Protein AF-A0A956JJR3-F1 (afdb_monomer_lite)

Sequence (516 aa):
LYYALNLDHFYRFYPQAMSAVFGTTLFRLMTWVTKAWEVLFPLVIVGMIIRWRRQQRLPAATQGERRLAAAMWIVLGLGALAIALVTLPVHVAPTPAGEGPSVAALQLALALAWVLLMIGVAGFARAIRRGGARIGRWTIDAERLVAWTLGRRIWLTLGVVFQLHLLILMSIGVFQPIMLAANLLFLDGRELRIILGWLRIPGAKVAAEDPRLPDLARDPTPLPRALLFAALGLAVVGVVAQVVSGGALRWRIFGALILVGLLVYVRRRPTVAAPADPAVTSTIPFAYGPLGRLLIGALTLVQCVAVALWLVPDKGSTEAFREPARRVFQPWLKLTQTTQSWGMFAPNPPTANAFLKVVVVDPRGDAWDLRTDVYAPENFPIPLLGYDRRRKINRRILNEERYQPWVARYYCRRWALERGGEVPHEVRLIRYGYKIPAPAELAAVGPYDPMTRLRDHGFEHAVHREFCVDAPEGQPSDELRARYGLPPAPPGTYHPNAKHRLALWRGEDVELDEDE

pLDDT: mean 82.58, std 12.13, range [38.59, 97.81]

Foldseek 3Di:
DLLLLVFQLWFLFQCQQVLLVPVVHVVVVVLVVVVCLVVQVCLQVVLVVVVQCVLQVDDDDDPVRVVVVVVVVVCVLVVVLVVCLVCQVVVDDDDDVPPDDDSVRVNVVSVVVSVVVVVVVVVQVVQLVVAADDDPPDTHHPVNCSCDVSHCVPNLVSLLVVLVVSLNTTQPDCVSVVSNVVSCVSDALVRVVVVCVVVVDPPPDRDRDDLLDQPQPAFPDDAPVVLLVVLLVLLVVLLVCLLVPVPLPVSVVVSVVSLVVVLVVQVPDDGDDDDSDPVPDSRRGDNDYRNVSSVVSSVVSLVVQLVVLLPPDDDPVCVSRNPSSNVNCVVVCVVVVVNDDDCSSPVDDDQKHKFKWKWFQAPVRDIDTPQLTCPRPVNPDRSPNDHDCSSVVRVCVLVPVVCVLVVFLVVQAVVCLVVQNGGGQKMFTKIKIFGHDRSVRCNVPDGDDRVVRSVVGMDMDTPDMDGLQPRASSGDAQVRCVVSVHHGDPPPRHHHPDDCVVVVVVVHDDDDDPPD

Secondary structure (DSSP, 8-state):
-HHHHT-TTTBSS--HHHHHHHTTTHHHHHHHHHHHHHHHTTHHHHHHHHHHHHHTTPPPPPHHHHHHHHHHHHHHHHHHHHHHHHHGGGTS----TTSS--HHHHHHHHHHHHHHHHHHHHHHHHHHHTT-EEETTEEE-HHHIIIIISSHHHHHHHHHHHHHHHHHHB--TTHHHHHHHHGGGGS-HHHHHHHHHHTT-TT-------TT-TTS----PPP-HHHHHHHHHHHHHHHHHHHHH--HHHHHHHHHHHHHHHHHHHHTSPPPPPP--TTT--SPPPSS-HHHHHHHHHHHHHHHHHHHHHTS---HHHHHHHHHHHHHHHHHHHHTT------TT-SS---EEEEEEEEEE-TTS-EEE---STTSTTT--SS--S--THHHHHHHHHH-GGGHHHHHHHHHHHHHHHTTT---SEEEEEEEEEEPPPHHHHHHH----HHHHHHHHEEEEEEEEEETTTSTT-S--HHHHHHTTPPPPPTT-------THHHHHHT---PPPTT-

Radius of gyration: 30.18 Å; chains: 1; bounding box: 67×72×88 Å

Structure (mmCIF, N/CA/C/O backbone):
data_AF-A0A956JJR3-F1
#
_entry.id   AF-A0A956JJR3-F1
#
loop_
_atom_site.group_PDB
_atom_site.id
_atom_site.type_symbol
_atom_site.label_atom_id
_atom_site.label_alt_id
_atom_site.label_comp_id
_atom_site.label_asym_id
_atom_site.label_entity_id
_atom_site.label_seq_id
_atom_site.pdbx_PDB_ins_code
_atom_site.Cartn_x
_atom_site.Cartn_y
_atom_site.Cartn_z
_atom_site.occupancy
_atom_site.B_iso_or_equiv
_atom_site.auth_seq_id
_atom_site.auth_comp_id
_atom_site.auth_asym_id
_atom_site.auth_atom_id
_atom_site.pdbx_PDB_model_num
ATOM 1 N N . LEU A 1 1 ? 11.112 -6.605 3.876 1.00 82.19 1 LEU A N 1
ATOM 2 C CA . LEU A 1 1 ? 11.998 -5.418 3.821 1.00 82.19 1 LEU A CA 1
ATOM 3 C C . LEU A 1 1 ? 13.247 -5.650 2.971 1.00 82.19 1 LEU A C 1
ATOM 5 O O . LEU A 1 1 ? 13.438 -4.883 2.042 1.00 82.19 1 LEU A O 1
ATOM 9 N N . TYR A 1 2 ? 14.038 -6.701 3.232 1.00 89.56 2 TYR A N 1
ATOM 10 C CA . TYR A 1 2 ? 15.252 -7.044 2.466 1.00 89.56 2 TYR A CA 1
ATOM 11 C C . TYR A 1 2 ? 15.092 -6.893 0.943 1.00 89.56 2 TYR A C 1
ATOM 13 O O . TYR A 1 2 ? 15.781 -6.084 0.330 1.00 89.56 2 TYR A O 1
ATOM 21 N N . TYR A 1 3 ? 14.127 -7.601 0.346 1.00 89.50 3 TYR A N 1
ATOM 22 C CA . TYR A 1 3 ? 13.916 -7.551 -1.103 1.00 89.50 3 TYR A CA 1
ATOM 23 C C . TYR A 1 3 ? 13.523 -6.160 -1.592 1.00 89.50 3 TYR A C 1
ATOM 25 O O . TYR A 1 3 ? 14.014 -5.729 -2.620 1.00 89.50 3 TYR A O 1
ATOM 33 N N . ALA A 1 4 ? 12.699 -5.428 -0.835 1.00 86.19 4 ALA A N 1
ATOM 34 C CA . ALA A 1 4 ? 12.288 -4.076 -1.206 1.00 86.19 4 ALA A CA 1
ATOM 35 C C . ALA A 1 4 ? 13.471 -3.097 -1.238 1.00 86.19 4 ALA A C 1
ATOM 37 O O . ALA A 1 4 ? 13.518 -2.251 -2.124 1.00 86.19 4 ALA A O 1
ATOM 38 N N . LEU A 1 5 ? 14.423 -3.231 -0.306 1.00 87.38 5 LEU A N 1
ATOM 39 C CA . LEU A 1 5 ? 15.642 -2.423 -0.303 1.00 87.38 5 LEU A CA 1
ATOM 40 C C . LEU A 1 5 ? 16.565 -2.790 -1.468 1.00 87.38 5 LEU A C 1
ATOM 42 O O . LEU A 1 5 ? 17.158 -1.895 -2.044 1.00 87.38 5 LEU A O 1
ATOM 46 N N . ASN A 1 6 ? 16.624 -4.061 -1.870 1.00 89.69 6 ASN A N 1
ATOM 47 C CA . ASN A 1 6 ? 17.434 -4.524 -3.007 1.00 89.69 6 ASN A CA 1
ATOM 48 C C . ASN A 1 6 ? 16.708 -4.424 -4.364 1.00 89.69 6 ASN A C 1
ATOM 50 O O . ASN A 1 6 ? 17.130 -5.047 -5.334 1.00 89.69 6 ASN A O 1
ATOM 54 N N . LEU A 1 7 ? 15.609 -3.661 -4.447 1.00 87.94 7 LEU A N 1
ATOM 55 C CA . LEU A 1 7 ? 15.003 -3.308 -5.729 1.00 87.94 7 LEU A CA 1
ATOM 56 C C . LEU A 1 7 ? 15.716 -2.092 -6.321 1.00 87.94 7 LEU A C 1
ATOM 58 O O . LEU A 1 7 ? 15.576 -0.971 -5.825 1.00 87.94 7 LEU A O 1
ATOM 62 N N . ASP A 1 8 ? 16.405 -2.298 -7.437 1.00 84.00 8 ASP A N 1
ATOM 63 C CA . ASP A 1 8 ? 17.347 -1.311 -7.980 1.00 84.00 8 ASP A CA 1
ATOM 64 C C . ASP A 1 8 ? 16.667 -0.066 -8.537 1.00 84.00 8 ASP A C 1
ATOM 66 O O . ASP A 1 8 ? 17.229 1.024 -8.601 1.00 84.00 8 ASP A O 1
ATOM 70 N N . HIS A 1 9 ? 15.393 -0.202 -8.888 1.00 80.00 9 HIS A N 1
ATOM 71 C CA . HIS A 1 9 ? 14.595 0.924 -9.333 1.00 80.00 9 HIS A CA 1
ATOM 72 C C . HIS A 1 9 ? 14.207 1.881 -8.194 1.00 80.00 9 HIS A C 1
ATOM 74 O O . HIS A 1 9 ? 13.723 2.974 -8.496 1.00 80.00 9 HIS A O 1
ATOM 80 N N . PHE A 1 10 ? 14.420 1.513 -6.921 1.00 79.00 10 PHE A N 1
ATOM 81 C CA . PHE A 1 10 ? 14.027 2.325 -5.770 1.00 79.00 10 PHE A CA 1
ATOM 82 C C . PHE A 1 10 ? 15.154 2.745 -4.834 1.00 79.00 10 PHE A C 1
ATOM 84 O O . PHE A 1 10 ? 14.935 3.719 -4.127 1.00 79.00 10 PHE A O 1
ATOM 91 N N . TYR A 1 11 ? 16.302 2.075 -4.742 1.00 79.50 11 TYR A N 1
ATOM 92 C CA . TYR A 1 11 ? 17.286 2.489 -3.735 1.00 79.50 11 TYR A CA 1
ATOM 93 C C . TYR A 1 11 ? 17.932 3.843 -4.079 1.00 79.50 11 TYR A C 1
ATOM 95 O O . TYR A 1 11 ? 18.111 4.193 -5.246 1.00 79.50 11 TYR A O 1
ATOM 103 N N . ARG A 1 12 ? 18.274 4.631 -3.051 1.00 83.44 12 ARG A N 1
ATOM 104 C CA . ARG A 1 12 ? 19.032 5.888 -3.215 1.00 83.44 12 ARG A CA 1
ATOM 105 C C . ARG A 1 12 ? 20.542 5.679 -3.228 1.00 83.44 12 ARG A C 1
ATOM 107 O O . ARG A 1 12 ? 21.252 6.430 -3.882 1.00 83.44 12 ARG A O 1
ATOM 114 N N . PHE A 1 13 ? 21.003 4.661 -2.514 1.00 85.69 13 PHE A N 1
ATOM 115 C CA . PHE A 1 13 ? 22.399 4.261 -2.350 1.00 85.69 13 PHE A CA 1
ATOM 116 C C . PHE A 1 13 ? 22.470 2.745 -2.477 1.00 85.69 13 PHE A C 1
ATOM 118 O O . PHE A 1 13 ? 21.463 2.099 -2.200 1.00 85.69 13 PHE A O 1
ATOM 125 N N . TYR A 1 14 ? 23.633 2.191 -2.819 1.00 87.19 14 TYR A N 1
ATOM 126 C CA . TYR A 1 14 ? 23.858 0.745 -2.885 1.00 87.19 14 TYR A CA 1
ATOM 127 C C . TYR A 1 14 ? 23.565 0.058 -1.538 1.00 87.19 14 TYR A C 1
ATOM 129 O O . TYR A 1 14 ? 24.353 0.182 -0.596 1.00 87.19 14 TYR A O 1
ATOM 137 N N . PRO A 1 15 ? 22.440 -0.672 -1.400 1.00 89.31 15 PRO A N 1
ATOM 138 C CA . PRO A 1 15 ? 22.038 -1.255 -0.128 1.00 89.31 15 PRO A CA 1
ATOM 139 C C . PRO A 1 15 ? 22.678 -2.626 0.116 1.00 89.31 15 PRO A C 1
ATOM 141 O O . PRO A 1 15 ? 22.407 -3.236 1.152 1.00 89.31 15 PRO A O 1
ATOM 144 N N . GLN A 1 16 ? 23.496 -3.142 -0.809 1.00 91.69 16 GLN A N 1
ATOM 145 C CA . GLN A 1 16 ? 24.006 -4.515 -0.778 1.00 91.69 16 GLN A CA 1
ATOM 146 C C . GLN A 1 16 ? 24.894 -4.765 0.444 1.00 91.69 16 GLN A C 1
ATOM 148 O O . GLN A 1 16 ? 24.746 -5.801 1.085 1.00 91.69 16 GLN A O 1
ATOM 153 N N . ALA A 1 17 ? 25.727 -3.797 0.843 1.00 91.81 17 ALA A N 1
ATOM 154 C CA . ALA A 1 17 ? 26.545 -3.894 2.057 1.00 91.81 17 ALA A CA 1
ATOM 155 C C . ALA A 1 17 ? 25.684 -4.014 3.322 1.00 91.81 17 ALA A C 1
ATOM 157 O O . ALA A 1 17 ? 25.850 -4.941 4.114 1.00 91.81 17 ALA A O 1
ATOM 158 N N . MET A 1 18 ? 24.689 -3.135 3.475 1.00 92.31 18 MET A N 1
ATOM 159 C CA . MET A 1 18 ? 23.738 -3.220 4.588 1.00 92.31 18 MET A CA 1
ATOM 160 C C . MET A 1 18 ? 22.953 -4.533 4.550 1.00 92.31 18 MET A C 1
ATOM 162 O O . MET A 1 18 ? 22.684 -5.130 5.586 1.00 92.31 18 MET A O 1
ATOM 166 N N . SER A 1 19 ? 22.587 -4.993 3.357 1.00 93.12 19 SER A N 1
ATOM 167 C CA . SER A 1 19 ? 21.798 -6.206 3.159 1.00 93.12 19 SER A CA 1
ATOM 168 C C . SER A 1 19 ? 22.582 -7.477 3.470 1.00 93.12 19 SER A C 1
ATOM 170 O O . SER A 1 19 ? 21.987 -8.414 3.997 1.00 93.12 19 SER A O 1
ATOM 172 N N . ALA A 1 20 ? 23.889 -7.502 3.200 1.00 93.75 20 ALA A N 1
ATOM 173 C CA . ALA A 1 20 ? 24.770 -8.608 3.560 1.00 93.75 20 ALA A CA 1
ATOM 174 C C . ALA A 1 20 ? 24.897 -8.745 5.085 1.00 93.75 20 ALA A C 1
ATOM 176 O O . ALA A 1 20 ? 24.807 -9.846 5.617 1.00 93.75 20 ALA A O 1
ATOM 177 N N . VAL A 1 21 ? 25.012 -7.620 5.800 1.00 94.31 21 VAL A N 1
ATOM 178 C CA . VAL A 1 21 ? 25.173 -7.610 7.265 1.00 94.31 21 VAL A CA 1
ATOM 179 C C . VAL A 1 21 ? 23.845 -7.833 8.000 1.00 94.31 21 VAL A C 1
ATOM 181 O O . VAL A 1 21 ? 23.765 -8.605 8.953 1.00 94.31 21 VAL A O 1
ATOM 184 N N . PHE A 1 22 ? 22.778 -7.154 7.574 1.00 94.94 22 PHE A N 1
ATOM 185 C CA . PHE A 1 22 ? 21.520 -7.060 8.325 1.00 94.94 22 PHE A CA 1
ATOM 186 C C . PHE A 1 22 ? 20.373 -7.895 7.745 1.00 94.94 22 PHE A C 1
ATOM 188 O O . PHE A 1 22 ? 19.290 -7.949 8.340 1.00 94.94 22 PHE A O 1
ATOM 195 N N . GLY A 1 23 ? 20.571 -8.541 6.592 1.00 90.12 23 GLY A N 1
ATOM 196 C CA . GLY A 1 23 ? 19.509 -9.203 5.834 1.00 90.12 23 GLY A CA 1
ATOM 197 C C . GLY A 1 23 ? 18.799 -10.327 6.586 1.00 90.12 23 GLY A C 1
ATOM 198 O O . GLY A 1 23 ? 17.568 -10.406 6.556 1.00 90.12 23 GLY A O 1
ATOM 199 N N . THR A 1 24 ? 19.552 -11.172 7.292 1.00 91.25 24 THR A N 1
ATOM 200 C CA . THR A 1 24 ? 19.032 -12.343 8.022 1.00 91.25 24 THR A CA 1
ATOM 201 C C . THR A 1 24 ? 18.513 -12.009 9.424 1.00 91.25 24 THR A C 1
ATOM 203 O O . THR A 1 24 ? 17.723 -12.774 9.983 1.00 91.25 24 THR A O 1
ATOM 206 N N . THR A 1 25 ? 18.902 -10.854 9.973 1.00 93.06 25 THR A N 1
ATOM 207 C CA . THR A 1 25 ? 18.632 -10.442 11.357 1.00 93.06 25 THR A CA 1
ATOM 208 C C . THR A 1 25 ? 17.723 -9.212 11.410 1.00 93.06 25 THR A C 1
ATOM 210 O O . THR A 1 25 ? 16.496 -9.339 11.441 1.00 93.06 25 THR A O 1
ATOM 213 N N . LEU A 1 26 ? 18.296 -8.008 11.390 1.00 91.88 26 LEU A N 1
ATOM 214 C CA . LEU A 1 26 ? 17.584 -6.749 11.588 1.00 91.88 26 LEU A CA 1
ATOM 215 C C . LEU A 1 26 ? 16.503 -6.530 10.522 1.00 91.88 26 LEU A C 1
ATOM 217 O O . LEU A 1 26 ? 15.386 -6.159 10.868 1.00 91.88 26 LEU A O 1
ATOM 221 N N . PHE A 1 27 ? 16.757 -6.830 9.246 1.00 91.00 27 PHE A N 1
ATOM 222 C CA . PHE A 1 27 ? 15.732 -6.680 8.204 1.00 91.00 27 PHE A CA 1
ATOM 223 C C . PHE A 1 27 ? 14.586 -7.680 8.352 1.00 91.00 27 PHE A C 1
ATOM 225 O O . PHE A 1 27 ? 13.448 -7.363 7.982 1.00 91.00 27 PHE A O 1
ATOM 232 N N . ARG A 1 28 ? 14.843 -8.862 8.923 1.00 88.62 28 ARG A N 1
ATOM 233 C CA . ARG A 1 28 ? 13.795 -9.825 9.277 1.00 88.62 28 ARG A CA 1
ATOM 234 C C . ARG A 1 28 ? 12.941 -9.284 10.421 1.00 88.62 28 ARG A C 1
ATOM 236 O O . ARG A 1 28 ? 11.720 -9.257 10.287 1.00 88.62 28 ARG A O 1
ATOM 243 N N . LEU A 1 29 ? 13.565 -8.775 11.486 1.00 91.00 29 LEU A N 1
ATOM 244 C CA . LEU A 1 29 ? 12.861 -8.126 12.596 1.00 91.00 29 LEU A CA 1
ATOM 245 C C . LEU A 1 29 ? 12.029 -6.933 12.110 1.00 91.00 29 LEU A C 1
ATOM 247 O O . LEU A 1 29 ? 10.833 -6.870 12.374 1.00 91.00 29 LEU A O 1
ATOM 251 N N . MET A 1 30 ? 12.629 -6.025 11.339 1.00 89.56 30 MET A N 1
ATOM 252 C CA . MET A 1 30 ? 11.929 -4.870 10.776 1.00 89.56 30 MET A CA 1
ATOM 253 C C . MET A 1 30 ? 10.769 -5.292 9.874 1.00 89.56 30 MET A C 1
ATOM 255 O O . MET A 1 30 ? 9.734 -4.641 9.886 1.00 89.56 30 MET A O 1
ATOM 259 N N . THR A 1 31 ? 10.892 -6.396 9.129 1.00 87.25 31 THR A N 1
ATOM 260 C CA . THR A 1 31 ? 9.775 -6.926 8.330 1.00 87.25 31 THR A CA 1
ATOM 261 C C . THR A 1 31 ? 8.598 -7.327 9.222 1.00 87.25 31 THR A C 1
ATOM 263 O O . THR A 1 31 ? 7.465 -6.954 8.924 1.00 87.25 31 THR A O 1
ATOM 266 N N . TRP A 1 32 ? 8.851 -8.014 10.340 1.00 88.62 32 TRP A N 1
ATOM 267 C CA . TRP A 1 32 ? 7.808 -8.343 11.316 1.00 88.62 32 TRP A CA 1
ATOM 268 C C . TRP A 1 32 ? 7.219 -7.105 11.983 1.00 88.62 32 TRP A C 1
ATOM 270 O O . TRP A 1 32 ? 6.001 -7.014 12.110 1.00 88.62 32 TRP A O 1
ATOM 280 N N . VAL A 1 33 ? 8.053 -6.133 12.356 1.00 90.31 33 VAL A N 1
ATOM 281 C CA . VAL A 1 33 ? 7.596 -4.871 12.953 1.00 90.31 33 VAL A CA 1
ATOM 282 C C . VAL A 1 33 ? 6.722 -4.093 11.973 1.00 90.31 33 VAL A C 1
ATOM 284 O O . VAL A 1 33 ? 5.627 -3.686 12.345 1.00 90.31 33 VAL A O 1
ATOM 287 N N . THR A 1 34 ? 7.142 -3.935 10.714 1.00 86.94 34 THR A N 1
ATOM 288 C CA . THR A 1 34 ? 6.333 -3.289 9.671 1.00 86.94 34 THR A CA 1
ATOM 289 C C . THR A 1 34 ? 5.035 -4.051 9.437 1.00 86.94 34 THR A C 1
ATOM 291 O O . THR A 1 34 ? 3.994 -3.418 9.286 1.00 86.94 34 THR A O 1
ATOM 294 N N . LYS A 1 35 ? 5.056 -5.392 9.454 1.00 85.44 35 LYS A N 1
ATOM 295 C CA . LYS A 1 35 ? 3.837 -6.185 9.270 1.00 85.44 35 LYS A CA 1
ATOM 296 C C . LYS A 1 35 ? 2.867 -6.034 10.437 1.00 85.44 35 LYS A C 1
ATOM 298 O O . LYS A 1 35 ? 1.674 -5.836 10.222 1.00 85.44 35 LYS A O 1
ATOM 303 N N . ALA A 1 36 ? 3.376 -6.105 11.664 1.00 88.12 36 ALA A N 1
ATOM 304 C CA . ALA A 1 36 ? 2.589 -5.879 12.866 1.00 88.12 36 ALA A CA 1
ATOM 305 C C . ALA A 1 36 ? 2.017 -4.459 12.870 1.00 88.12 36 ALA A C 1
ATOM 307 O O . ALA A 1 36 ? 0.835 -4.284 13.138 1.00 88.12 36 ALA A O 1
ATOM 308 N N . TRP A 1 37 ? 2.826 -3.463 12.501 1.00 89.81 37 TRP A N 1
ATOM 309 C CA . TRP A 1 37 ? 2.379 -2.088 12.333 1.00 89.81 37 TRP A CA 1
ATOM 310 C C . TRP A 1 37 ? 1.266 -1.986 11.292 1.00 89.81 37 TRP A C 1
ATOM 312 O O . TRP A 1 37 ? 0.201 -1.509 11.635 1.00 89.81 37 TRP A O 1
ATOM 322 N N . GLU A 1 38 ? 1.436 -2.506 10.076 1.00 85.00 38 GLU A N 1
ATOM 323 C CA . GLU A 1 38 ? 0.413 -2.468 9.019 1.00 85.00 38 GLU A CA 1
ATOM 324 C C . GLU A 1 38 ? -0.927 -3.076 9.474 1.00 85.00 38 GLU A C 1
ATOM 326 O O . GLU A 1 38 ? -1.984 -2.481 9.268 1.00 85.00 38 GLU A O 1
ATOM 331 N N . VAL A 1 39 ? -0.888 -4.246 10.119 1.00 85.44 39 VAL A N 1
ATOM 332 C CA . VAL A 1 39 ? -2.094 -4.982 10.537 1.00 85.44 39 VAL A CA 1
ATOM 333 C C . VAL A 1 39 ? -2.759 -4.351 11.762 1.00 85.44 39 VAL A C 1
ATOM 335 O O . VAL A 1 39 ? -3.985 -4.339 11.862 1.00 85.44 39 VAL A O 1
ATOM 338 N N . LEU A 1 40 ? -1.968 -3.836 12.706 1.00 89.12 40 LEU A N 1
ATOM 339 C CA . LEU A 1 40 ? -2.457 -3.338 13.993 1.00 89.12 40 LEU A CA 1
ATOM 340 C C . LEU A 1 40 ? -2.605 -1.815 14.039 1.00 89.12 40 LEU A C 1
ATOM 342 O O . LEU A 1 40 ? -3.229 -1.311 14.970 1.00 89.12 40 LEU A O 1
ATOM 346 N N . PHE A 1 41 ? -2.117 -1.074 13.040 1.00 88.81 41 PHE A N 1
ATOM 347 C CA . PHE A 1 41 ? -2.279 0.379 12.949 1.00 88.81 41 PHE A CA 1
ATOM 348 C C . PHE A 1 41 ? -3.732 0.834 13.150 1.00 88.81 41 PHE A C 1
ATOM 350 O O . PHE A 1 41 ? -3.928 1.800 13.887 1.00 88.81 41 PHE A O 1
ATOM 357 N N . PRO A 1 42 ? -4.771 0.140 12.626 1.00 87.31 42 PRO A N 1
ATOM 358 C CA . PRO A 1 42 ? -6.165 0.516 12.876 1.00 87.31 42 PRO A CA 1
ATOM 359 C C . PRO A 1 42 ? -6.561 0.581 14.361 1.00 87.31 42 PRO A C 1
ATOM 361 O O . PRO A 1 42 ? -7.523 1.270 14.703 1.00 87.31 42 PRO A O 1
ATOM 364 N N . LEU A 1 43 ? -5.817 -0.058 15.274 1.00 89.19 43 LEU A N 1
ATOM 365 C CA . LEU A 1 43 ? -6.039 0.068 16.719 1.00 89.19 43 LEU A CA 1
ATOM 366 C C . LEU A 1 43 ? -5.893 1.511 17.220 1.00 89.19 43 LEU A C 1
ATOM 368 O O . LEU A 1 43 ? -6.532 1.863 18.214 1.00 89.19 43 LEU A O 1
ATOM 372 N N . VAL A 1 44 ? -5.135 2.363 16.517 1.00 90.50 44 VAL A N 1
ATOM 373 C CA . VAL A 1 44 ? -5.047 3.797 16.830 1.00 90.50 44 VAL A CA 1
ATOM 374 C C . VAL A 1 44 ? -6.423 4.469 16.790 1.00 90.50 44 VAL A C 1
ATOM 376 O O . VAL A 1 44 ? -6.731 5.314 17.630 1.00 90.50 44 VAL A O 1
ATOM 379 N N . ILE A 1 45 ? -7.289 4.046 15.861 1.00 87.94 45 ILE A N 1
ATOM 380 C CA . ILE A 1 45 ? -8.651 4.568 15.710 1.00 87.94 45 ILE A CA 1
ATOM 381 C C . ILE A 1 45 ? -9.485 4.166 16.927 1.00 87.94 45 ILE A C 1
ATOM 383 O O . ILE A 1 45 ? -10.205 4.990 17.490 1.00 87.94 45 ILE A O 1
ATOM 387 N N . VAL A 1 46 ? -9.339 2.922 17.394 1.00 87.88 46 VAL A N 1
ATOM 388 C CA . VAL A 1 46 ? -10.016 2.436 18.604 1.00 87.88 46 VAL A CA 1
ATOM 389 C C . VAL A 1 46 ? -9.603 3.266 19.819 1.00 87.88 46 VAL A C 1
ATOM 391 O O . VAL A 1 46 ? -10.467 3.727 20.567 1.00 87.88 46 VAL A O 1
ATOM 394 N N . GLY A 1 47 ? -8.305 3.522 20.010 1.00 89.88 47 GLY A N 1
ATOM 395 C CA . GLY A 1 47 ? -7.845 4.369 21.111 1.00 89.88 47 GLY A CA 1
ATOM 396 C C . GLY A 1 47 ? -8.302 5.819 20.987 1.00 89.88 47 GLY A C 1
ATOM 397 O O . GLY A 1 47 ? -8.687 6.408 21.997 1.00 89.88 47 GLY A O 1
ATOM 398 N N . MET A 1 48 ? -8.351 6.382 19.776 1.00 88.00 48 MET A N 1
ATOM 399 C CA . MET A 1 48 ? -8.927 7.711 19.539 1.00 88.00 48 MET A CA 1
ATOM 400 C C . MET A 1 48 ? -10.405 7.770 19.925 1.00 88.00 48 MET A C 1
ATOM 402 O O . MET A 1 48 ? -10.798 8.682 20.648 1.00 88.00 48 MET A O 1
ATOM 406 N N . ILE A 1 49 ? -11.209 6.780 19.524 1.00 86.25 49 ILE A N 1
ATOM 407 C CA . ILE A 1 49 ? -12.630 6.693 19.887 1.00 86.25 49 ILE A CA 1
ATOM 408 C C . ILE A 1 49 ? -12.793 6.564 21.405 1.00 86.25 49 ILE A C 1
ATOM 410 O O . ILE A 1 49 ? -13.629 7.248 21.995 1.00 86.25 49 ILE A O 1
ATOM 414 N N . ILE A 1 50 ? -11.990 5.720 22.065 1.00 86.00 50 ILE A N 1
ATOM 415 C CA . ILE A 1 50 ? -12.043 5.547 23.524 1.00 86.00 50 ILE A CA 1
ATOM 416 C C . ILE A 1 50 ? -11.650 6.843 24.238 1.00 86.00 50 ILE A C 1
ATOM 418 O O . ILE A 1 50 ? -12.340 7.263 25.170 1.00 86.00 50 ILE A O 1
ATOM 422 N N . ARG A 1 51 ? -10.563 7.492 23.807 1.00 84.38 51 ARG A N 1
ATOM 423 C CA . ARG A 1 51 ? -10.102 8.767 24.367 1.00 84.38 51 ARG A CA 1
ATOM 424 C C . ARG A 1 51 ? -11.163 9.846 24.198 1.00 84.38 51 ARG A C 1
ATOM 426 O O . ARG A 1 51 ? -11.521 10.483 25.184 1.00 84.38 51 ARG A O 1
ATOM 433 N N . TRP A 1 52 ? -11.706 9.990 22.992 1.00 81.06 52 TRP A N 1
ATOM 434 C CA . TRP A 1 52 ? -12.781 10.928 22.692 1.00 81.06 52 TRP A CA 1
ATOM 435 C C . TRP A 1 52 ? -14.015 10.661 23.558 1.00 81.06 52 TRP A C 1
ATOM 437 O O . TRP A 1 52 ? -14.508 11.570 24.218 1.00 81.06 52 TRP A O 1
ATOM 447 N N . ARG A 1 53 ? -14.461 9.403 23.665 1.00 81.00 53 ARG A N 1
ATOM 448 C CA . ARG A 1 53 ? -15.592 9.012 24.520 1.00 81.00 53 ARG A CA 1
ATOM 449 C C . ARG A 1 53 ? -15.379 9.404 25.982 1.00 81.00 53 ARG A C 1
ATOM 451 O O . ARG A 1 53 ? -16.321 9.862 26.625 1.00 81.00 53 ARG A O 1
ATOM 458 N N . ARG A 1 54 ? -14.169 9.187 26.514 1.00 78.75 54 ARG A N 1
ATOM 459 C CA . ARG A 1 54 ? -13.809 9.548 27.896 1.00 78.75 54 ARG A CA 1
ATOM 460 C C . ARG A 1 54 ? -13.790 11.064 28.086 1.00 78.75 54 ARG A C 1
ATOM 462 O O . ARG A 1 54 ? -14.361 11.544 29.058 1.00 78.75 54 ARG A O 1
ATOM 469 N N . GLN A 1 55 ? -13.188 11.801 27.151 1.00 74.81 55 GLN A N 1
ATOM 470 C CA . GLN A 1 55 ? -13.143 13.267 27.170 1.00 74.81 55 GLN A CA 1
ATOM 471 C C . GLN A 1 55 ? -14.546 13.881 27.104 1.00 74.81 55 GLN A C 1
ATOM 473 O O . GLN A 1 55 ? -14.851 14.795 27.860 1.00 74.81 55 GLN A O 1
ATOM 478 N N . GLN A 1 56 ? -15.415 13.327 26.258 1.00 72.62 56 GLN A N 1
ATOM 479 C CA . GLN A 1 56 ? -16.800 13.773 26.086 1.00 72.62 56 GLN A CA 1
ATOM 480 C C . GLN A 1 56 ? -17.763 13.226 27.147 1.00 72.62 56 GLN A C 1
ATOM 482 O O . GLN A 1 56 ? -18.954 13.516 27.093 1.00 72.62 56 GLN A O 1
ATOM 487 N N . ARG A 1 57 ? -17.273 12.408 28.093 1.00 75.12 57 ARG A N 1
ATOM 488 C CA . ARG A 1 57 ? -18.062 11.804 29.181 1.00 75.12 57 ARG A CA 1
ATOM 489 C C . ARG A 1 57 ? -19.383 11.194 28.695 1.00 75.12 57 ARG A C 1
ATOM 491 O O . ARG A 1 57 ? -20.419 11.338 29.341 1.00 75.12 57 ARG A O 1
ATOM 498 N N . LEU A 1 58 ? -19.356 10.518 27.540 1.00 73.12 58 LEU A N 1
ATOM 499 C CA . LEU A 1 58 ? -20.586 9.996 26.943 1.00 73.12 58 LEU A CA 1
ATOM 500 C C . LEU A 1 58 ? -21.286 9.021 27.901 1.00 73.12 58 LEU A C 1
ATOM 502 O O . LEU A 1 58 ? -20.594 8.219 28.543 1.00 73.12 58 LEU A O 1
ATOM 506 N N . PRO A 1 59 ? -22.635 9.007 27.927 1.00 74.31 59 PRO A N 1
ATOM 507 C CA . PRO A 1 59 ? -23.398 8.109 28.780 1.00 74.31 59 PRO A CA 1
ATOM 508 C C . PRO A 1 59 ? -22.922 6.662 28.658 1.00 74.31 59 PRO A C 1
ATOM 510 O O . PRO A 1 59 ? -22.599 6.179 27.560 1.00 74.31 59 PRO A O 1
ATOM 513 N N . ALA A 1 60 ? -22.881 5.963 29.791 1.00 79.50 60 ALA A N 1
ATOM 514 C CA . ALA A 1 60 ? -22.585 4.541 29.804 1.00 79.50 60 ALA A CA 1
ATOM 515 C C . ALA A 1 60 ? -23.592 3.790 28.922 1.00 79.50 60 ALA A C 1
ATOM 517 O O . ALA A 1 60 ? -24.766 4.148 28.850 1.00 79.50 60 ALA A O 1
ATOM 518 N N . ALA A 1 61 ? -23.118 2.742 28.251 1.00 81.62 61 ALA A N 1
ATOM 519 C CA . ALA A 1 61 ? -24.000 1.885 27.474 1.00 81.62 61 ALA A CA 1
ATOM 520 C C . ALA A 1 61 ? -25.000 1.193 28.412 1.00 81.62 61 ALA A C 1
ATOM 522 O O . ALA A 1 61 ? -24.632 0.802 29.531 1.00 81.62 61 ALA A O 1
ATOM 523 N N . THR A 1 62 ? -26.237 1.004 27.964 1.00 87.19 62 THR A N 1
ATOM 524 C CA . THR A 1 62 ? -27.240 0.233 28.707 1.00 87.19 62 THR A CA 1
ATOM 525 C C . THR A 1 62 ? -26.781 -1.221 28.861 1.00 87.19 62 THR A C 1
ATOM 527 O O . THR A 1 62 ? -25.843 -1.683 28.202 1.00 87.19 62 THR A O 1
ATOM 530 N N . GLN A 1 63 ? -27.402 -1.977 29.768 1.00 88.12 63 GLN A N 1
ATOM 531 C CA . GLN A 1 63 ? -27.057 -3.391 29.934 1.00 88.12 63 GLN A CA 1
ATOM 532 C C . GLN A 1 63 ? -27.342 -4.198 28.656 1.00 88.12 63 GLN A C 1
ATOM 534 O O . GLN A 1 63 ? -26.535 -5.052 28.291 1.00 88.12 63 GLN A O 1
ATOM 539 N N . GLY A 1 64 ? -28.438 -3.883 27.956 1.00 88.62 64 GLY A N 1
ATOM 540 C CA . GLY A 1 64 ? -28.786 -4.483 26.666 1.00 88.62 64 GLY A CA 1
ATOM 541 C C . GLY A 1 64 ? -27.737 -4.194 25.593 1.00 88.62 64 GLY A C 1
ATOM 542 O O . GLY A 1 64 ? -27.218 -5.127 24.989 1.00 88.62 64 GLY A O 1
ATOM 543 N N . GLU A 1 65 ? -27.330 -2.930 25.434 1.00 85.25 65 GLU A N 1
ATOM 544 C CA . GLU A 1 65 ? -26.270 -2.535 24.492 1.00 85.25 65 GLU A CA 1
ATOM 545 C C . GLU A 1 65 ? -24.945 -3.256 24.782 1.00 85.25 65 GLU A C 1
ATOM 547 O O . GLU A 1 65 ? -24.263 -3.709 23.866 1.00 85.25 65 GLU A O 1
ATOM 552 N N . ARG A 1 66 ? -24.576 -3.408 26.062 1.00 86.94 66 ARG A N 1
ATOM 553 C CA . ARG A 1 66 ? -23.359 -4.139 26.453 1.00 86.94 66 ARG A CA 1
ATOM 554 C C . ARG A 1 66 ? -23.440 -5.625 26.122 1.00 86.94 66 ARG A C 1
ATOM 556 O O . ARG A 1 66 ? -22.442 -6.187 25.678 1.00 86.94 66 ARG A O 1
ATOM 563 N N . ARG A 1 67 ? -24.593 -6.260 26.355 1.00 89.88 67 ARG A N 1
ATOM 564 C CA . ARG A 1 67 ? -24.820 -7.673 26.017 1.00 89.88 67 ARG A CA 1
ATOM 565 C C . ARG A 1 67 ? -24.796 -7.884 24.509 1.00 89.88 67 ARG A C 1
ATOM 567 O O . ARG A 1 67 ? -24.120 -8.798 24.057 1.00 89.88 67 ARG A O 1
ATOM 574 N N . LEU A 1 68 ? -25.446 -7.004 23.748 1.00 89.12 68 LEU A N 1
ATOM 575 C CA . LEU A 1 68 ? -25.419 -7.037 22.290 1.00 89.12 68 LEU A CA 1
ATOM 576 C C . LEU A 1 68 ? -23.992 -6.869 21.762 1.00 89.12 68 LEU A C 1
ATOM 578 O O . LEU A 1 68 ? -23.536 -7.690 20.978 1.00 89.12 68 LEU A O 1
ATOM 582 N N . ALA A 1 69 ? -23.251 -5.869 22.246 1.00 87.38 69 ALA A N 1
ATOM 583 C CA . ALA A 1 69 ? -21.857 -5.678 21.857 1.00 87.38 69 ALA A CA 1
ATOM 584 C C . ALA A 1 69 ? -20.998 -6.907 22.196 1.00 87.38 69 ALA A C 1
ATOM 586 O O . ALA A 1 69 ? -20.191 -7.332 21.375 1.00 87.38 69 ALA A O 1
ATOM 587 N N . ALA A 1 70 ? -21.182 -7.508 23.376 1.00 89.38 70 ALA A N 1
ATOM 588 C CA . ALA A 1 70 ? -20.488 -8.740 23.746 1.00 89.38 70 ALA A CA 1
ATOM 589 C C . ALA A 1 70 ? -20.847 -9.906 22.811 1.00 89.38 70 ALA A C 1
ATOM 591 O O . ALA A 1 70 ? -19.945 -10.602 22.355 1.00 89.38 70 ALA A O 1
ATOM 592 N N . ALA A 1 71 ? -22.128 -10.082 22.475 1.00 92.62 71 ALA A N 1
ATOM 593 C CA . ALA A 1 71 ? -22.575 -11.092 21.521 1.00 92.62 71 ALA A CA 1
ATOM 594 C C . ALA A 1 71 ? -21.958 -10.866 20.133 1.00 92.62 71 ALA A C 1
ATOM 596 O O . ALA A 1 71 ? -21.430 -11.804 19.549 1.00 92.62 71 ALA A O 1
ATOM 597 N N . MET A 1 72 ? -21.924 -9.623 19.642 1.00 90.50 72 MET A N 1
ATOM 598 C CA . MET A 1 72 ? -21.277 -9.281 18.371 1.00 90.50 72 MET A CA 1
ATOM 599 C C . MET A 1 72 ? -19.775 -9.593 18.385 1.00 90.50 72 MET A C 1
ATOM 601 O O . MET A 1 72 ? -19.264 -10.136 17.412 1.00 90.50 72 MET A O 1
ATOM 605 N N . TRP A 1 73 ? -19.069 -9.307 19.484 1.00 90.69 73 TRP A N 1
ATOM 606 C CA . TRP A 1 73 ? -17.654 -9.669 19.636 1.00 90.69 73 TRP A CA 1
ATOM 607 C C . TRP A 1 73 ? -17.430 -11.182 19.677 1.00 90.69 73 TRP A C 1
ATOM 609 O O . TRP A 1 73 ? -16.449 -11.661 19.114 1.00 90.69 73 TRP A O 1
ATOM 619 N N . ILE A 1 74 ? -18.328 -11.934 20.317 1.00 94.00 74 ILE A N 1
ATOM 620 C CA . ILE A 1 74 ? -18.278 -13.400 20.339 1.00 94.00 74 ILE A CA 1
ATOM 621 C C . ILE A 1 74 ? -18.515 -13.953 18.934 1.00 94.00 74 ILE A C 1
ATOM 623 O O . ILE A 1 74 ? -17.713 -14.751 18.465 1.00 94.00 74 ILE A O 1
ATOM 627 N N . VAL A 1 75 ? -19.562 -13.496 18.241 1.00 94.62 75 VAL A N 1
ATOM 628 C CA . VAL A 1 75 ? -19.868 -13.908 16.863 1.00 94.62 75 VAL A CA 1
ATOM 629 C C . VAL A 1 75 ? -18.707 -13.578 15.931 1.00 94.62 75 VAL A C 1
ATOM 631 O O . VAL A 1 75 ? -18.296 -14.431 15.153 1.00 94.62 75 VAL A O 1
ATOM 634 N N . LEU A 1 76 ? -18.124 -12.382 16.043 1.00 90.38 76 LEU A N 1
ATOM 635 C CA . LEU A 1 76 ? -16.949 -11.995 15.265 1.00 90.38 76 LEU A CA 1
ATOM 636 C C . LEU A 1 76 ? -15.748 -12.903 15.563 1.00 90.38 76 LEU A C 1
ATOM 638 O O . LEU A 1 76 ? -15.106 -13.394 14.639 1.00 90.38 76 LEU A O 1
ATOM 642 N N . GLY A 1 77 ? -15.448 -13.139 16.843 1.00 93.31 77 GLY A N 1
ATOM 643 C CA . GLY A 1 77 ? -14.314 -13.959 17.264 1.00 93.31 77 GLY A CA 1
ATOM 644 C C . GLY A 1 77 ? -14.450 -15.426 16.854 1.00 93.31 77 GLY A C 1
ATOM 645 O O . GLY A 1 77 ? -13.484 -16.013 16.372 1.00 93.31 77 GLY A O 1
ATOM 646 N N . LEU A 1 78 ? -15.642 -16.009 17.005 1.00 95.12 78 LEU A N 1
ATOM 647 C CA . LEU A 1 78 ? -15.930 -17.387 16.603 1.00 95.12 78 LEU A CA 1
ATOM 648 C C . LEU A 1 78 ? -16.039 -17.532 15.084 1.00 95.12 78 LEU A C 1
ATOM 650 O O . LEU A 1 78 ? -15.552 -18.515 14.537 1.00 95.12 78 LEU A O 1
ATOM 654 N N . GLY A 1 79 ? -16.615 -16.549 14.390 1.00 93.56 79 GLY A N 1
ATOM 655 C CA . GLY A 1 79 ? -16.661 -16.523 12.930 1.00 93.56 79 GLY A CA 1
ATOM 656 C C . GLY A 1 79 ? -15.262 -16.445 12.317 1.00 93.56 79 GLY A C 1
ATOM 657 O O . GLY A 1 79 ? -14.951 -17.199 11.400 1.00 93.56 79 GLY A O 1
ATOM 658 N N . ALA A 1 80 ? -14.383 -15.601 12.868 1.00 91.50 80 ALA A N 1
ATOM 659 C CA . ALA A 1 80 ? -12.981 -15.538 12.458 1.00 91.50 80 ALA A CA 1
ATOM 660 C C . ALA A 1 80 ? -12.251 -16.869 12.697 1.00 91.50 80 ALA A C 1
ATOM 662 O O . ALA A 1 80 ? -11.517 -17.322 11.820 1.00 91.50 80 ALA A O 1
ATOM 663 N N . LEU A 1 81 ? -12.494 -17.523 13.841 1.00 94.62 81 LEU A N 1
ATOM 664 C CA . LEU A 1 81 ? -11.959 -18.857 14.112 1.00 94.62 81 LEU A CA 1
ATOM 665 C C . LEU A 1 81 ? -12.465 -19.886 13.096 1.00 94.62 81 LEU A C 1
ATOM 667 O O . LEU A 1 81 ? -11.662 -20.625 12.538 1.00 94.62 81 LEU A O 1
ATOM 671 N N . ALA A 1 82 ? -13.769 -19.921 12.822 1.00 93.69 82 ALA A N 1
ATOM 672 C CA . ALA A 1 82 ? -14.354 -20.851 11.860 1.00 93.69 82 ALA A CA 1
ATOM 673 C C . ALA A 1 82 ? -13.722 -20.687 10.468 1.00 93.69 82 ALA A C 1
ATOM 675 O O . ALA A 1 82 ? -13.296 -21.671 9.867 1.00 93.69 82 ALA A O 1
ATOM 676 N N . ILE A 1 83 ? -13.573 -19.445 9.995 1.00 89.44 83 ILE A N 1
ATOM 677 C CA . ILE A 1 83 ? -12.890 -19.146 8.728 1.00 89.44 83 ILE A CA 1
ATOM 678 C C . ILE A 1 83 ? -11.443 -19.648 8.765 1.00 89.44 83 ILE A C 1
ATOM 680 O O . ILE A 1 83 ? -11.000 -20.300 7.821 1.00 89.44 83 ILE A O 1
ATOM 684 N N . ALA A 1 84 ? -10.703 -19.375 9.843 1.00 90.25 84 ALA A N 1
ATOM 685 C CA . ALA A 1 84 ? -9.316 -19.810 9.974 1.00 90.25 84 ALA A CA 1
ATOM 686 C C . ALA A 1 84 ? -9.189 -21.342 9.955 1.00 90.25 84 ALA A C 1
ATOM 688 O O . ALA A 1 84 ? -8.321 -21.867 9.269 1.00 90.25 84 ALA A O 1
ATOM 689 N N . LEU A 1 85 ? -10.080 -22.068 10.634 1.00 92.06 85 LEU A N 1
ATOM 690 C CA . LEU A 1 85 ? -10.079 -23.534 10.649 1.00 92.06 85 LEU A CA 1
ATOM 691 C C . LEU A 1 85 ? -10.406 -24.131 9.278 1.00 92.06 85 LEU A C 1
ATOM 693 O O . LEU A 1 85 ? -9.741 -25.078 8.861 1.00 92.06 85 LEU A O 1
ATOM 697 N N . VAL A 1 86 ? -11.387 -23.564 8.571 1.00 90.06 86 VAL A N 1
ATOM 698 C CA . VAL A 1 86 ? -11.780 -24.002 7.221 1.00 90.06 86 VAL A CA 1
ATOM 699 C C . VAL A 1 86 ? -10.682 -23.717 6.195 1.00 90.06 86 VAL A C 1
ATOM 701 O O . VAL A 1 86 ? -10.474 -24.506 5.280 1.00 90.06 86 VAL A O 1
ATOM 704 N N . THR A 1 87 ? -9.957 -22.606 6.345 1.00 86.56 87 THR A N 1
ATOM 705 C CA . THR A 1 87 ? -8.905 -22.194 5.400 1.00 86.56 87 THR A CA 1
ATOM 706 C C . THR A 1 87 ? -7.514 -22.723 5.749 1.00 86.56 87 THR A C 1
ATOM 708 O O . THR A 1 87 ? -6.633 -22.710 4.896 1.00 86.56 87 THR A O 1
ATOM 711 N N . LEU A 1 88 ? -7.282 -23.241 6.958 1.00 87.25 88 LEU A N 1
ATOM 712 C CA . LEU A 1 88 ? -5.970 -23.768 7.348 1.00 87.25 88 LEU A CA 1
ATOM 713 C C . LEU A 1 88 ? -5.424 -24.864 6.406 1.00 87.25 88 LEU A C 1
ATOM 715 O O . LEU A 1 88 ? -4.244 -24.780 6.061 1.00 87.25 88 LEU A O 1
ATOM 719 N N . PRO A 1 89 ? -6.226 -25.840 5.927 1.00 86.50 89 PRO A N 1
ATOM 720 C CA . PRO A 1 89 ? -5.726 -26.915 5.067 1.00 86.50 89 PRO A CA 1
ATOM 721 C C . PRO A 1 89 ? -5.122 -26.432 3.745 1.00 86.50 89 PRO A C 1
ATOM 723 O O . PRO A 1 89 ? -4.213 -27.068 3.230 1.00 86.50 89 PRO A O 1
ATOM 726 N N . VAL A 1 90 ? -5.579 -25.295 3.203 1.00 83.19 90 VAL A N 1
ATOM 727 C CA . VAL A 1 90 ? -5.017 -24.737 1.958 1.00 83.19 90 VAL A CA 1
ATOM 728 C C . VAL A 1 90 ? -3.732 -23.934 2.186 1.00 83.19 90 VAL A C 1
ATOM 730 O O . VAL A 1 90 ? -3.068 -23.539 1.230 1.00 83.19 90 VAL A O 1
ATOM 733 N N . HIS A 1 91 ? -3.382 -23.662 3.445 1.00 79.06 91 HIS A N 1
ATOM 734 C CA . HIS A 1 91 ? -2.202 -22.887 3.832 1.00 79.06 91 HIS A CA 1
ATOM 735 C C . HIS A 1 91 ? -1.076 -23.738 4.425 1.00 79.06 91 HIS A C 1
ATOM 737 O O . HIS A 1 91 ? 0.042 -23.243 4.568 1.00 79.06 91 HIS A O 1
ATOM 743 N N . VAL A 1 92 ? -1.352 -24.997 4.758 1.00 79.81 92 VAL A N 1
ATOM 744 C CA . VAL A 1 92 ? -0.362 -25.948 5.261 1.00 79.81 92 VAL A CA 1
ATOM 745 C C . VAL A 1 92 ? -0.019 -26.905 4.127 1.00 79.81 92 VAL A C 1
ATOM 747 O O . VAL A 1 92 ? -0.885 -27.629 3.645 1.00 79.81 92 VAL A O 1
ATOM 750 N N . ALA A 1 93 ? 1.239 -26.896 3.683 1.00 71.00 93 ALA A N 1
ATOM 751 C CA . ALA A 1 93 ? 1.708 -27.893 2.729 1.00 71.00 93 ALA A CA 1
ATOM 752 C C . ALA A 1 93 ? 1.592 -29.290 3.368 1.00 71.00 93 ALA A C 1
ATOM 754 O O . ALA A 1 93 ? 1.939 -29.427 4.545 1.00 71.00 93 ALA A O 1
ATOM 755 N N . PRO A 1 94 ? 1.115 -30.314 2.638 1.00 65.56 94 PRO A N 1
ATOM 756 C CA . PRO A 1 94 ? 1.117 -31.675 3.149 1.00 65.56 94 PRO A CA 1
ATOM 757 C C . PRO A 1 94 ? 2.563 -32.068 3.446 1.00 65.56 94 PRO A C 1
ATOM 759 O O . PRO A 1 94 ? 3.401 -32.113 2.546 1.00 65.56 94 PRO A O 1
ATOM 762 N N . THR A 1 95 ? 2.875 -32.290 4.719 1.00 64.38 95 THR A N 1
ATOM 763 C CA . THR A 1 95 ? 4.170 -32.835 5.102 1.00 64.38 95 THR A CA 1
ATOM 764 C C . THR A 1 95 ? 4.194 -34.338 4.818 1.00 64.38 95 THR A C 1
ATOM 766 O O . THR A 1 95 ? 3.151 -34.996 4.931 1.00 64.38 95 THR A O 1
ATOM 769 N N . PRO A 1 96 ? 5.353 -34.906 4.436 1.00 66.75 96 PRO A N 1
ATOM 770 C CA . PRO A 1 96 ? 5.522 -36.352 4.356 1.00 66.75 96 PRO A CA 1
ATOM 771 C C . PRO A 1 96 ? 5.067 -37.020 5.659 1.00 66.75 96 PRO A C 1
ATOM 773 O O . PRO A 1 96 ? 5.247 -36.464 6.747 1.00 66.75 96 PRO A O 1
ATOM 776 N N . ALA A 1 97 ? 4.453 -38.201 5.558 1.00 61.59 97 ALA A N 1
ATOM 777 C CA . ALA A 1 97 ? 3.940 -38.920 6.720 1.00 61.59 97 ALA A CA 1
ATOM 778 C C . ALA A 1 97 ? 5.054 -39.119 7.767 1.00 61.59 97 ALA A C 1
ATOM 780 O O . ALA A 1 97 ? 6.032 -39.813 7.508 1.00 61.59 97 ALA A O 1
ATOM 781 N N . GLY A 1 98 ? 4.900 -38.495 8.941 1.00 64.88 98 GLY A N 1
ATOM 782 C CA . GLY A 1 98 ? 5.860 -38.558 10.051 1.00 64.88 98 GLY A CA 1
ATOM 783 C C . GLY A 1 98 ? 6.684 -37.285 10.284 1.00 64.88 98 GLY A C 1
ATOM 784 O O . GLY A 1 98 ? 7.218 -37.115 11.377 1.00 64.88 98 GLY A O 1
ATOM 785 N N . GLU A 1 99 ? 6.731 -36.348 9.335 1.00 69.44 99 GLU A N 1
ATOM 786 C CA . GLU A 1 99 ? 7.516 -35.110 9.454 1.00 69.44 99 GLU A CA 1
ATOM 787 C C . GLU A 1 99 ? 6.623 -33.899 9.773 1.00 69.44 99 GLU A C 1
ATOM 789 O O . GLU A 1 99 ? 6.405 -33.011 8.955 1.00 69.44 99 GLU A O 1
ATOM 794 N N . GLY A 1 100 ? 6.076 -33.850 10.990 1.00 73.56 100 GLY A N 1
ATOM 795 C CA . GLY A 1 100 ? 5.388 -32.666 11.521 1.00 73.56 100 GLY A CA 1
ATOM 796 C C . GLY A 1 100 ? 3.935 -32.890 11.960 1.00 73.56 100 GLY A C 1
ATOM 797 O O . GLY A 1 100 ? 3.386 -33.983 11.817 1.00 73.56 100 GLY A O 1
ATOM 798 N N . PRO A 1 101 ? 3.303 -31.862 12.556 1.00 80.56 101 PRO A N 1
ATOM 799 C CA . PRO A 1 101 ? 1.943 -31.965 13.072 1.00 80.56 101 PRO A CA 1
ATOM 800 C C . PRO A 1 101 ? 0.930 -32.115 11.931 1.00 80.56 101 PRO A C 1
ATOM 802 O O . PRO A 1 101 ? 0.973 -31.374 10.950 1.00 80.56 101 PRO A O 1
ATOM 805 N N . SER A 1 102 ? -0.023 -33.040 12.084 1.00 87.38 102 SER A N 1
ATOM 806 C CA . SER A 1 102 ? -1.123 -33.193 11.128 1.00 87.38 102 SER A CA 1
ATOM 807 C C . SER A 1 102 ? -1.966 -31.914 11.043 1.00 87.38 102 SER A C 1
ATOM 809 O O . SER A 1 102 ? -2.060 -31.146 12.005 1.00 87.38 102 SER A O 1
ATOM 811 N N . VAL A 1 103 ? -2.639 -31.696 9.907 1.00 88.19 103 VAL A N 1
ATOM 812 C CA . VAL A 1 103 ? -3.550 -30.547 9.732 1.00 88.19 103 VAL A CA 1
ATOM 813 C C . VAL A 1 103 ? -4.608 -30.507 10.840 1.00 88.19 103 VAL A C 1
ATOM 815 O O . VAL A 1 103 ? -4.873 -29.442 11.389 1.00 88.19 103 VAL A O 1
ATOM 818 N N . ALA A 1 104 ? -5.143 -31.665 11.237 1.00 89.69 104 ALA A N 1
ATOM 819 C CA . ALA A 1 104 ? -6.102 -31.771 12.336 1.00 89.69 104 ALA A CA 1
ATOM 820 C C . ALA A 1 104 ? -5.501 -31.330 13.685 1.00 89.69 104 ALA A C 1
ATOM 822 O O . ALA A 1 104 ? -6.146 -30.609 14.447 1.00 89.69 104 ALA A O 1
ATOM 823 N N . ALA A 1 105 ? -4.248 -31.704 13.968 1.00 90.75 105 ALA A N 1
ATOM 824 C CA . ALA A 1 105 ? -3.549 -31.264 15.173 1.00 90.75 105 ALA A CA 1
ATOM 825 C C . ALA A 1 105 ? -3.316 -29.744 15.169 1.00 90.75 105 ALA A C 1
ATOM 827 O O . ALA A 1 105 ? -3.535 -29.085 16.185 1.00 90.75 105 ALA A O 1
ATOM 828 N N . LEU A 1 106 ? -2.937 -29.171 14.022 1.00 91.69 106 LEU A N 1
ATOM 829 C CA . LEU A 1 106 ? -2.787 -27.722 13.860 1.00 91.69 106 LEU A CA 1
ATOM 830 C C . LEU A 1 106 ? -4.122 -26.982 14.011 1.00 91.69 106 LEU A C 1
ATOM 832 O O . LEU A 1 106 ? -4.166 -25.943 14.667 1.00 91.69 106 LEU A O 1
ATOM 836 N N . GLN A 1 107 ? -5.213 -27.519 13.459 1.00 93.75 107 GLN A N 1
ATOM 837 C CA . GLN A 1 107 ? -6.564 -26.976 13.630 1.00 93.75 107 GLN A CA 1
ATOM 838 C C . GLN A 1 107 ? -6.978 -26.974 15.106 1.00 93.75 107 GLN A C 1
ATOM 840 O O . GLN A 1 107 ? -7.450 -25.954 15.607 1.00 93.75 107 GLN A O 1
ATOM 845 N N . LEU A 1 108 ? -6.754 -28.077 15.828 1.00 94.88 108 LEU A N 1
ATOM 846 C CA . LEU A 1 108 ? -7.055 -28.159 17.257 1.00 94.88 108 LEU A CA 1
ATOM 847 C C . LEU A 1 108 ? -6.210 -27.171 18.070 1.00 94.88 108 LEU A C 1
ATOM 849 O O . LEU A 1 108 ? -6.753 -26.425 18.885 1.00 94.88 108 LEU A O 1
ATOM 853 N N . ALA A 1 109 ? -4.897 -27.124 17.827 1.00 94.75 109 ALA A N 1
ATOM 854 C CA . ALA A 1 109 ? -3.995 -26.191 18.496 1.00 94.75 109 ALA A CA 1
ATOM 855 C C . ALA A 1 109 ? -4.414 -24.733 18.254 1.00 94.75 109 ALA A C 1
ATOM 857 O O . ALA A 1 109 ? -4.471 -23.943 19.197 1.00 94.75 109 ALA A O 1
ATOM 858 N N . LEU A 1 110 ? -4.774 -24.391 17.013 1.00 95.25 110 LEU A N 1
ATOM 859 C CA . LEU A 1 110 ? -5.287 -23.073 16.651 1.00 95.25 110 LEU A CA 1
ATOM 860 C C . LEU A 1 110 ? -6.598 -22.758 17.378 1.00 95.25 110 LEU A C 1
ATOM 862 O O . LEU A 1 110 ? -6.724 -21.676 17.947 1.00 95.25 110 LEU A O 1
ATOM 866 N N . ALA A 1 111 ? -7.557 -23.687 17.398 1.00 96.25 111 ALA A N 1
ATOM 867 C CA . ALA A 1 111 ? -8.835 -23.498 18.079 1.00 96.25 111 ALA A CA 1
ATOM 868 C C . ALA A 1 111 ? -8.655 -23.253 19.580 1.00 96.25 111 ALA A C 1
ATOM 870 O O . ALA A 1 111 ? -9.204 -22.289 20.118 1.00 96.25 111 ALA A O 1
ATOM 871 N N . LEU A 1 112 ? -7.836 -24.072 20.245 1.00 97.00 112 LEU A N 1
ATOM 872 C CA . LEU A 1 112 ? -7.530 -23.917 21.665 1.00 97.00 112 LEU A CA 1
ATOM 873 C C . LEU A 1 112 ? -6.825 -22.586 21.939 1.00 97.00 112 LEU A C 1
ATOM 875 O O . LEU A 1 112 ? -7.271 -21.822 22.795 1.00 97.00 112 LEU A O 1
ATOM 879 N N . ALA A 1 113 ? -5.772 -22.267 21.180 1.00 96.69 113 ALA A N 1
ATOM 880 C CA . ALA A 1 113 ? -5.043 -21.010 21.323 1.00 96.69 113 ALA A CA 1
ATOM 881 C C . ALA A 1 113 ? -5.955 -19.790 21.113 1.00 96.69 113 ALA A C 1
ATOM 883 O O . ALA A 1 113 ? -5.864 -18.812 21.855 1.00 96.69 113 ALA A O 1
ATOM 884 N N . TRP A 1 114 ? -6.875 -19.855 20.149 1.00 96.62 114 TRP A N 1
ATOM 885 C CA . TRP A 1 114 ? -7.812 -18.775 19.853 1.00 96.62 114 TRP A CA 1
ATOM 886 C C . TRP A 1 114 ? -8.857 -18.578 20.952 1.00 96.62 114 TRP A C 1
ATOM 888 O O . TRP A 1 114 ? -9.126 -17.448 21.363 1.00 96.62 114 TRP A O 1
ATOM 898 N N . VAL A 1 115 ? -9.436 -19.664 21.471 1.00 95.31 115 VAL A N 1
ATOM 899 C CA . VAL A 1 115 ? -10.392 -19.595 22.588 1.00 95.31 115 VAL A CA 1
ATOM 900 C C . VAL A 1 115 ? -9.704 -19.055 23.842 1.00 95.31 115 VAL A C 1
ATOM 902 O O . VAL A 1 115 ? -10.239 -18.156 24.495 1.00 95.31 115 VAL A O 1
ATOM 905 N N . LEU A 1 116 ? -8.490 -19.524 24.142 1.00 96.81 116 LEU A N 1
ATOM 906 C CA . LEU A 1 116 ? -7.681 -18.996 25.242 1.00 96.81 116 LEU A CA 1
ATOM 907 C C . LEU A 1 116 ? -7.364 -17.509 25.051 1.00 96.81 116 LEU A C 1
ATOM 909 O O . LEU A 1 116 ? -7.474 -16.739 26.005 1.00 96.81 116 LEU A O 1
ATOM 913 N N . LEU A 1 117 ? -7.051 -17.076 23.826 1.00 95.00 117 LEU A N 1
ATOM 914 C CA . LEU A 1 117 ? -6.851 -15.664 23.501 1.00 95.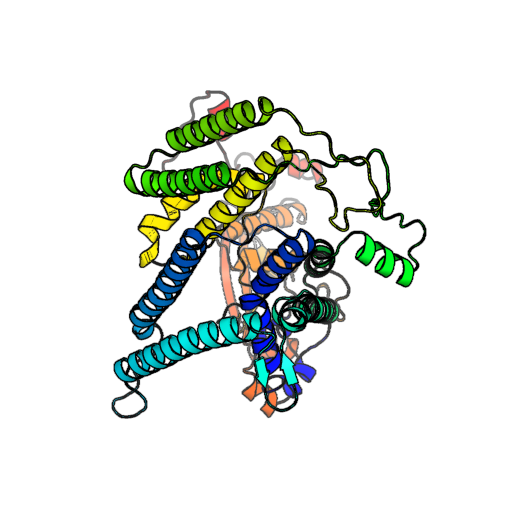00 117 LEU A CA 1
ATOM 915 C C . LEU A 1 117 ? -8.121 -14.843 23.762 1.00 95.00 117 LEU A C 1
ATOM 917 O O . LEU A 1 117 ? -8.046 -13.803 24.413 1.00 95.00 117 LEU A O 1
ATOM 921 N N . MET A 1 118 ? -9.289 -15.307 23.315 1.00 94.50 118 MET A N 1
ATOM 922 C CA . MET A 1 118 ? -10.573 -14.631 23.549 1.00 94.50 118 MET A CA 1
ATOM 923 C C . MET A 1 118 ? -10.885 -14.502 25.048 1.00 94.50 118 MET A C 1
ATOM 925 O O . MET A 1 118 ? -11.276 -13.425 25.511 1.00 94.50 118 MET A O 1
ATOM 929 N N . ILE A 1 119 ? -10.662 -15.569 25.823 1.00 94.62 119 ILE A N 1
ATOM 930 C CA . ILE A 1 119 ? -10.804 -15.561 27.287 1.00 94.62 119 ILE A CA 1
ATOM 931 C C . ILE A 1 119 ? -9.816 -14.568 27.911 1.00 94.62 119 ILE A C 1
ATOM 933 O O . ILE A 1 119 ? -10.211 -13.748 28.744 1.00 94.62 119 ILE A O 1
ATOM 937 N N . GLY A 1 120 ? -8.557 -14.591 27.472 1.00 94.25 120 GLY A N 1
ATOM 938 C CA . GLY A 1 120 ? -7.506 -13.680 27.915 1.00 94.25 120 GLY A CA 1
ATOM 939 C C . GLY A 1 120 ? -7.855 -12.216 27.652 1.00 94.25 120 GLY A C 1
ATOM 940 O O . GLY A 1 120 ? -7.779 -11.395 28.564 1.00 94.25 120 GLY A O 1
ATOM 941 N N . VAL A 1 121 ? -8.333 -11.884 26.449 1.00 91.12 121 VAL A N 1
ATOM 942 C CA . VAL A 1 121 ? -8.785 -10.533 26.076 1.00 91.12 121 VAL A CA 1
ATOM 943 C C . VAL A 1 121 ? -9.978 -10.097 26.927 1.00 91.12 121 VAL A C 1
ATOM 945 O O . VAL A 1 121 ? -9.995 -8.974 27.435 1.00 91.12 121 VAL A O 1
ATOM 948 N N . ALA A 1 122 ? -10.963 -10.972 27.147 1.00 90.50 122 ALA A N 1
ATOM 949 C CA . ALA A 1 122 ? -12.114 -10.669 27.996 1.00 90.50 122 ALA A CA 1
ATOM 950 C C . ALA A 1 122 ? -11.712 -10.453 29.468 1.00 90.50 122 ALA A C 1
ATOM 952 O O . ALA A 1 122 ? -12.218 -9.535 30.127 1.00 90.50 122 ALA A O 1
ATOM 953 N N . GLY A 1 123 ? -10.789 -11.273 29.979 1.00 91.94 123 GLY A N 1
ATOM 954 C CA . GLY A 1 123 ? -10.196 -11.151 31.309 1.00 91.94 123 GLY A CA 1
ATOM 955 C C . GLY A 1 123 ? -9.421 -9.845 31.468 1.00 91.94 123 GLY A C 1
ATOM 956 O O . GLY A 1 123 ? -9.700 -9.072 32.386 1.00 91.94 123 GLY A O 1
ATOM 957 N N . PHE A 1 124 ? -8.539 -9.539 30.517 1.00 90.69 124 PHE A N 1
ATOM 958 C CA . PHE A 1 124 ? -7.773 -8.298 30.470 1.00 90.69 124 PHE A CA 1
ATOM 959 C C . PHE A 1 124 ? -8.695 -7.074 30.411 1.00 90.69 124 PHE A C 1
ATOM 961 O O . PHE A 1 124 ? -8.593 -6.176 31.244 1.00 90.69 124 PHE A O 1
ATOM 968 N N . ALA A 1 125 ? -9.693 -7.069 29.525 1.00 87.75 125 ALA A N 1
ATOM 969 C CA . ALA A 1 125 ? -10.680 -5.993 29.441 1.00 87.75 125 ALA A CA 1
ATOM 970 C C . ALA A 1 125 ? -11.492 -5.817 30.737 1.00 87.75 125 ALA A C 1
ATOM 972 O O . ALA A 1 125 ? -11.954 -4.711 31.033 1.00 87.75 125 ALA A O 1
ATOM 973 N N . ARG A 1 126 ? -11.714 -6.887 31.511 1.00 89.50 126 ARG A N 1
ATOM 974 C CA . ARG A 1 126 ? -12.354 -6.816 32.834 1.00 89.50 126 ARG A CA 1
ATOM 975 C C . ARG A 1 126 ? -11.400 -6.242 33.887 1.00 89.50 126 ARG A C 1
ATOM 977 O O . ARG A 1 126 ? -11.843 -5.413 34.676 1.00 89.50 126 ARG A O 1
ATOM 984 N N . ALA A 1 127 ? -10.122 -6.621 33.874 1.00 90.12 127 ALA A N 1
ATOM 985 C CA . ALA A 1 127 ? -9.100 -6.075 34.770 1.00 90.12 127 ALA A CA 1
ATOM 986 C C . ALA A 1 127 ? -8.889 -4.568 34.546 1.00 90.12 127 ALA A C 1
ATOM 988 O O . ALA A 1 127 ? -8.973 -3.782 35.487 1.00 90.12 127 ALA A O 1
ATOM 989 N N . ILE A 1 128 ? -8.757 -4.138 33.286 1.00 90.38 128 ILE A N 1
ATOM 990 C CA . ILE A 1 128 ? -8.651 -2.717 32.917 1.00 90.38 128 ILE A CA 1
ATOM 991 C C . ILE A 1 128 ? -9.858 -1.910 33.422 1.00 90.38 128 ILE A C 1
ATOM 993 O O . ILE A 1 128 ? -9.689 -0.812 33.946 1.00 90.38 128 ILE A O 1
ATOM 997 N N . ARG A 1 129 ? -11.076 -2.466 33.342 1.00 84.50 129 ARG A N 1
ATOM 998 C CA . ARG A 1 129 ? -12.296 -1.831 33.880 1.00 84.50 129 ARG A CA 1
ATOM 999 C C . ARG A 1 129 ? -12.325 -1.720 35.407 1.00 84.50 129 ARG A C 1
ATOM 1001 O O . ARG A 1 129 ? -13.038 -0.865 35.916 1.00 84.50 129 ARG A O 1
ATOM 1008 N N . ARG A 1 130 ? -11.594 -2.576 36.124 1.00 87.56 130 ARG A N 1
ATOM 1009 C CA . ARG A 1 130 ? -11.537 -2.619 37.597 1.00 87.56 130 ARG A CA 1
ATOM 1010 C C . ARG A 1 130 ? -10.387 -1.800 38.195 1.00 87.56 130 ARG A C 1
ATOM 1012 O O . ARG A 1 130 ? -10.165 -1.882 39.394 1.00 87.56 130 ARG A O 1
ATOM 1019 N N . GLY A 1 131 ? -9.665 -1.024 37.386 1.00 85.00 131 GLY A N 1
ATOM 1020 C CA . GLY A 1 131 ? -8.560 -0.178 37.855 1.00 85.00 131 GLY A CA 1
ATOM 1021 C C . GLY A 1 131 ? -7.181 -0.567 37.318 1.00 85.00 131 GLY A C 1
ATOM 1022 O O . GLY A 1 131 ? -6.208 0.105 37.635 1.00 85.00 131 GLY A O 1
ATOM 1023 N N . GLY A 1 132 ? -7.085 -1.602 36.476 1.00 88.88 132 GLY A N 1
ATOM 1024 C CA . GLY A 1 132 ? -5.861 -1.950 35.753 1.00 88.88 132 GLY A CA 1
ATOM 1025 C C . GLY A 1 132 ? -5.477 -3.426 35.852 1.00 88.88 132 GLY A C 1
ATOM 1026 O O . GLY A 1 132 ? -5.957 -4.165 36.708 1.00 88.88 132 GLY A O 1
ATOM 1027 N N . ALA A 1 133 ? -4.599 -3.859 34.952 1.00 89.31 133 ALA A N 1
ATOM 1028 C CA . ALA A 1 133 ? -3.969 -5.173 34.966 1.00 89.31 133 ALA A CA 1
ATOM 1029 C C . ALA A 1 133 ? -2.530 -5.046 35.491 1.00 89.31 133 ALA A C 1
ATOM 1031 O O . ALA A 1 133 ? -1.776 -4.192 35.023 1.00 89.31 133 ALA A O 1
ATOM 1032 N N . ARG A 1 134 ? -2.141 -5.883 36.458 1.00 88.12 134 ARG A N 1
ATOM 1033 C CA . ARG A 1 134 ? -0.763 -5.940 36.971 1.00 88.12 134 ARG A CA 1
ATOM 1034 C C . ARG A 1 134 ? 0.028 -6.995 36.202 1.00 88.12 134 ARG A C 1
ATOM 1036 O O . ARG A 1 134 ? -0.395 -8.143 36.139 1.00 88.12 134 ARG A O 1
ATOM 1043 N N . ILE A 1 135 ? 1.170 -6.603 35.649 1.00 84.94 135 ILE A N 1
ATOM 1044 C CA . ILE A 1 135 ? 2.147 -7.490 35.011 1.00 84.94 135 ILE A CA 1
ATOM 1045 C C . ILE A 1 135 ? 3.495 -7.236 35.692 1.00 84.94 135 ILE A C 1
ATOM 1047 O O . ILE A 1 135 ? 4.175 -6.244 35.418 1.00 84.94 135 ILE A O 1
ATOM 1051 N N . GLY A 1 136 ? 3.858 -8.099 36.644 1.00 86.62 136 GLY A N 1
ATOM 1052 C CA . GLY A 1 136 ? 5.021 -7.884 37.508 1.00 86.62 136 GLY A CA 1
ATOM 1053 C C . GLY A 1 136 ? 4.907 -6.568 38.287 1.00 86.62 136 GLY A C 1
ATOM 1054 O O . GLY A 1 136 ? 3.926 -6.339 38.990 1.00 86.62 136 GLY A O 1
ATOM 1055 N N . ARG A 1 137 ? 5.900 -5.683 38.133 1.00 89.38 137 ARG A N 1
ATOM 1056 C CA . ARG A 1 137 ? 5.926 -4.346 38.761 1.00 89.38 137 ARG A CA 1
ATOM 1057 C C . ARG A 1 137 ? 5.118 -3.288 37.998 1.00 89.38 137 ARG A C 1
ATOM 1059 O O . ARG A 1 137 ? 4.999 -2.157 38.461 1.00 89.38 137 ARG A O 1
ATOM 1066 N N . TRP A 1 138 ? 4.576 -3.629 36.831 1.00 84.62 138 TRP A N 1
ATOM 1067 C CA . TRP A 1 138 ? 3.903 -2.680 35.952 1.00 84.62 138 TRP A CA 1
ATOM 1068 C C . TRP A 1 138 ? 2.387 -2.785 36.088 1.00 84.62 138 TRP A C 1
ATOM 1070 O O . TRP A 1 138 ? 1.801 -3.843 35.861 1.00 84.62 138 TRP A O 1
ATOM 1080 N N . THR A 1 139 ? 1.734 -1.669 36.400 1.00 88.12 139 THR A N 1
ATOM 1081 C CA . THR A 1 139 ? 0.274 -1.543 36.311 1.00 88.12 139 THR A CA 1
ATOM 1082 C C . THR A 1 139 ? -0.089 -0.930 34.962 1.00 88.12 139 THR A C 1
ATOM 1084 O O . THR A 1 139 ? 0.324 0.192 34.644 1.00 88.12 139 THR A O 1
ATOM 1087 N N . ILE A 1 140 ? -0.843 -1.675 34.158 1.00 89.69 140 ILE A N 1
ATOM 1088 C CA . ILE A 1 140 ? -1.447 -1.199 32.916 1.00 89.69 140 ILE A CA 1
ATOM 1089 C C . ILE A 1 140 ? -2.876 -0.790 33.248 1.00 89.69 140 ILE A C 1
ATOM 1091 O O . ILE A 1 140 ? -3.745 -1.638 33.435 1.00 89.69 140 ILE A O 1
ATOM 1095 N N . ASP A 1 141 ? -3.122 0.508 33.348 1.00 90.25 141 ASP A N 1
ATOM 1096 C CA . ASP A 1 141 ? -4.466 1.061 33.473 1.00 90.25 141 ASP A CA 1
ATOM 1097 C C . ASP A 1 141 ? -5.053 1.407 32.090 1.00 90.25 141 ASP A C 1
ATOM 1099 O O . ASP A 1 141 ? -4.409 1.285 31.041 1.00 90.25 141 ASP A O 1
ATOM 1103 N N . ALA A 1 142 ? -6.315 1.839 32.080 1.00 86.00 142 ALA A N 1
ATOM 1104 C CA . ALA A 1 142 ? -6.996 2.240 30.854 1.00 86.00 142 ALA A CA 1
ATOM 1105 C C . ALA A 1 142 ? -6.349 3.463 30.181 1.00 86.00 142 ALA A C 1
ATOM 1107 O O . ALA A 1 142 ? -6.512 3.651 28.979 1.00 86.00 142 ALA A O 1
ATOM 1108 N N . GLU A 1 143 ? -5.665 4.325 30.932 1.00 87.19 143 GLU A N 1
ATOM 1109 C CA . GLU A 1 143 ? -5.036 5.528 30.392 1.00 87.19 143 GLU A CA 1
ATOM 1110 C C . GLU A 1 143 ? -3.734 5.200 29.665 1.00 87.19 143 GLU A C 1
ATOM 1112 O O . GLU A 1 143 ? -3.582 5.572 28.505 1.00 87.19 143 GLU A O 1
ATOM 1117 N N . ARG A 1 144 ? -2.848 4.416 30.280 1.00 87.81 144 ARG A N 1
ATOM 1118 C CA . ARG A 1 144 ? -1.621 3.901 29.666 1.00 87.81 144 ARG A CA 1
ATOM 1119 C C . ARG A 1 144 ? -1.924 3.053 28.441 1.00 87.81 144 ARG A C 1
ATOM 1121 O O . ARG A 1 144 ? -1.292 3.258 27.405 1.00 87.81 144 ARG A O 1
ATOM 1128 N N . LEU A 1 145 ? -2.918 2.163 28.526 1.00 89.06 145 LEU A N 1
ATOM 1129 C CA . LEU A 1 145 ? -3.342 1.341 27.391 1.00 89.06 145 LEU A CA 1
ATOM 1130 C C . LEU A 1 145 ? -3.793 2.211 26.207 1.00 89.06 145 LEU A C 1
ATOM 1132 O O . LEU A 1 145 ? -3.373 1.977 25.076 1.00 89.06 145 LEU A O 1
ATOM 1136 N N . VAL A 1 146 ? -4.617 3.232 26.463 1.00 88.50 146 VAL A N 1
ATOM 1137 C CA . VAL A 1 146 ? -5.126 4.150 25.429 1.00 88.50 146 VAL A CA 1
ATOM 1138 C C . VAL A 1 146 ? -4.065 5.137 24.947 1.00 88.50 146 VAL A C 1
ATOM 1140 O O . VAL A 1 146 ? -4.140 5.584 23.811 1.00 88.50 146 VAL A O 1
ATOM 1143 N N . ALA A 1 147 ? -3.075 5.489 25.766 1.00 85.69 147 ALA A N 1
ATOM 1144 C CA . ALA A 1 147 ? -2.008 6.407 25.381 1.00 85.69 147 ALA A CA 1
ATOM 1145 C C . ALA A 1 147 ? -0.928 5.732 24.522 1.00 85.69 147 ALA A C 1
ATOM 1147 O O . ALA A 1 147 ? -0.416 6.358 23.591 1.00 85.69 147 ALA A O 1
ATOM 1148 N N . TRP A 1 148 ? -0.592 4.473 24.818 1.00 87.88 148 TRP A N 1
ATOM 1149 C CA . TRP A 1 148 ? 0.517 3.756 24.185 1.00 87.88 148 TRP A CA 1
ATOM 1150 C C . TRP A 1 148 ? 0.056 2.681 23.205 1.00 87.88 148 TRP A C 1
ATOM 1152 O O . TRP A 1 148 ? 0.337 2.802 22.018 1.00 87.88 148 TRP A O 1
ATOM 1162 N N . THR A 1 149 ? -0.657 1.655 23.676 1.00 87.88 149 THR A N 1
ATOM 1163 C CA . THR A 1 149 ? -0.966 0.452 22.881 1.00 87.88 149 THR A CA 1
ATOM 1164 C C . THR A 1 149 ? -2.095 0.670 21.885 1.00 87.88 149 THR A C 1
ATOM 1166 O O . THR A 1 149 ? -1.994 0.265 20.737 1.00 87.88 149 THR A O 1
ATOM 1169 N N . LEU A 1 150 ? -3.180 1.316 22.305 1.00 90.31 150 LEU A N 1
ATOM 1170 C CA . LEU A 1 150 ? -4.266 1.731 21.410 1.00 90.31 150 LEU A CA 1
ATOM 1171 C C . LEU A 1 150 ? -4.066 3.177 20.939 1.00 90.31 150 LEU A C 1
ATOM 1173 O O . LEU A 1 150 ? -4.848 3.692 20.153 1.00 90.31 150 LEU A O 1
ATOM 1177 N N . GLY A 1 151 ? -3.046 3.856 21.460 1.00 86.38 151 GLY A N 1
ATOM 1178 C CA . GLY A 1 151 ? -2.844 5.283 21.278 1.00 86.38 151 GLY A CA 1
ATOM 1179 C C . GLY A 1 151 ? -1.900 5.645 20.154 1.00 86.38 151 GLY A C 1
ATOM 1180 O O . GLY A 1 151 ? -1.170 4.830 19.608 1.00 86.38 151 GLY A O 1
ATOM 1181 N N . ARG A 1 152 ? -1.859 6.942 19.866 1.00 90.06 152 ARG A N 1
ATOM 1182 C CA . ARG A 1 152 ? -1.034 7.526 18.805 1.00 90.06 152 ARG A CA 1
ATOM 1183 C C . ARG A 1 152 ? 0.469 7.310 19.002 1.00 90.06 152 ARG A C 1
ATOM 1185 O O . ARG A 1 152 ? 1.201 7.307 18.023 1.00 90.06 152 ARG A O 1
ATOM 1192 N N . ARG A 1 153 ? 0.944 7.129 20.242 1.00 89.88 153 ARG A N 1
ATOM 1193 C CA . ARG A 1 153 ? 2.382 7.147 20.559 1.00 89.88 153 ARG A CA 1
ATOM 1194 C C . ARG A 1 153 ? 3.159 6.065 19.821 1.00 89.88 153 ARG A C 1
ATOM 1196 O O . ARG A 1 153 ? 4.084 6.403 19.098 1.00 89.88 153 ARG A O 1
ATOM 1203 N N . ILE A 1 154 ? 2.783 4.795 19.962 1.00 90.62 154 ILE A N 1
ATOM 1204 C CA . ILE A 1 154 ? 3.507 3.701 19.299 1.00 90.62 154 ILE A CA 1
ATOM 1205 C C . ILE A 1 154 ? 3.265 3.760 17.791 1.00 90.62 154 ILE A C 1
ATOM 1207 O O . ILE A 1 154 ? 4.216 3.774 17.015 1.00 90.62 154 ILE A O 1
ATOM 1211 N N . TRP A 1 155 ? 2.002 3.854 17.371 1.00 91.88 155 TRP A N 1
ATOM 1212 C CA . TRP A 1 155 ? 1.631 3.721 15.963 1.00 91.88 155 TRP A CA 1
ATOM 1213 C C . TRP A 1 155 ? 2.133 4.868 15.087 1.00 91.88 155 TRP A C 1
ATOM 1215 O O . TRP A 1 155 ? 2.674 4.604 14.014 1.00 91.88 155 TRP A O 1
ATOM 1225 N N . LEU A 1 156 ? 2.012 6.122 15.536 1.00 91.81 156 LEU A N 1
ATOM 1226 C CA . LEU A 1 156 ? 2.528 7.259 14.774 1.00 91.81 156 LEU A CA 1
ATOM 1227 C C . LEU A 1 156 ? 4.050 7.328 14.841 1.00 91.81 156 LEU A C 1
ATOM 1229 O O . LEU A 1 156 ? 4.658 7.643 13.829 1.00 91.81 156 LEU A O 1
ATOM 1233 N N . THR A 1 157 ? 4.682 6.988 15.973 1.00 91.50 157 THR A N 1
ATOM 1234 C CA . THR A 1 157 ? 6.155 6.962 16.045 1.00 91.50 157 THR A CA 1
ATOM 1235 C C . THR A 1 157 ? 6.716 5.912 15.099 1.00 91.50 157 THR A C 1
ATOM 1237 O O . THR A 1 157 ? 7.582 6.232 14.294 1.00 91.50 157 THR A O 1
ATOM 1240 N N . LEU A 1 158 ? 6.188 4.684 15.128 1.00 91.75 158 LEU A N 1
ATOM 1241 C CA . LEU A 1 158 ? 6.583 3.639 14.183 1.00 91.75 158 LEU A CA 1
ATOM 1242 C C . LEU A 1 158 ? 6.319 4.066 12.739 1.00 91.75 158 LEU A C 1
ATOM 1244 O O . LEU A 1 158 ? 7.182 3.861 11.895 1.00 91.75 158 LEU A O 1
ATOM 1248 N N . GLY A 1 159 ? 5.178 4.706 12.467 1.00 90.75 159 GLY A N 1
ATOM 1249 C CA . GLY A 1 159 ? 4.855 5.240 11.146 1.00 90.75 159 GLY A CA 1
ATOM 1250 C C . GLY A 1 159 ? 5.854 6.301 10.685 1.00 90.75 159 GLY A C 1
ATOM 1251 O O . GLY A 1 159 ? 6.385 6.200 9.587 1.00 90.75 159 GLY A O 1
ATOM 1252 N N . VAL A 1 160 ? 6.169 7.286 11.527 1.00 92.44 160 VAL A N 1
ATOM 1253 C CA . VAL A 1 160 ? 7.142 8.348 11.230 1.00 92.44 160 VAL A CA 1
ATOM 1254 C C . VAL A 1 160 ? 8.529 7.763 11.007 1.00 92.44 160 VAL A C 1
ATOM 1256 O O . VAL A 1 160 ? 9.132 8.027 9.972 1.00 92.44 160 VAL A O 1
ATOM 1259 N N . VAL A 1 161 ? 9.009 6.929 11.932 1.00 92.88 161 VAL A N 1
ATOM 1260 C CA . VAL A 1 161 ? 10.294 6.234 11.815 1.00 92.88 161 VAL A CA 1
ATOM 1261 C C . VAL A 1 161 ? 10.331 5.477 10.494 1.00 92.88 161 VAL A C 1
ATOM 1263 O O . VAL A 1 161 ? 11.213 5.719 9.678 1.00 92.88 161 VAL A O 1
ATOM 1266 N N . PHE A 1 162 ? 9.338 4.638 10.223 1.00 89.38 162 PHE A N 1
ATOM 1267 C CA . PHE A 1 162 ? 9.265 3.848 9.004 1.00 89.38 162 PHE A CA 1
ATOM 1268 C C . PHE A 1 162 ? 9.281 4.700 7.726 1.00 89.38 162 PHE A C 1
ATOM 1270 O O . PHE A 1 162 ? 10.073 4.434 6.822 1.00 89.38 162 PHE A O 1
ATOM 1277 N N . GLN A 1 163 ? 8.460 5.750 7.652 1.00 90.75 163 GLN A N 1
ATOM 1278 C CA . GLN A 1 163 ? 8.401 6.613 6.471 1.00 90.75 163 GLN A CA 1
ATOM 1279 C C . GLN A 1 163 ? 9.686 7.429 6.282 1.00 90.75 163 GLN A C 1
ATOM 1281 O O . GLN A 1 163 ? 10.119 7.600 5.147 1.00 90.75 163 GLN A O 1
ATOM 1286 N N . LEU A 1 164 ? 10.334 7.884 7.362 1.00 91.06 164 LEU A N 1
ATOM 1287 C CA . LEU A 1 164 ? 11.641 8.546 7.291 1.00 91.06 164 LEU A CA 1
ATOM 1288 C C . LEU A 1 164 ? 12.732 7.583 6.810 1.00 91.06 164 LEU A C 1
ATOM 1290 O O . LEU A 1 164 ? 13.526 7.947 5.947 1.00 91.06 164 LEU A O 1
ATOM 1294 N N . HIS A 1 165 ? 12.732 6.338 7.291 1.00 89.00 165 HIS A N 1
ATOM 1295 C CA . HIS A 1 165 ? 13.657 5.311 6.806 1.00 89.00 165 HIS A CA 1
ATOM 1296 C C . HIS A 1 165 ? 13.459 5.057 5.308 1.00 89.00 165 HIS A C 1
ATOM 1298 O O . HIS A 1 165 ? 14.430 5.042 4.556 1.00 89.00 165 HIS A O 1
ATOM 1304 N N . LEU A 1 166 ? 12.210 4.921 4.846 1.00 87.12 166 LEU A N 1
ATOM 1305 C CA . LEU A 1 166 ? 11.919 4.792 3.418 1.00 87.12 166 LEU A CA 1
ATOM 1306 C C . LEU A 1 166 ? 12.306 6.044 2.633 1.00 87.12 166 LEU A C 1
ATOM 1308 O O . LEU A 1 166 ? 12.754 5.915 1.504 1.00 87.12 166 LEU A O 1
ATOM 1312 N N . LEU A 1 167 ? 12.124 7.241 3.189 1.00 87.56 167 LEU A N 1
ATOM 1313 C CA . LEU A 1 167 ? 12.496 8.491 2.529 1.00 87.56 167 LEU A CA 1
ATOM 1314 C C . LEU A 1 167 ? 14.012 8.585 2.319 1.00 87.56 167 LEU A C 1
ATOM 1316 O O . LEU A 1 167 ? 14.439 9.045 1.260 1.00 87.56 167 LEU A O 1
ATOM 1320 N N . ILE A 1 168 ? 14.798 8.133 3.300 1.00 87.50 168 ILE A N 1
ATOM 1321 C CA . ILE A 1 168 ? 16.267 8.145 3.280 1.00 87.50 168 ILE A CA 1
ATOM 1322 C C . ILE A 1 168 ? 16.829 7.027 2.399 1.00 87.50 168 ILE A C 1
ATOM 1324 O O . ILE A 1 168 ? 17.788 7.251 1.671 1.00 87.50 168 ILE A O 1
ATOM 1328 N N . LEU A 1 169 ? 16.258 5.823 2.451 1.00 87.19 169 LEU A N 1
ATOM 1329 C CA . LEU A 1 169 ? 16.831 4.655 1.772 1.00 87.19 169 LEU A CA 1
ATOM 1330 C C . LEU A 1 169 ? 16.258 4.435 0.368 1.00 87.19 169 LEU A C 1
ATOM 1332 O O . LEU A 1 169 ? 16.941 3.871 -0.487 1.00 87.19 169 LEU A O 1
ATOM 1336 N N . MET A 1 170 ? 15.023 4.880 0.109 1.00 86.56 170 MET A N 1
ATOM 1337 C CA . MET A 1 170 ? 14.300 4.592 -1.129 1.00 86.56 170 MET A CA 1
ATOM 1338 C C . MET A 1 170 ? 13.721 5.853 -1.802 1.00 86.56 170 MET A C 1
ATOM 1340 O O . MET A 1 170 ? 13.006 6.661 -1.210 1.00 86.56 170 MET A O 1
ATOM 1344 N N . SER A 1 171 ? 13.947 5.992 -3.104 1.00 83.12 171 SER A N 1
ATOM 1345 C CA . SER A 1 171 ? 13.322 6.983 -3.979 1.00 83.12 171 SER A CA 1
ATOM 1346 C C . SER A 1 171 ? 11.979 6.468 -4.520 1.00 83.12 171 SER A C 1
ATOM 1348 O O . SER A 1 171 ? 11.842 6.055 -5.670 1.00 83.12 171 SER A O 1
ATOM 1350 N N . ILE A 1 172 ? 10.953 6.475 -3.662 1.00 79.50 172 ILE A N 1
ATOM 1351 C CA . ILE A 1 172 ? 9.553 6.145 -4.026 1.00 79.50 172 ILE A CA 1
ATOM 1352 C C . ILE A 1 172 ? 8.752 7.424 -4.391 1.00 79.50 172 ILE A C 1
ATOM 1354 O O . ILE A 1 172 ? 7.580 7.360 -4.771 1.00 79.50 172 ILE A O 1
ATOM 1358 N N . GLY A 1 173 ? 9.400 8.594 -4.354 1.00 81.06 173 GLY A N 1
ATOM 1359 C CA . GLY A 1 173 ? 8.839 9.887 -4.753 1.00 81.06 173 GLY A CA 1
ATOM 1360 C C . GLY A 1 173 ? 8.131 10.630 -3.621 1.00 81.06 173 GLY A C 1
ATOM 1361 O O . GLY A 1 173 ? 8.558 10.598 -2.472 1.00 81.06 173 GLY A O 1
ATOM 1362 N N . VAL A 1 174 ? 7.038 11.326 -3.951 1.00 84.50 174 VAL A N 1
ATOM 1363 C CA . VAL A 1 174 ? 6.260 12.143 -2.993 1.00 84.50 174 VAL A CA 1
ATOM 1364 C C . VAL A 1 174 ? 5.361 11.320 -2.065 1.00 84.50 174 VAL A C 1
ATOM 1366 O O . VAL A 1 174 ? 4.724 11.872 -1.172 1.00 84.50 174 VAL A O 1
ATOM 1369 N N . PHE A 1 175 ? 5.318 9.998 -2.243 1.00 83.19 175 PHE A N 1
ATOM 1370 C CA . PHE A 1 175 ? 4.478 9.120 -1.438 1.00 83.19 175 PHE A CA 1
ATOM 1371 C C . PHE A 1 175 ? 4.842 9.174 0.052 1.00 83.19 175 PHE A C 1
ATOM 1373 O O . PHE A 1 175 ? 3.955 9.383 0.874 1.00 83.19 175 PHE A O 1
ATOM 1380 N N . GLN A 1 176 ? 6.122 9.042 0.416 1.00 87.69 176 GLN A N 1
ATOM 1381 C CA . GLN A 1 176 ? 6.530 9.057 1.827 1.00 87.69 176 GLN A CA 1
ATOM 1382 C C . GLN A 1 176 ? 6.253 10.412 2.504 1.00 87.69 176 GLN A C 1
ATOM 1384 O O . GLN A 1 176 ? 5.684 10.398 3.595 1.00 87.69 176 GLN A O 1
ATOM 1389 N N . PRO A 1 177 ? 6.549 11.576 1.882 1.00 89.19 177 PRO A N 1
ATOM 1390 C CA . PRO A 1 177 ? 6.121 12.873 2.408 1.00 89.19 177 PRO A CA 1
ATOM 1391 C C . PRO A 1 177 ? 4.606 12.982 2.624 1.00 89.19 177 PRO A C 1
ATOM 1393 O O . PRO A 1 177 ? 4.175 13.451 3.675 1.00 89.19 177 PRO A O 1
ATOM 1396 N N . ILE A 1 178 ? 3.791 12.500 1.679 1.00 88.94 178 ILE A N 1
ATOM 1397 C CA . ILE A 1 178 ? 2.325 12.495 1.819 1.00 88.94 178 ILE A CA 1
ATOM 1398 C C . ILE A 1 178 ? 1.894 11.600 2.988 1.00 88.94 178 ILE A C 1
ATOM 1400 O O . ILE A 1 178 ? 1.053 11.999 3.792 1.00 88.94 178 ILE A O 1
ATOM 1404 N N . MET A 1 179 ? 2.489 10.414 3.134 1.00 89.06 179 MET A N 1
ATOM 1405 C CA . MET A 1 179 ? 2.197 9.512 4.253 1.00 89.06 179 MET A CA 1
ATOM 1406 C C . MET A 1 179 ? 2.637 10.094 5.602 1.00 89.06 179 MET A C 1
ATOM 1408 O O . MET A 1 179 ? 1.950 9.900 6.604 1.00 89.06 179 MET A O 1
ATOM 1412 N N . LEU A 1 180 ? 3.747 10.837 5.645 1.00 90.38 180 LEU A N 1
ATOM 1413 C CA . LEU A 1 180 ? 4.163 11.586 6.832 1.00 90.38 180 LEU A CA 1
ATOM 1414 C C . LEU A 1 180 ? 3.156 12.687 7.171 1.00 90.38 180 LEU A C 1
ATOM 1416 O O . LEU A 1 180 ? 2.753 12.792 8.328 1.00 90.38 180 LEU A O 1
ATOM 1420 N N . ALA A 1 181 ? 2.702 13.448 6.173 1.00 89.69 181 ALA A N 1
ATOM 1421 C CA . ALA A 1 181 ? 1.680 14.476 6.346 1.00 89.69 181 ALA A CA 1
ATOM 1422 C C . ALA A 1 181 ? 0.339 13.888 6.814 1.00 89.69 181 ALA A C 1
ATOM 1424 O O . ALA A 1 181 ? -0.344 14.494 7.635 1.00 89.69 181 ALA A O 1
ATOM 1425 N N . ALA A 1 182 ? -0.016 12.675 6.380 1.00 89.38 182 ALA A N 1
ATOM 1426 C CA . ALA A 1 182 ? -1.223 11.991 6.841 1.00 89.38 182 ALA A CA 1
ATOM 1427 C C . ALA A 1 182 ? -1.218 11.719 8.359 1.00 89.38 182 ALA A C 1
ATOM 1429 O O . ALA A 1 182 ? -2.287 11.657 8.966 1.00 89.38 182 ALA A O 1
ATOM 1430 N N . ASN A 1 183 ? -0.047 11.635 9.008 1.00 88.50 183 ASN A N 1
ATOM 1431 C CA . ASN A 1 183 ? 0.023 11.525 10.471 1.00 88.50 183 ASN A CA 1
ATOM 1432 C C . ASN A 1 183 ? -0.522 12.775 11.184 1.00 88.50 183 ASN A C 1
ATOM 1434 O O . ASN A 1 183 ? -0.977 12.669 12.323 1.00 88.50 183 ASN A O 1
ATOM 1438 N N . LEU A 1 184 ? -0.530 13.941 10.526 1.00 86.38 184 LEU A N 1
ATOM 1439 C CA . LEU A 1 184 ? -1.081 15.179 11.086 1.00 86.38 184 LEU A CA 1
ATOM 1440 C C . LEU A 1 184 ? -2.591 15.073 11.335 1.00 86.38 184 LEU A C 1
ATOM 1442 O O . LEU A 1 184 ? -3.092 15.704 12.259 1.00 86.38 184 LEU A O 1
ATOM 1446 N N . LEU A 1 185 ? -3.302 14.217 10.587 1.00 86.25 185 LEU A N 1
ATOM 1447 C CA . LEU A 1 185 ? -4.739 13.961 10.773 1.00 86.25 185 LEU A CA 1
ATOM 1448 C C . LEU A 1 185 ? -5.063 13.308 12.123 1.00 86.25 185 LEU A C 1
ATOM 1450 O O . LEU A 1 185 ? -6.211 13.316 12.563 1.00 86.25 185 LEU A O 1
ATOM 1454 N N . PHE A 1 186 ? -4.060 12.729 12.783 1.00 87.50 186 PHE A N 1
ATOM 1455 C CA . PHE A 1 186 ? -4.220 12.128 14.099 1.00 87.50 186 PHE A CA 1
ATOM 1456 C C . PHE A 1 186 ? -3.988 13.131 15.228 1.00 87.50 186 PHE A C 1
ATOM 1458 O O . PHE A 1 186 ? -4.247 12.784 16.378 1.00 87.50 186 PHE A O 1
ATOM 1465 N N . LEU A 1 187 ? -3.500 14.337 14.947 1.00 84.81 187 LEU A N 1
ATOM 1466 C CA . LEU A 1 187 ? -3.171 15.345 15.951 1.00 84.81 187 LEU A CA 1
ATOM 1467 C C . LEU A 1 187 ? -4.311 16.352 16.101 1.00 84.81 187 LEU A C 1
ATOM 1469 O O . LEU A 1 187 ? -5.008 16.664 15.138 1.00 84.81 187 LEU A O 1
ATOM 1473 N N . ASP A 1 188 ? -4.511 16.861 17.315 1.00 77.50 188 ASP A N 1
ATOM 1474 C CA . ASP A 1 188 ? -5.417 17.994 17.510 1.00 77.50 188 ASP A CA 1
ATOM 1475 C C . ASP A 1 188 ? -4.727 19.335 17.183 1.00 77.50 188 ASP A C 1
ATOM 1477 O O . ASP A 1 188 ? -3.500 19.432 17.099 1.00 77.50 188 ASP A O 1
ATOM 1481 N N . GLY A 1 189 ? -5.515 20.398 16.993 1.00 75.69 189 GLY A N 1
ATOM 1482 C CA . GLY A 1 189 ? -4.979 21.719 16.641 1.00 75.69 189 GLY A CA 1
ATOM 1483 C C . GLY A 1 189 ? -4.007 22.295 17.681 1.00 75.69 189 GLY A C 1
ATOM 1484 O O . GLY A 1 189 ? -3.112 23.061 17.327 1.00 75.69 189 GLY A O 1
ATOM 1485 N N . ARG A 1 190 ? -4.122 21.906 18.961 1.00 77.00 190 ARG A N 1
ATOM 1486 C CA . ARG A 1 190 ? -3.205 22.360 20.019 1.00 77.00 190 ARG A CA 1
ATOM 1487 C C . ARG A 1 190 ? -1.871 21.637 19.923 1.00 77.00 190 ARG A C 1
ATOM 1489 O O . ARG A 1 190 ? -0.834 22.283 20.036 1.00 77.00 190 ARG A O 1
ATOM 1496 N N . GLU A 1 191 ? -1.904 20.327 19.701 1.00 82.31 191 GLU A N 1
ATOM 1497 C CA . GLU A 1 191 ? -0.725 19.496 19.460 1.00 82.31 191 GLU A CA 1
ATOM 1498 C C . GLU A 1 191 ? 0.029 19.985 18.220 1.00 82.31 191 GLU A C 1
ATOM 1500 O O . GLU A 1 191 ? 1.239 20.194 18.285 1.00 82.31 191 GLU A O 1
ATOM 1505 N N . LEU A 1 192 ? -0.686 20.274 17.127 1.00 82.50 192 LEU A N 1
ATOM 1506 C CA . LEU A 1 192 ? -0.098 20.867 15.924 1.00 82.50 192 LEU A CA 1
ATOM 1507 C C . LEU A 1 192 ? 0.550 22.221 16.218 1.00 82.50 192 LEU A C 1
ATOM 1509 O O . LEU A 1 192 ? 1.687 22.445 15.817 1.00 82.50 192 LEU A O 1
ATOM 1513 N N . ARG A 1 193 ? -0.118 23.103 16.970 1.00 79.88 193 ARG A N 1
ATOM 1514 C CA . ARG A 1 193 ? 0.452 24.399 17.368 1.00 79.88 193 ARG A CA 1
ATOM 1515 C C . ARG A 1 193 ? 1.746 24.251 18.167 1.00 79.88 193 ARG A C 1
ATOM 1517 O O . ARG A 1 193 ? 2.691 24.991 17.917 1.00 79.88 193 ARG A O 1
ATOM 1524 N N . ILE A 1 194 ? 1.800 23.301 19.103 1.00 83.12 194 ILE A N 1
ATOM 1525 C CA . ILE A 1 194 ? 3.012 23.017 19.889 1.00 83.12 194 ILE A CA 1
ATOM 1526 C C . ILE A 1 194 ? 4.144 22.549 18.969 1.00 83.12 194 ILE A C 1
ATOM 1528 O O . ILE A 1 194 ? 5.256 23.064 19.058 1.00 83.12 194 ILE A O 1
ATOM 1532 N N . ILE A 1 195 ? 3.858 21.612 18.062 1.00 83.44 195 ILE A N 1
ATOM 1533 C CA . ILE A 1 195 ? 4.856 21.071 17.130 1.00 83.44 195 ILE A CA 1
ATOM 1534 C C . ILE A 1 195 ? 5.368 22.159 16.181 1.00 83.44 195 ILE A C 1
ATOM 1536 O O . ILE A 1 195 ? 6.576 22.305 16.021 1.00 83.44 195 ILE A O 1
ATOM 1540 N N . LEU A 1 196 ? 4.478 22.957 15.585 1.00 82.50 196 LEU A N 1
ATOM 1541 C CA . LEU A 1 196 ? 4.868 24.045 14.683 1.00 82.50 196 LEU A CA 1
ATOM 1542 C C . LEU A 1 196 ? 5.648 25.146 15.413 1.00 82.50 196 LEU A C 1
ATOM 1544 O O . LEU A 1 196 ? 6.595 25.693 14.850 1.00 82.50 196 LEU A O 1
ATOM 1548 N N . GLY A 1 197 ? 5.303 25.422 16.676 1.00 81.31 197 GLY A N 1
ATOM 1549 C CA . GLY A 1 197 ? 6.066 26.319 17.542 1.00 81.31 197 GLY A CA 1
ATOM 1550 C C . GLY A 1 197 ? 7.482 25.806 17.817 1.00 81.31 197 GLY A C 1
ATOM 1551 O O . GLY A 1 197 ? 8.437 26.574 17.726 1.00 81.31 197 GLY A O 1
ATOM 1552 N N . TRP A 1 198 ? 7.641 24.503 18.079 1.00 84.12 198 TRP A N 1
ATOM 1553 C CA . TRP A 1 198 ? 8.957 23.875 18.249 1.00 84.12 198 TRP A CA 1
ATOM 1554 C C . TRP A 1 198 ? 9.793 23.912 16.963 1.00 84.12 198 TRP A C 1
ATOM 1556 O O . TRP A 1 198 ? 10.980 24.221 17.012 1.00 84.12 198 TRP A O 1
ATOM 1566 N N . LEU A 1 199 ? 9.160 23.678 15.810 1.00 84.12 199 LEU A N 1
ATOM 1567 C CA . LEU A 1 199 ? 9.800 23.750 14.492 1.00 84.12 199 LEU A CA 1
ATOM 1568 C C . LEU A 1 199 ? 10.094 25.187 14.026 1.00 84.12 199 LEU A C 1
ATOM 1570 O O . LEU A 1 199 ? 10.725 25.361 12.987 1.00 84.12 199 LEU A O 1
ATOM 1574 N N . ARG A 1 200 ? 9.652 26.209 14.777 1.00 83.25 200 ARG A N 1
ATOM 1575 C CA . ARG A 1 200 ? 9.869 27.639 14.495 1.00 83.25 200 ARG A CA 1
ATOM 1576 C C . ARG A 1 200 ? 9.493 28.048 13.064 1.00 83.25 200 ARG A C 1
ATOM 1578 O O . ARG A 1 200 ? 10.158 28.895 12.476 1.00 83.25 200 ARG A O 1
ATOM 1585 N N . ILE A 1 201 ? 8.431 27.467 12.500 1.00 76.62 201 ILE A N 1
ATOM 1586 C CA . ILE A 1 201 ? 8.001 27.779 11.129 1.00 76.62 201 ILE A CA 1
ATOM 1587 C C . ILE A 1 201 ? 7.424 29.209 11.094 1.00 76.62 201 ILE A C 1
ATOM 1589 O O . ILE A 1 201 ? 6.382 29.448 11.717 1.00 76.62 201 ILE A O 1
ATOM 1593 N N . PRO A 1 202 ? 8.059 30.170 10.393 1.00 68.56 202 PRO A N 1
ATOM 1594 C CA . PRO A 1 202 ? 7.603 31.559 10.363 1.00 68.56 202 PRO A CA 1
ATOM 1595 C C . PRO A 1 202 ? 6.195 31.669 9.768 1.00 68.56 202 PRO A C 1
ATOM 1597 O O . PRO A 1 202 ? 5.894 31.051 8.751 1.00 68.56 202 PRO A O 1
ATOM 1600 N N . GLY A 1 203 ? 5.316 32.448 10.404 1.00 66.56 203 GLY A N 1
ATOM 1601 C CA . GLY A 1 203 ? 3.959 32.701 9.900 1.00 66.56 203 GLY A CA 1
ATOM 1602 C C . GLY A 1 203 ? 2.963 31.542 10.051 1.00 66.56 203 GLY A C 1
ATOM 1603 O O . GLY A 1 203 ? 1.800 31.702 9.677 1.00 66.56 203 GLY A O 1
ATOM 1604 N N . ALA A 1 204 ? 3.363 30.406 10.634 1.00 66.19 204 ALA A N 1
ATOM 1605 C CA . ALA A 1 204 ? 2.482 29.264 10.868 1.00 66.19 204 ALA A CA 1
ATOM 1606 C C . ALA A 1 204 ? 1.427 29.569 11.952 1.00 66.19 204 ALA A C 1
ATOM 1608 O O . ALA A 1 204 ? 1.583 29.244 13.129 1.00 66.19 204 ALA A O 1
ATOM 1609 N N . LYS A 1 205 ? 0.317 30.194 11.550 1.00 63.41 205 LYS A N 1
ATOM 1610 C CA . LYS A 1 205 ? -0.879 30.368 12.380 1.00 63.41 205 LYS A CA 1
ATOM 1611 C C . LYS A 1 205 ? -1.772 29.143 12.221 1.00 63.41 205 LYS A C 1
ATOM 1613 O O . LYS A 1 205 ? -2.627 29.103 11.344 1.00 63.41 205 LYS A O 1
ATOM 1618 N N . VAL A 1 206 ? -1.594 28.134 13.066 1.00 62.00 206 VAL A N 1
ATOM 1619 C CA . VAL A 1 206 ? -2.618 27.089 13.200 1.00 62.00 206 VAL A CA 1
ATOM 1620 C C . VAL A 1 206 ? -3.666 27.588 14.185 1.00 62.00 206 VAL A C 1
ATOM 1622 O O . VAL A 1 206 ? -3.394 27.763 15.375 1.00 62.00 206 VAL A O 1
ATOM 1625 N N . ALA A 1 207 ? -4.857 27.873 13.655 1.00 57.72 207 ALA A N 1
ATOM 1626 C CA . ALA A 1 207 ? -6.025 28.221 14.444 1.00 57.72 207 ALA A CA 1
ATOM 1627 C C . ALA A 1 207 ? -6.378 27.024 15.338 1.00 57.72 207 ALA A C 1
ATOM 1629 O O . ALA A 1 207 ? -6.965 26.040 14.895 1.00 57.72 207 ALA A O 1
ATOM 1630 N N . ALA A 1 208 ? -5.961 27.081 16.599 1.00 58.53 208 ALA A N 1
ATOM 1631 C CA . ALA A 1 208 ? -6.500 26.222 17.635 1.00 58.53 208 ALA A CA 1
ATOM 1632 C C . ALA A 1 208 ? -7.654 26.997 18.268 1.00 58.53 208 ALA A C 1
ATOM 1634 O O . ALA A 1 208 ? -7.416 27.992 18.949 1.00 58.53 208 ALA A O 1
ATOM 1635 N N . GLU A 1 209 ? -8.884 26.574 17.988 1.00 59.38 209 GLU A N 1
ATOM 1636 C CA . GLU A 1 209 ? -10.092 27.223 18.499 1.00 59.38 209 GLU A CA 1
ATOM 1637 C C . GLU A 1 209 ? -10.047 27.274 20.036 1.00 59.38 209 GLU A C 1
ATOM 1639 O O . GLU A 1 209 ? -9.857 26.246 20.704 1.00 59.38 209 GLU A O 1
ATOM 1644 N N . ASP A 1 210 ? -10.129 28.483 20.603 1.00 62.56 210 ASP A N 1
ATOM 1645 C CA . ASP A 1 210 ? -10.137 28.667 22.052 1.00 62.56 210 ASP A CA 1
ATOM 1646 C C . ASP A 1 210 ? -11.513 28.237 22.578 1.00 62.56 210 ASP A C 1
ATOM 1648 O O . ASP A 1 210 ? -12.503 28.907 22.287 1.00 62.56 210 ASP A O 1
ATOM 1652 N N . PRO A 1 211 ? -11.609 27.150 23.371 1.00 61.00 211 PRO A N 1
ATOM 1653 C CA . PRO A 1 211 ? -12.884 26.639 23.878 1.00 61.00 211 PRO A CA 1
ATOM 1654 C C . PRO A 1 211 ? -13.628 27.634 24.782 1.00 61.00 211 PRO A C 1
ATOM 1656 O O . PRO A 1 211 ? -14.774 27.376 25.149 1.00 61.00 211 PRO A O 1
ATOM 1659 N N . ARG A 1 212 ? -12.978 28.731 25.190 1.00 60.66 212 ARG A N 1
ATOM 1660 C CA . ARG A 1 212 ? -13.552 29.779 26.035 1.00 60.66 212 ARG A CA 1
ATOM 1661 C C . ARG A 1 212 ? -14.310 30.843 25.247 1.00 60.66 212 ARG A C 1
ATOM 1663 O O . ARG A 1 212 ? -14.978 31.653 25.882 1.00 60.66 212 ARG A O 1
ATOM 1670 N N . LEU A 1 213 ? -14.239 30.847 23.913 1.00 62.16 213 LEU A N 1
ATOM 1671 C CA . LEU A 1 213 ? -14.953 31.839 23.109 1.00 62.16 213 LEU A CA 1
ATOM 1672 C C . LEU A 1 213 ? -16.475 31.744 23.357 1.00 62.16 213 LEU A C 1
ATOM 1674 O O . LEU A 1 213 ? -17.019 30.633 23.407 1.00 62.16 213 LEU A O 1
ATOM 1678 N N . PRO A 1 214 ? -17.162 32.884 23.557 1.00 56.94 214 PRO A N 1
ATOM 1679 C CA . PRO A 1 214 ? -18.595 32.921 23.853 1.00 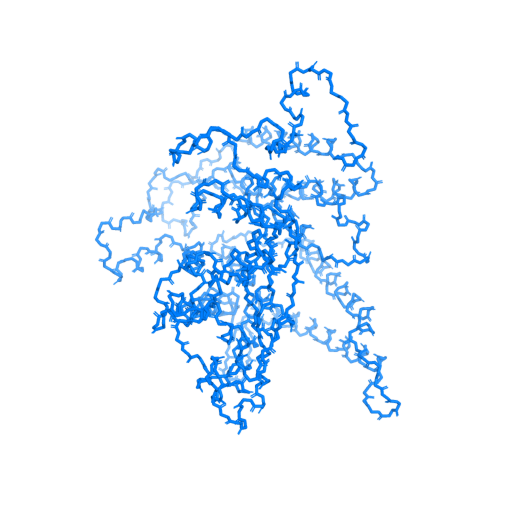56.94 214 PRO A CA 1
ATOM 1680 C C . PRO A 1 214 ? -19.455 32.551 22.636 1.00 56.94 214 PRO A C 1
ATOM 1682 O O . PRO A 1 214 ? -20.499 31.930 22.806 1.00 56.94 214 PRO A O 1
ATOM 1685 N N . ASP A 1 215 ? -18.972 32.834 21.423 1.00 60.69 215 ASP A N 1
ATOM 1686 C CA . ASP A 1 215 ? -19.690 32.584 20.160 1.00 60.69 215 ASP A CA 1
ATOM 1687 C C . ASP A 1 215 ? -19.561 31.139 19.652 1.00 60.69 215 ASP A C 1
ATOM 1689 O O . ASP A 1 215 ? -20.097 30.779 18.602 1.00 60.69 215 ASP A O 1
ATOM 1693 N N . LEU A 1 216 ? -18.840 30.285 20.386 1.00 59.50 216 LEU A N 1
ATOM 1694 C CA . LEU A 1 216 ? -18.744 28.867 20.067 1.00 59.50 216 LEU A CA 1
ATOM 1695 C C . LEU A 1 216 ? -20.135 28.238 20.120 1.00 59.50 216 LEU A C 1
ATOM 1697 O O . LEU A 1 216 ? -20.796 28.251 21.158 1.00 59.50 216 LEU A O 1
ATOM 1701 N N . ALA A 1 217 ? -20.550 27.613 19.018 1.00 56.75 217 ALA A N 1
ATOM 1702 C CA . ALA A 1 217 ? -21.780 26.837 18.963 1.00 56.75 217 ALA A CA 1
ATOM 1703 C C . ALA A 1 217 ? -21.679 25.639 19.924 1.00 56.75 217 ALA A C 1
ATOM 1705 O O . ALA A 1 217 ? -21.114 24.591 19.614 1.00 56.75 217 ALA A O 1
ATOM 1706 N N . ARG A 1 218 ? -22.223 25.796 21.130 1.00 61.94 218 ARG A N 1
ATOM 1707 C CA . ARG A 1 218 ? -22.321 24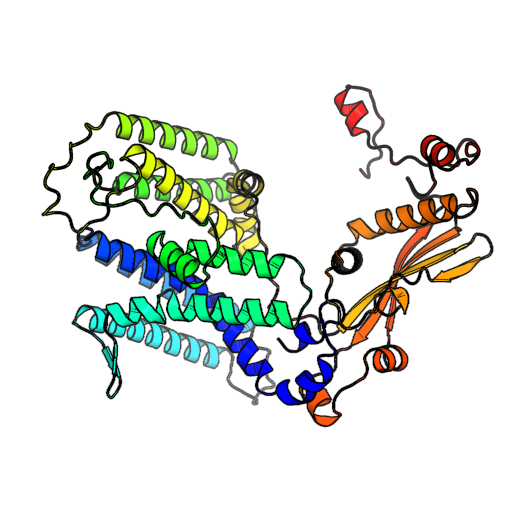.734 22.131 1.00 61.94 218 ARG A CA 1
ATOM 1708 C C . ARG A 1 218 ? -23.686 24.082 21.969 1.00 61.94 218 ARG A C 1
ATOM 1710 O O . ARG A 1 218 ? -24.691 24.598 22.436 1.00 61.94 218 ARG A O 1
ATOM 1717 N N . ASP A 1 219 ? -23.729 22.959 21.267 1.00 60.72 219 ASP A N 1
ATOM 1718 C CA . ASP A 1 219 ? -24.958 22.183 21.122 1.00 60.72 219 ASP A CA 1
ATOM 1719 C C . ASP A 1 219 ? -24.928 20.953 22.049 1.00 60.72 219 ASP A C 1
ATOM 1721 O O . ASP A 1 219 ? -24.188 19.996 21.780 1.00 60.72 219 ASP A O 1
ATOM 1725 N N . PRO A 1 220 ? -25.724 20.947 23.137 1.00 60.19 220 PRO A N 1
ATOM 1726 C CA . PRO A 1 220 ? -25.774 19.840 24.085 1.00 60.19 220 PRO A CA 1
ATOM 1727 C C . PRO A 1 220 ? -26.585 18.648 23.558 1.00 60.19 220 PRO A C 1
ATOM 1729 O O . PRO A 1 220 ? -26.600 17.594 24.196 1.00 60.19 220 PRO A O 1
ATOM 1732 N N . THR A 1 221 ? -27.265 18.782 22.410 1.00 64.38 221 THR A N 1
ATOM 1733 C CA . THR A 1 221 ? -28.108 17.715 21.863 1.00 64.38 221 THR A CA 1
ATOM 1734 C C . THR A 1 221 ? -27.257 16.454 21.680 1.00 64.38 221 THR A C 1
ATOM 1736 O O . THR A 1 221 ? -26.171 16.524 21.104 1.00 64.38 221 THR A O 1
ATOM 1739 N N . PRO A 1 222 ? -27.676 15.278 22.163 1.00 64.38 222 PRO A N 1
ATOM 1740 C CA . PRO A 1 222 ? -26.910 14.058 21.958 1.00 64.38 222 PRO A CA 1
ATOM 1741 C C . PRO A 1 222 ? -26.952 13.616 20.487 1.00 64.38 222 PRO A C 1
ATOM 1743 O O . PRO A 1 222 ? -27.894 13.914 19.753 1.00 64.38 222 PRO A O 1
ATOM 1746 N N . LEU A 1 223 ? -25.946 12.843 20.065 1.00 65.31 223 LEU A N 1
ATOM 1747 C CA . LEU A 1 223 ? -25.965 12.151 18.770 1.00 65.31 223 LEU A CA 1
ATOM 1748 C C . LEU A 1 223 ? -27.251 11.307 18.642 1.00 65.31 223 LEU A C 1
ATOM 1750 O O . LEU A 1 223 ? -27.563 10.554 19.572 1.00 65.31 223 LEU A O 1
ATOM 1754 N N . PRO A 1 224 ? -27.979 11.370 17.510 1.00 70.50 224 PRO A N 1
ATOM 1755 C CA . PRO A 1 224 ? -29.223 10.629 17.318 1.00 70.50 224 PRO A CA 1
ATOM 1756 C C . PRO A 1 224 ? -28.933 9.136 17.074 1.00 70.50 224 PRO A C 1
ATOM 1758 O O . PRO A 1 224 ? -28.957 8.647 15.947 1.00 70.50 224 PRO A O 1
ATOM 1761 N N . ARG A 1 225 ? -28.628 8.395 18.148 1.00 73.00 225 ARG A N 1
ATOM 1762 C CA . ARG A 1 225 ? -28.130 7.003 18.101 1.00 73.00 225 ARG A CA 1
ATOM 1763 C C . ARG A 1 225 ? -29.041 6.057 17.323 1.00 73.00 225 ARG A C 1
ATOM 1765 O O . ARG A 1 225 ? -28.555 5.333 16.463 1.00 73.00 225 ARG A O 1
ATOM 1772 N N . ALA A 1 226 ? -30.347 6.089 17.594 1.00 73.56 226 ALA A N 1
ATOM 1773 C CA . ALA A 1 226 ? -31.325 5.241 16.907 1.00 73.56 226 ALA A CA 1
ATOM 1774 C C . ALA A 1 226 ? -31.300 5.453 15.385 1.00 73.56 226 ALA A C 1
ATOM 1776 O O . ALA A 1 226 ? -31.416 4.505 14.618 1.00 73.56 226 ALA A O 1
ATOM 1777 N N . LEU A 1 227 ? -31.059 6.692 14.962 1.00 71.81 227 LEU A N 1
ATOM 1778 C CA . LEU A 1 227 ? -30.974 7.086 13.564 1.00 71.81 227 LEU A CA 1
ATOM 1779 C C . LEU A 1 227 ? -29.729 6.540 12.877 1.00 71.81 227 LEU A C 1
ATOM 1781 O O . LEU A 1 227 ? -29.803 6.045 11.759 1.00 71.81 227 LEU A O 1
ATOM 1785 N N . LEU A 1 228 ? -28.591 6.601 13.569 1.00 72.94 228 LEU A N 1
ATOM 1786 C CA . LEU A 1 228 ? -27.338 6.034 13.079 1.00 72.94 228 LEU A CA 1
ATOM 1787 C C . LEU A 1 228 ? -27.426 4.506 12.969 1.00 72.94 228 LEU A C 1
ATOM 1789 O O . LEU A 1 228 ? -26.960 3.944 11.982 1.00 72.94 228 LEU A O 1
ATOM 1793 N N . PHE A 1 229 ? -28.066 3.835 13.933 1.00 77.00 229 PHE A N 1
ATOM 1794 C CA . PHE A 1 229 ? -28.310 2.391 13.854 1.00 77.00 229 PHE A CA 1
ATOM 1795 C C . PHE A 1 229 ? -29.288 2.021 12.736 1.00 77.00 229 PHE A C 1
ATOM 1797 O O . PHE A 1 229 ? -29.038 1.053 12.024 1.00 77.00 229 PHE A O 1
ATOM 1804 N N . ALA A 1 230 ? -30.353 2.801 12.536 1.00 74.44 230 ALA A N 1
ATOM 1805 C CA . ALA A 1 230 ? -31.274 2.605 11.420 1.00 74.44 230 ALA A CA 1
ATOM 1806 C C . ALA A 1 230 ? -30.564 2.788 10.068 1.00 74.44 230 ALA A C 1
ATOM 1808 O O . ALA A 1 230 ? -30.716 1.952 9.182 1.00 74.44 230 ALA A O 1
ATOM 1809 N N . ALA A 1 231 ? -29.727 3.822 9.931 1.00 71.88 231 ALA A N 1
ATOM 1810 C CA . ALA A 1 231 ? -28.918 4.050 8.735 1.00 71.88 231 ALA A CA 1
ATOM 1811 C C . ALA A 1 231 ? -27.925 2.902 8.474 1.00 71.88 231 ALA A C 1
ATOM 1813 O O . ALA A 1 231 ? -27.761 2.481 7.330 1.00 71.88 231 ALA A O 1
ATOM 1814 N N . LEU A 1 232 ? -27.302 2.352 9.525 1.00 77.38 232 LEU A N 1
ATOM 1815 C CA . LEU A 1 232 ? -26.440 1.172 9.409 1.00 77.38 232 LEU A CA 1
ATOM 1816 C C . LEU A 1 232 ? -27.223 -0.063 8.961 1.00 77.38 232 LEU A C 1
ATOM 1818 O O . LEU A 1 232 ? -26.813 -0.733 8.017 1.00 77.38 232 LEU A O 1
ATOM 1822 N N . GLY A 1 233 ? -28.347 -0.357 9.619 1.00 78.88 233 GLY A N 1
ATOM 1823 C CA . GLY A 1 233 ? -29.203 -1.489 9.267 1.00 78.88 233 GLY A CA 1
ATOM 1824 C C . GLY A 1 233 ? -29.672 -1.403 7.818 1.00 78.88 233 GLY A C 1
ATOM 1825 O O . GLY A 1 233 ? -29.573 -2.377 7.078 1.00 78.88 233 GLY A O 1
ATOM 1826 N N . LEU A 1 234 ? -30.071 -0.210 7.380 1.00 74.69 234 LEU A N 1
ATOM 1827 C CA . LEU A 1 234 ? -30.443 0.060 6.000 1.00 74.69 234 LEU A CA 1
ATOM 1828 C C . LEU A 1 234 ? -29.298 -0.201 5.016 1.00 74.69 234 LEU A C 1
ATOM 1830 O O . LEU A 1 234 ? -29.514 -0.838 3.988 1.00 74.69 234 LEU A O 1
ATOM 1834 N N . ALA A 1 235 ? -28.090 0.282 5.320 1.00 73.00 235 ALA A N 1
ATOM 1835 C CA . ALA A 1 235 ? -26.923 0.055 4.474 1.00 73.00 235 ALA A CA 1
ATOM 1836 C C . ALA A 1 235 ? -26.628 -1.447 4.328 1.00 73.00 235 ALA A C 1
ATOM 1838 O O . ALA A 1 235 ? -26.375 -1.916 3.221 1.00 73.00 235 ALA A O 1
ATOM 1839 N N . VAL A 1 236 ? -26.720 -2.210 5.422 1.00 78.62 236 VAL A N 1
ATOM 1840 C CA . VAL A 1 236 ? -26.531 -3.669 5.412 1.00 78.62 236 VAL A CA 1
ATOM 1841 C C . VAL A 1 236 ? -27.620 -4.365 4.593 1.00 78.62 236 VAL A C 1
ATOM 1843 O O . VAL A 1 236 ? -27.298 -5.161 3.714 1.00 78.62 236 VAL A O 1
ATOM 1846 N N . VAL A 1 237 ? -28.895 -4.041 4.828 1.00 79.25 237 VAL A N 1
ATOM 1847 C CA . VAL A 1 237 ? -30.024 -4.618 4.080 1.00 79.25 237 VAL A CA 1
ATOM 1848 C C . VAL A 1 237 ? -29.909 -4.301 2.592 1.00 79.25 237 VAL A C 1
ATOM 1850 O O . VAL A 1 237 ? -30.090 -5.196 1.773 1.00 79.25 237 VAL A O 1
ATOM 1853 N N . GLY A 1 238 ? -29.542 -3.070 2.230 1.00 74.75 238 GLY A N 1
ATOM 1854 C CA . GLY A 1 238 ? -29.358 -2.679 0.834 1.00 74.75 238 GLY A CA 1
ATOM 1855 C C . GLY A 1 238 ? -28.234 -3.447 0.139 1.00 74.75 238 GLY A C 1
ATOM 1856 O O . GLY A 1 238 ? -28.371 -3.809 -1.026 1.00 74.75 238 GLY A O 1
ATOM 1857 N N . VAL A 1 239 ? -27.151 -3.763 0.855 1.00 76.69 239 VAL A N 1
ATOM 1858 C CA . VAL A 1 239 ? -26.068 -4.611 0.333 1.00 76.69 239 VAL A CA 1
ATOM 1859 C C . VAL A 1 239 ? -26.548 -6.044 0.131 1.00 76.69 239 VAL A C 1
ATOM 1861 O O . VAL A 1 239 ? -26.361 -6.592 -0.951 1.00 76.69 239 VAL A O 1
ATOM 1864 N N . VAL A 1 240 ? -27.197 -6.642 1.133 1.00 80.00 240 VAL A N 1
ATOM 1865 C CA . VAL A 1 240 ? -27.719 -8.016 1.037 1.00 80.00 240 VAL A CA 1
ATOM 1866 C C . VAL A 1 240 ? -28.733 -8.127 -0.097 1.00 80.00 240 VAL A C 1
ATOM 1868 O O . VAL A 1 240 ? -28.635 -9.013 -0.940 1.00 80.00 240 VAL A O 1
ATOM 1871 N N . ALA A 1 241 ? -29.670 -7.190 -0.175 1.00 75.25 241 ALA A N 1
ATOM 1872 C CA . ALA A 1 241 ? -30.665 -7.176 -1.226 1.00 75.25 241 ALA A CA 1
ATOM 1873 C C . ALA A 1 241 ? -30.046 -6.925 -2.606 1.00 75.25 241 ALA A C 1
ATOM 1875 O O . ALA A 1 241 ? -30.505 -7.529 -3.571 1.00 75.25 241 ALA A O 1
ATOM 1876 N N . GLN A 1 242 ? -28.991 -6.108 -2.729 1.00 79.06 242 GLN A N 1
ATOM 1877 C CA . GLN A 1 242 ? -28.255 -5.993 -3.990 1.00 79.06 242 GLN A CA 1
ATOM 1878 C C . GLN A 1 242 ? -27.641 -7.326 -4.410 1.00 79.06 242 GLN A C 1
ATOM 1880 O O . GLN A 1 242 ? -27.723 -7.689 -5.581 1.00 79.06 242 GLN A O 1
ATOM 1885 N N . VAL A 1 243 ? -27.011 -8.030 -3.471 1.00 80.56 243 VAL A N 1
ATOM 1886 C CA . VAL A 1 243 ? -26.366 -9.318 -3.741 1.00 80.56 243 VAL A CA 1
ATOM 1887 C C . VAL A 1 243 ? -27.397 -10.354 -4.191 1.00 80.56 243 VAL A C 1
ATOM 1889 O O . VAL A 1 243 ? -27.132 -11.091 -5.131 1.00 80.56 243 VAL A O 1
ATOM 1892 N N . VAL A 1 244 ? -28.580 -10.374 -3.573 1.00 82.06 244 VAL A N 1
ATOM 1893 C CA . VAL A 1 244 ? -29.628 -11.362 -3.880 1.00 82.06 244 VAL A CA 1
ATOM 1894 C C . VAL A 1 244 ? -30.454 -10.996 -5.123 1.00 82.06 244 VAL A C 1
ATOM 1896 O O . VAL A 1 244 ? -30.849 -11.885 -5.865 1.00 82.06 244 VAL A O 1
ATOM 1899 N N . SER A 1 245 ? -30.739 -9.709 -5.360 1.00 78.06 245 SER A N 1
ATOM 1900 C CA . SER A 1 245 ? -31.730 -9.266 -6.366 1.00 78.06 245 SER A CA 1
ATOM 1901 C C . SER A 1 245 ? -31.185 -8.383 -7.498 1.00 78.06 245 SER A C 1
ATOM 1903 O O . SER A 1 245 ? -31.924 -8.050 -8.420 1.00 78.06 245 SER A O 1
ATOM 1905 N N . GLY A 1 246 ? -29.920 -7.950 -7.443 1.00 72.25 246 GLY A N 1
ATOM 1906 C CA . GLY A 1 246 ? -29.257 -7.188 -8.514 1.00 72.25 246 GLY A CA 1
ATOM 1907 C C . GLY A 1 246 ? -29.661 -5.709 -8.685 1.00 72.25 246 GLY A C 1
ATOM 1908 O O . GLY A 1 246 ? -29.029 -4.998 -9.471 1.00 72.25 246 GLY A O 1
ATOM 1909 N N . GLY A 1 247 ? -30.653 -5.191 -7.952 1.00 66.69 247 GLY A N 1
ATOM 1910 C CA . GLY A 1 247 ? -31.244 -3.857 -8.172 1.00 66.69 247 GLY A CA 1
ATOM 1911 C C . GLY A 1 247 ? -30.520 -2.636 -7.563 1.00 66.69 247 GLY A C 1
ATOM 1912 O O . GLY A 1 247 ? -31.062 -1.993 -6.661 1.00 66.69 247 GLY A O 1
ATOM 1913 N N . ALA A 1 248 ? -29.358 -2.229 -8.095 1.00 62.12 248 ALA A N 1
ATOM 1914 C CA . ALA A 1 248 ? -28.488 -1.230 -7.435 1.00 62.12 248 ALA A CA 1
ATOM 1915 C C . ALA A 1 248 ? -29.088 0.183 -7.374 1.00 62.12 248 ALA A C 1
ATOM 1917 O O . ALA A 1 248 ? -28.845 0.938 -6.431 1.00 62.12 248 ALA A O 1
ATOM 1918 N N . LEU A 1 249 ? -29.879 0.555 -8.382 1.00 65.62 249 LEU A N 1
ATOM 1919 C CA . LEU A 1 249 ? -30.485 1.882 -8.484 1.00 65.62 249 LEU A CA 1
ATOM 1920 C C . LEU A 1 249 ? -31.593 2.090 -7.438 1.00 65.62 249 LEU A C 1
ATOM 1922 O O . LEU A 1 249 ? -31.663 3.150 -6.818 1.00 65.62 249 LEU A O 1
ATOM 1926 N N . ARG A 1 250 ? -32.406 1.056 -7.182 1.00 65.50 250 ARG A N 1
ATOM 1927 C CA . ARG A 1 250 ? -33.529 1.107 -6.229 1.00 65.50 250 ARG A CA 1
ATOM 1928 C C . ARG A 1 250 ? -33.041 1.339 -4.797 1.00 65.50 250 ARG A C 1
ATOM 1930 O O . ARG A 1 250 ? -33.599 2.166 -4.082 1.00 65.50 250 ARG A O 1
ATOM 1937 N N . TRP A 1 251 ? -31.938 0.699 -4.412 1.00 63.91 251 TRP A N 1
ATOM 1938 C CA . TRP A 1 251 ? -31.347 0.862 -3.080 1.00 63.91 251 TRP A CA 1
ATOM 1939 C C . TRP A 1 251 ? -30.643 2.202 -2.876 1.00 63.91 251 TRP A C 1
ATOM 1941 O O . TRP A 1 251 ? -30.699 2.759 -1.781 1.00 63.91 251 TRP A O 1
ATOM 1951 N N . ARG A 1 252 ? -30.036 2.768 -3.926 1.00 67.00 252 ARG A N 1
ATOM 1952 C CA . ARG A 1 252 ? -29.456 4.120 -3.871 1.00 67.00 252 ARG A CA 1
ATOM 1953 C C . ARG A 1 252 ? -30.531 5.185 -3.654 1.00 67.00 252 ARG A C 1
ATOM 1955 O O . ARG A 1 252 ? -30.350 6.061 -2.813 1.00 67.00 252 ARG A O 1
ATOM 1962 N N . ILE A 1 253 ? -31.660 5.071 -4.356 1.00 65.69 253 ILE A N 1
ATOM 1963 C CA . ILE A 1 253 ? -32.813 5.968 -4.191 1.00 65.69 253 ILE A CA 1
ATOM 1964 C C . ILE A 1 253 ? -33.405 5.818 -2.784 1.00 65.69 253 ILE A C 1
ATOM 1966 O O . ILE A 1 253 ? -33.628 6.814 -2.102 1.00 65.69 253 ILE A O 1
ATOM 1970 N N . PHE A 1 254 ? -33.580 4.586 -2.302 1.00 64.44 254 PHE A N 1
ATOM 1971 C CA . PHE A 1 254 ? -34.113 4.326 -0.964 1.00 64.44 254 PHE A CA 1
ATOM 1972 C C . PHE A 1 254 ? -33.198 4.862 0.156 1.00 64.44 254 PHE A C 1
ATOM 1974 O O . PHE A 1 254 ? -33.670 5.502 1.096 1.00 64.44 254 PHE A O 1
ATOM 1981 N N . GLY A 1 255 ? -31.877 4.697 0.018 1.00 65.69 255 GLY A N 1
ATOM 1982 C CA . GLY A 1 255 ? -30.883 5.287 0.921 1.00 65.69 255 GLY A CA 1
ATOM 1983 C C . GLY A 1 255 ? -30.898 6.818 0.926 1.00 65.69 255 GLY A C 1
ATOM 1984 O O . GLY A 1 255 ? -30.829 7.429 1.995 1.00 65.69 255 GLY A O 1
ATOM 1985 N N . ALA A 1 256 ? -31.045 7.443 -0.247 1.00 68.62 256 ALA A N 1
ATOM 1986 C CA . ALA A 1 256 ? -31.154 8.894 -0.376 1.00 68.62 256 ALA A CA 1
ATOM 1987 C C . ALA A 1 256 ? -32.445 9.438 0.260 1.00 68.62 256 ALA A C 1
ATOM 1989 O O . ALA A 1 256 ? -32.390 10.406 1.015 1.00 68.62 256 ALA A O 1
ATOM 1990 N N . LEU A 1 257 ? -33.590 8.789 0.024 1.00 66.56 257 LEU A N 1
ATOM 1991 C CA . LEU A 1 257 ? -34.880 9.181 0.603 1.00 66.56 257 LEU A CA 1
ATOM 1992 C C . LEU A 1 257 ? -34.880 9.082 2.129 1.00 66.56 257 LEU A C 1
ATOM 1994 O O . LEU A 1 257 ? -35.385 9.979 2.805 1.00 66.56 257 LEU A O 1
ATOM 1998 N N . ILE A 1 258 ? -34.266 8.035 2.685 1.00 65.19 258 ILE A N 1
ATOM 1999 C CA . ILE A 1 258 ? -34.131 7.906 4.135 1.00 65.19 258 ILE A CA 1
ATOM 2000 C C . ILE A 1 258 ? -33.220 9.001 4.672 1.00 65.19 258 ILE A C 1
ATOM 2002 O O . ILE A 1 258 ? -33.631 9.691 5.597 1.00 65.19 258 ILE A O 1
ATOM 2006 N N . LEU A 1 259 ? -32.052 9.250 4.070 1.00 68.75 259 LEU A N 1
ATOM 2007 C CA . LEU A 1 259 ? -31.183 10.353 4.490 1.00 68.75 259 LEU A CA 1
ATOM 2008 C C . LEU A 1 259 ? -31.934 11.694 4.487 1.00 68.75 259 LEU A C 1
ATOM 2010 O O . LEU A 1 259 ? -31.867 12.421 5.472 1.00 68.75 259 LEU A O 1
ATOM 2014 N N . VAL A 1 260 ? -32.716 11.990 3.446 1.00 70.06 260 VAL A N 1
ATOM 2015 C CA . VAL A 1 260 ? -33.568 13.190 3.386 1.00 70.06 260 VAL A CA 1
ATOM 2016 C C . VAL A 1 260 ? -34.595 13.208 4.523 1.00 70.06 260 VAL A C 1
ATOM 2018 O O . VAL A 1 260 ? -34.705 14.214 5.223 1.00 70.06 260 VAL A O 1
ATOM 2021 N N . GLY A 1 261 ? -35.289 12.097 4.783 1.00 67.12 261 GLY A N 1
ATOM 2022 C CA . GLY A 1 261 ? -36.220 11.977 5.910 1.00 67.12 261 GLY A CA 1
ATOM 2023 C C . GLY A 1 261 ? -35.548 12.202 7.270 1.00 67.12 261 GLY A C 1
ATOM 2024 O O . GLY A 1 261 ? -36.092 12.897 8.130 1.00 67.12 261 GLY A O 1
ATOM 2025 N N . LEU A 1 262 ? -34.323 11.698 7.445 1.00 66.62 262 LEU A N 1
ATOM 2026 C CA . LEU A 1 262 ? -33.507 11.910 8.641 1.00 66.62 262 LEU A CA 1
ATOM 2027 C C . LEU A 1 262 ? -33.096 13.379 8.803 1.00 66.62 262 LEU A C 1
ATOM 2029 O O . LEU A 1 262 ? -33.145 13.913 9.913 1.00 66.62 262 LEU A O 1
ATOM 2033 N N . LEU A 1 263 ? -32.738 14.052 7.708 1.00 68.19 263 LEU A N 1
ATOM 2034 C CA . LEU A 1 263 ? -32.383 15.473 7.701 1.00 68.19 263 LEU A CA 1
ATOM 2035 C C . LEU A 1 263 ? -33.586 16.358 8.041 1.00 68.19 263 LEU A C 1
ATOM 2037 O O . LEU A 1 263 ? -33.457 17.279 8.848 1.00 68.19 263 LEU A O 1
ATOM 2041 N N . VAL A 1 264 ? -34.764 16.050 7.492 1.00 71.44 264 VAL A N 1
ATOM 2042 C CA . VAL A 1 264 ? -36.020 16.751 7.806 1.00 71.44 264 VAL A CA 1
ATOM 2043 C C . VAL A 1 264 ? -36.401 16.552 9.274 1.00 71.44 264 VAL A C 1
ATOM 2045 O O . VAL A 1 264 ? -36.745 17.519 9.952 1.00 71.44 264 VAL A O 1
ATOM 2048 N N . TYR A 1 265 ? -36.287 15.326 9.793 1.00 68.56 265 TYR A N 1
ATOM 2049 C CA . TYR A 1 265 ? -36.574 15.024 11.197 1.00 68.56 265 TYR A CA 1
ATOM 2050 C C . TYR A 1 265 ? -35.652 15.780 12.162 1.00 68.56 265 TYR A C 1
ATOM 2052 O O . TYR A 1 265 ? -36.115 16.344 13.153 1.00 68.56 265 TYR A O 1
ATOM 2060 N N . VAL A 1 266 ? -34.350 15.831 11.868 1.00 68.19 266 VAL A N 1
ATOM 2061 C CA . VAL A 1 266 ? -33.370 16.522 12.717 1.00 68.19 266 VAL A CA 1
ATOM 2062 C C . VAL A 1 266 ? -33.511 18.042 12.628 1.00 68.19 266 VAL A C 1
ATOM 2064 O O . VAL A 1 266 ? -33.409 18.705 13.656 1.00 68.19 266 VAL A O 1
ATOM 2067 N N . ARG A 1 267 ? -33.823 18.600 11.448 1.00 69.50 267 ARG A N 1
ATOM 2068 C CA . ARG A 1 267 ? -34.084 20.042 11.278 1.00 69.50 267 ARG A CA 1
ATOM 2069 C C . ARG A 1 267 ? -35.300 20.523 12.076 1.00 69.50 267 ARG A C 1
ATOM 2071 O O . ARG A 1 267 ? -35.340 21.681 12.471 1.00 69.50 267 ARG A O 1
ATOM 2078 N N . ARG A 1 268 ? -36.282 19.650 12.312 1.00 69.50 268 ARG A N 1
ATOM 2079 C CA . ARG A 1 268 ? -37.492 19.965 13.089 1.00 69.50 268 ARG A CA 1
ATOM 2080 C C . ARG A 1 268 ? -37.300 19.886 14.606 1.00 69.50 268 ARG A C 1
ATOM 2082 O O . ARG A 1 268 ? -38.225 20.234 15.334 1.00 69.50 268 ARG A O 1
ATOM 2089 N N . ARG A 1 269 ? -36.147 19.425 15.109 1.00 65.38 269 ARG A N 1
ATOM 2090 C CA . ARG A 1 269 ? -35.898 19.390 16.557 1.00 65.38 269 ARG A CA 1
ATOM 2091 C C . ARG A 1 269 ? -35.448 20.767 17.061 1.00 65.38 269 ARG A C 1
ATOM 2093 O O . ARG A 1 269 ? -34.537 21.339 16.466 1.00 65.38 269 ARG A O 1
ATOM 2100 N N . PRO A 1 270 ? -36.033 21.280 18.159 1.00 57.16 270 PRO A N 1
ATOM 2101 C CA . PRO A 1 270 ? -35.598 22.537 18.751 1.00 57.16 270 PRO A CA 1
ATOM 2102 C C . PRO A 1 270 ? -34.144 22.419 19.217 1.00 57.16 270 PRO A C 1
ATOM 2104 O O . PRO A 1 270 ? -33.770 21.461 19.897 1.00 57.16 270 PRO A O 1
ATOM 2107 N N . THR A 1 271 ? -33.317 23.389 18.831 1.00 56.62 271 THR A N 1
ATOM 2108 C CA . THR A 1 271 ? -31.953 23.537 19.339 1.00 56.62 271 THR A CA 1
ATOM 2109 C C . THR A 1 271 ? -32.018 23.987 20.790 1.00 56.62 271 THR A C 1
ATOM 2111 O O . THR A 1 271 ? -32.536 25.062 21.086 1.00 56.62 271 THR A O 1
ATOM 2114 N N . VAL A 1 272 ? -31.506 23.164 21.701 1.00 55.34 272 VAL A N 1
ATOM 2115 C CA . VAL A 1 272 ? -31.378 23.534 23.112 1.00 55.34 272 VAL A CA 1
ATOM 2116 C C . VAL A 1 272 ? -30.204 24.504 23.228 1.00 55.34 272 VAL A C 1
ATOM 2118 O O . VAL A 1 272 ? -29.079 24.139 22.889 1.00 55.34 272 VAL A O 1
ATOM 2121 N N . ALA A 1 273 ? -30.457 25.734 23.679 1.00 51.00 273 ALA A N 1
ATOM 2122 C CA . ALA A 1 273 ? -29.390 26.679 23.993 1.00 51.00 273 ALA A CA 1
ATOM 2123 C C . ALA A 1 273 ? -28.495 26.082 25.090 1.00 51.00 273 ALA A C 1
ATOM 2125 O O . ALA A 1 273 ? -28.994 25.581 26.101 1.00 51.00 273 ALA A O 1
ATOM 2126 N N . ALA A 1 274 ? -27.177 26.091 24.891 1.00 53.56 274 ALA A N 1
ATOM 2127 C CA . ALA A 1 274 ? -26.265 25.667 25.944 1.00 53.56 274 ALA A CA 1
ATOM 2128 C C . ALA A 1 274 ? -26.350 26.609 27.155 1.00 53.56 274 ALA A C 1
ATOM 2130 O O . ALA A 1 274 ? -26.505 27.818 26.976 1.00 53.56 274 ALA A O 1
ATOM 2131 N N . PRO A 1 275 ? -26.173 26.087 28.381 1.00 51.06 275 PRO A N 1
ATOM 2132 C CA . PRO A 1 275 ? -25.933 26.925 29.546 1.00 51.06 275 PRO A CA 1
ATOM 2133 C C . PRO A 1 275 ? -24.712 27.823 29.305 1.00 51.06 275 PRO A C 1
ATOM 2135 O O . PRO A 1 275 ? -23.666 27.349 28.855 1.00 51.06 275 PRO A O 1
ATOM 2138 N N . ALA A 1 276 ? -24.849 29.111 29.620 1.00 46.81 276 ALA A N 1
ATOM 2139 C CA . ALA A 1 276 ? -23.833 30.137 29.387 1.00 46.81 276 ALA A CA 1
ATOM 2140 C C . ALA A 1 276 ? -22.580 29.995 30.272 1.00 46.81 276 ALA A C 1
ATOM 2142 O O . ALA A 1 276 ? -21.615 30.723 30.061 1.00 46.81 276 ALA A O 1
ATOM 2143 N N . ASP A 1 277 ? -22.571 29.078 31.244 1.00 48.22 277 ASP A N 1
ATOM 2144 C CA . ASP A 1 277 ? -21.542 29.040 32.279 1.00 48.22 277 ASP A CA 1
ATOM 2145 C C . ASP A 1 277 ? -20.209 28.440 31.769 1.00 48.22 277 ASP A C 1
ATOM 2147 O O . ASP A 1 277 ? -20.105 27.223 31.558 1.00 48.22 277 ASP A O 1
ATOM 2151 N N . PRO A 1 278 ? -19.154 29.256 31.562 1.00 50.50 278 PRO A N 1
ATOM 2152 C CA . PRO A 1 278 ? -17.852 28.790 31.090 1.00 50.50 278 PRO A CA 1
ATOM 2153 C C . PRO A 1 278 ? -17.087 28.004 32.165 1.00 50.50 278 PRO A C 1
ATOM 2155 O O . PRO A 1 278 ? -16.110 27.328 31.836 1.00 50.50 278 PRO A O 1
ATOM 2158 N N . ALA A 1 279 ? -17.508 28.081 33.434 1.00 47.25 279 ALA A N 1
ATOM 2159 C CA . ALA A 1 279 ? -16.832 27.430 34.552 1.00 47.25 279 ALA A CA 1
ATOM 2160 C C . ALA A 1 279 ? -17.148 25.924 34.657 1.00 47.25 279 ALA A C 1
ATOM 2162 O O . ALA A 1 279 ? -16.386 25.178 35.274 1.00 47.25 279 ALA A O 1
ATOM 2163 N N . VAL A 1 280 ? -18.241 25.453 34.038 1.00 46.75 280 VAL A N 1
ATOM 2164 C CA . VAL A 1 280 ? -18.819 24.125 34.333 1.00 46.75 280 VAL A CA 1
ATOM 2165 C C . VAL A 1 280 ? -18.513 23.050 33.279 1.00 46.75 280 VAL A C 1
ATOM 2167 O O . VAL A 1 280 ? -18.470 21.861 33.606 1.00 46.75 280 VAL A O 1
ATOM 2170 N N . THR A 1 281 ? -18.216 23.385 32.022 1.00 48.19 281 THR A N 1
ATOM 2171 C CA . THR A 1 281 ? -18.068 22.352 30.976 1.00 48.19 281 THR A CA 1
ATOM 2172 C C . THR A 1 281 ? -16.625 22.151 30.522 1.00 48.19 281 THR A C 1
ATOM 2174 O O . THR A 1 281 ? -16.169 22.720 29.539 1.00 48.19 281 THR A O 1
ATOM 2177 N N . SER A 1 282 ? -15.926 21.222 31.183 1.00 49.78 282 SER A N 1
ATOM 2178 C CA . SER A 1 282 ? -14.653 20.623 30.714 1.00 49.78 282 SER A CA 1
ATOM 2179 C C . SER A 1 282 ? -14.750 19.849 29.378 1.00 49.78 282 SER A C 1
ATOM 2181 O O . SER A 1 282 ? -13.767 19.259 28.926 1.00 49.78 282 SER A O 1
ATOM 2183 N N . THR A 1 283 ? -15.929 19.809 28.753 1.00 55.88 283 THR A N 1
ATOM 2184 C CA . THR A 1 283 ? -16.214 19.115 27.492 1.00 55.88 283 THR A CA 1
ATOM 2185 C C . THR A 1 283 ? -16.037 20.061 26.310 1.00 55.88 283 THR A C 1
ATOM 2187 O O . THR A 1 283 ? -16.688 21.101 26.245 1.00 55.88 283 THR A O 1
ATOM 2190 N N . ILE A 1 284 ? -15.176 19.688 25.362 1.00 58.47 284 ILE A N 1
ATOM 2191 C CA . ILE A 1 284 ? -14.975 20.441 24.117 1.00 58.47 284 ILE A CA 1
ATOM 2192 C C . ILE A 1 284 ? -16.300 20.434 23.338 1.00 58.47 284 ILE A C 1
ATOM 2194 O O . ILE A 1 284 ? -16.799 19.334 23.066 1.00 58.47 284 ILE A O 1
ATOM 2198 N N . PRO A 1 285 ? -16.870 21.603 22.988 1.00 61.47 285 PRO A N 1
ATOM 2199 C CA . PRO A 1 285 ? -18.120 21.665 22.244 1.00 61.47 285 PRO A CA 1
ATOM 2200 C C . PRO A 1 285 ? -17.984 21.019 20.864 1.00 61.47 285 PRO A C 1
ATOM 2202 O O . PRO A 1 285 ? -16.901 20.948 20.282 1.00 61.47 285 PRO A O 1
ATOM 2205 N N . PHE A 1 286 ? -19.095 20.498 20.347 1.00 66.62 286 PHE A N 1
ATOM 2206 C CA . PHE A 1 286 ? -19.125 19.954 18.997 1.00 66.62 286 PHE A CA 1
ATOM 2207 C C . PHE A 1 286 ? -18.992 21.087 17.979 1.00 66.62 286 PHE A C 1
ATOM 2209 O O . PHE A 1 286 ? -19.763 22.034 18.027 1.00 66.62 286 PHE A O 1
ATOM 2216 N N . ALA A 1 287 ? -18.095 20.934 17.002 1.00 66.12 287 ALA A N 1
ATOM 2217 C CA . ALA A 1 287 ? -17.930 21.902 15.911 1.00 66.12 287 ALA A CA 1
ATOM 2218 C C . ALA A 1 287 ? -19.186 22.057 15.025 1.00 66.12 287 ALA A C 1
ATOM 2220 O O . ALA A 1 287 ? -19.310 23.018 14.274 1.00 66.12 287 ALA A O 1
ATOM 2221 N N . TYR A 1 288 ? -20.121 21.102 15.095 1.00 70.44 288 TYR A N 1
ATOM 2222 C CA . TYR A 1 288 ? -21.345 21.087 14.300 1.00 70.44 288 TYR A CA 1
ATOM 2223 C C . TYR A 1 288 ? -22.570 20.819 15.181 1.00 70.44 288 TYR A C 1
ATOM 2225 O O . TYR A 1 288 ? -22.524 19.973 16.079 1.00 70.44 288 TYR A O 1
ATOM 2233 N N . GLY A 1 289 ? -23.692 21.468 14.851 1.00 71.50 289 GLY A N 1
ATOM 2234 C CA . GLY A 1 289 ? -25.009 21.178 15.432 1.00 71.50 289 GLY A CA 1
ATOM 2235 C C . GLY A 1 289 ? -25.539 19.773 15.085 1.00 71.50 289 GLY A C 1
ATOM 2236 O O . GLY A 1 289 ? -24.832 18.964 14.467 1.00 71.50 289 GLY A O 1
ATOM 2237 N N . PRO A 1 290 ? -26.796 19.430 15.423 1.00 72.00 290 PRO A N 1
ATOM 2238 C CA . PRO A 1 290 ? -27.301 18.060 15.305 1.00 72.00 290 PRO A CA 1
ATOM 2239 C C . PRO A 1 290 ? -27.338 17.586 13.848 1.00 72.00 290 PRO A C 1
ATOM 2241 O O . PRO A 1 290 ? -27.022 16.433 13.556 1.00 72.00 290 PRO A O 1
ATOM 2244 N N . LEU A 1 291 ? -27.677 18.497 12.929 1.00 74.00 291 LEU A N 1
ATOM 2245 C CA . LEU A 1 291 ? -27.748 18.232 11.494 1.00 74.00 291 LEU A CA 1
ATOM 2246 C C . LEU A 1 291 ? -26.372 17.907 10.906 1.00 74.00 291 LEU A C 1
ATOM 2248 O O . LEU A 1 291 ? -26.216 16.893 10.232 1.00 74.00 291 LEU A O 1
ATOM 2252 N N . GLY A 1 292 ? -25.361 18.729 11.200 1.00 77.06 292 GLY A N 1
ATOM 2253 C CA . GLY A 1 292 ? -23.996 18.488 10.729 1.00 77.06 292 GLY A CA 1
ATOM 2254 C C . GLY A 1 292 ? -23.409 17.200 11.312 1.00 77.06 292 GLY A C 1
ATOM 2255 O O . GLY A 1 292 ? -22.773 16.433 10.593 1.00 77.06 292 GLY A O 1
ATOM 2256 N N . ARG A 1 293 ? -23.707 16.888 12.582 1.00 77.50 293 ARG A N 1
ATOM 2257 C CA . ARG A 1 293 ? -23.307 15.616 13.209 1.00 77.50 293 ARG A CA 1
ATOM 2258 C C . ARG A 1 293 ? -23.981 14.404 12.579 1.00 77.50 293 ARG A C 1
ATOM 2260 O O . ARG A 1 293 ? -23.322 13.382 12.403 1.00 77.50 293 ARG A O 1
ATOM 2267 N N . LEU A 1 294 ? -25.261 14.508 12.224 1.00 76.25 294 LEU A N 1
ATOM 2268 C CA . LEU A 1 294 ? -25.959 13.457 11.488 1.00 76.25 294 LEU A CA 1
ATOM 2269 C C . LEU A 1 294 ? -25.335 13.252 10.104 1.00 76.25 294 LEU A C 1
ATOM 2271 O O . LEU A 1 294 ? -25.032 12.118 9.750 1.00 76.25 294 LEU A O 1
ATOM 2275 N N . LEU A 1 295 ? -25.115 14.335 9.352 1.00 78.00 295 LEU A N 1
ATOM 2276 C CA . LEU A 1 295 ? -24.530 14.290 8.011 1.00 78.00 295 LEU A CA 1
ATOM 2277 C C . LEU A 1 295 ? -23.142 13.650 8.022 1.00 78.00 295 LEU A C 1
ATOM 2279 O O . LEU A 1 295 ? -22.913 12.666 7.325 1.00 78.00 295 LEU A O 1
ATOM 2283 N N . ILE A 1 296 ? -22.232 14.164 8.852 1.00 81.62 296 ILE A N 1
ATOM 2284 C CA . ILE A 1 296 ? -20.859 13.654 8.946 1.00 81.62 296 ILE A CA 1
ATOM 2285 C C . ILE A 1 296 ? -20.849 12.228 9.500 1.00 81.62 296 ILE A C 1
ATOM 2287 O O . ILE A 1 296 ? -20.106 11.384 9.003 1.00 81.62 296 ILE A O 1
ATOM 2291 N N . GLY A 1 297 ? -21.686 11.929 10.498 1.00 78.81 297 GLY A N 1
ATOM 2292 C CA . GLY A 1 297 ? -21.814 10.584 11.056 1.00 78.81 297 GLY A CA 1
ATOM 2293 C C . GLY A 1 297 ? -22.297 9.568 10.020 1.00 78.81 297 GLY A C 1
ATOM 2294 O O . GLY A 1 297 ? -21.692 8.506 9.879 1.00 78.81 297 GLY A O 1
ATOM 2295 N N . ALA A 1 298 ? -23.334 9.910 9.252 1.00 76.44 298 ALA A N 1
ATOM 2296 C CA . ALA A 1 298 ? -23.855 9.073 8.175 1.00 76.44 298 ALA A CA 1
ATOM 2297 C C . ALA A 1 298 ? -22.825 8.894 7.052 1.00 76.44 298 ALA A C 1
ATOM 2299 O O . ALA A 1 298 ? -22.593 7.772 6.611 1.00 76.44 298 ALA A O 1
ATOM 2300 N N . LEU A 1 299 ? -22.152 9.972 6.641 1.00 81.75 299 LEU A N 1
ATOM 2301 C CA . LEU A 1 299 ? -21.105 9.924 5.622 1.00 81.75 299 LEU A CA 1
ATOM 2302 C C . LEU A 1 299 ? -19.935 9.032 6.049 1.00 81.75 299 LEU A C 1
ATOM 2304 O O . LEU A 1 299 ? -19.470 8.199 5.275 1.00 81.75 299 LEU A O 1
ATOM 2308 N N . THR A 1 300 ? -19.493 9.170 7.301 1.00 83.19 300 THR A N 1
ATOM 2309 C CA . THR A 1 300 ? -18.424 8.346 7.881 1.00 83.19 300 THR A CA 1
ATOM 2310 C C . THR A 1 300 ? -18.821 6.875 7.884 1.00 83.19 300 THR A C 1
ATOM 2312 O O . THR A 1 300 ? -18.025 6.019 7.503 1.00 83.19 300 THR A O 1
ATOM 2315 N N . LEU A 1 301 ? -20.061 6.576 8.276 1.00 81.19 301 LEU A N 1
ATOM 2316 C CA . LEU A 1 301 ? -20.596 5.220 8.292 1.00 81.19 301 LEU A CA 1
ATOM 2317 C C . LEU A 1 301 ? -20.643 4.615 6.883 1.00 81.19 301 LEU A C 1
ATOM 2319 O O . LEU A 1 301 ? -20.141 3.511 6.680 1.00 81.19 301 LEU A O 1
ATOM 2323 N N . VAL A 1 302 ? -21.190 5.353 5.911 1.00 80.06 302 VAL A N 1
ATOM 2324 C CA . VAL A 1 302 ? -21.239 4.947 4.499 1.00 80.06 302 VAL A CA 1
ATOM 2325 C C . VAL A 1 302 ? -19.834 4.692 3.968 1.00 80.06 302 VAL A C 1
ATOM 2327 O O . VAL A 1 302 ? -19.603 3.650 3.363 1.00 80.06 302 VAL A O 1
ATOM 2330 N N . GLN A 1 303 ? -18.879 5.584 4.246 1.00 85.56 303 GLN A N 1
ATOM 2331 C CA . GLN A 1 303 ? -17.488 5.403 3.842 1.00 85.56 303 GLN A CA 1
ATOM 2332 C C . GLN A 1 303 ? -16.881 4.141 4.467 1.00 85.56 303 GLN A C 1
ATOM 2334 O O . GLN A 1 303 ? -16.250 3.360 3.761 1.00 85.56 303 GLN A O 1
ATOM 2339 N N . CYS A 1 304 ? -17.086 3.903 5.765 1.00 84.00 304 CYS A N 1
ATOM 2340 C CA . CYS A 1 304 ? -16.559 2.715 6.441 1.00 84.00 304 CYS A CA 1
ATOM 2341 C C . CYS A 1 304 ? -17.130 1.421 5.846 1.00 84.00 304 CYS A C 1
ATOM 2343 O O . CYS A 1 304 ? -16.373 0.487 5.591 1.00 84.00 304 CYS A O 1
ATOM 2345 N N . VAL A 1 305 ? -18.440 1.375 5.579 1.00 83.06 305 VAL A N 1
ATOM 2346 C CA . VAL A 1 305 ? -19.099 0.224 4.939 1.00 83.06 305 VAL A CA 1
ATOM 2347 C C . VAL A 1 305 ? -18.589 0.033 3.510 1.00 83.06 305 VAL A C 1
ATOM 2349 O O . VAL A 1 305 ? -18.220 -1.079 3.136 1.00 83.06 305 VAL A O 1
ATOM 2352 N N . ALA A 1 306 ? -18.501 1.112 2.731 1.00 84.25 306 ALA A N 1
ATOM 2353 C CA . ALA A 1 306 ? -17.991 1.086 1.366 1.00 84.25 306 ALA A CA 1
ATOM 2354 C C . ALA A 1 306 ? -16.561 0.532 1.306 1.00 84.25 306 ALA A C 1
ATOM 2356 O O . ALA A 1 306 ? -16.288 -0.374 0.520 1.00 84.25 306 ALA A O 1
ATOM 2357 N N . VAL A 1 307 ? -15.662 1.029 2.164 1.00 85.25 307 VAL A N 1
ATOM 2358 C CA . VAL A 1 307 ? -14.279 0.538 2.246 1.00 85.25 307 VAL A CA 1
ATOM 2359 C C . VAL A 1 307 ? -14.234 -0.914 2.720 1.00 85.25 307 VAL A C 1
ATOM 2361 O O . VAL A 1 307 ? -13.526 -1.711 2.114 1.00 85.25 307 VAL A O 1
ATOM 2364 N N . ALA A 1 308 ? -15.002 -1.295 3.744 1.00 84.00 308 ALA A N 1
ATOM 2365 C CA . ALA A 1 308 ? -15.021 -2.673 4.237 1.00 84.00 308 ALA A CA 1
ATOM 2366 C C . ALA A 1 308 ? -15.438 -3.675 3.145 1.00 84.00 308 ALA A C 1
ATOM 2368 O O . ALA A 1 308 ? -14.778 -4.695 2.964 1.00 84.00 308 ALA A O 1
ATOM 2369 N N . LEU A 1 309 ? -16.479 -3.355 2.369 1.00 84.81 309 LEU A N 1
ATOM 2370 C CA . LEU A 1 309 ? -16.930 -4.182 1.244 1.00 84.81 309 LEU A CA 1
ATOM 2371 C C . LEU A 1 309 ? -15.934 -4.176 0.082 1.00 84.81 309 LEU A C 1
ATOM 2373 O O . LEU A 1 309 ? -15.712 -5.200 -0.562 1.00 84.81 309 LEU A O 1
ATOM 2377 N N . TRP A 1 310 ? -15.292 -3.035 -0.173 1.00 85.81 310 TRP A N 1
ATOM 2378 C CA . TRP A 1 310 ? -14.237 -2.940 -1.176 1.00 85.81 310 TRP A CA 1
ATOM 2379 C C . TRP A 1 310 ? -13.033 -3.822 -0.831 1.00 85.81 310 TRP A C 1
ATOM 2381 O O . TRP A 1 310 ? -12.442 -4.428 -1.725 1.00 85.81 310 TRP A O 1
ATOM 2391 N N . LEU A 1 311 ? -12.699 -3.937 0.456 1.00 83.69 311 LEU A N 1
ATOM 2392 C CA . LEU A 1 311 ? -11.579 -4.728 0.969 1.00 83.69 311 LEU A CA 1
ATOM 2393 C C . LEU A 1 311 ? -11.881 -6.225 1.126 1.00 83.69 311 LEU A C 1
ATOM 2395 O O . LEU A 1 311 ? -10.987 -6.969 1.530 1.00 83.69 311 LEU A O 1
ATOM 2399 N N . VAL A 1 312 ? -13.087 -6.693 0.778 1.00 83.19 312 VAL A N 1
ATOM 2400 C CA . VAL A 1 312 ? -13.376 -8.134 0.728 1.00 83.19 312 VAL A CA 1
ATOM 2401 C C . VAL A 1 312 ? -12.361 -8.813 -0.213 1.00 83.19 312 VAL A C 1
ATOM 2403 O O . VAL A 1 312 ? -12.213 -8.370 -1.363 1.00 83.19 312 VAL A O 1
ATOM 2406 N N . PRO A 1 313 ? -11.633 -9.852 0.253 1.00 79.12 313 PRO A N 1
ATOM 2407 C CA . PRO A 1 313 ? -10.568 -10.492 -0.516 1.00 79.12 313 PRO A CA 1
ATOM 2408 C C . PRO A 1 313 ? -11.039 -11.040 -1.860 1.00 79.12 313 PRO A C 1
ATOM 2410 O O . PRO A 1 313 ? -12.176 -11.488 -1.985 1.00 79.12 313 PRO A O 1
ATOM 2413 N N . ASP A 1 314 ? -10.139 -11.035 -2.845 1.00 79.69 314 ASP A N 1
ATOM 2414 C CA . ASP A 1 314 ? -10.345 -11.697 -4.135 1.00 79.69 314 ASP A CA 1
ATOM 2415 C C . ASP A 1 314 ? -10.111 -13.203 -4.006 1.00 79.69 314 ASP A C 1
ATOM 2417 O O . ASP A 1 314 ? -8.966 -13.665 -4.029 1.00 79.69 314 ASP A O 1
ATOM 2421 N N . LYS A 1 315 ? -11.172 -13.960 -3.738 1.00 79.31 315 LYS A N 1
ATOM 2422 C CA . LYS A 1 315 ? -11.129 -15.415 -3.587 1.00 79.31 315 LYS A CA 1
ATOM 2423 C C . LYS A 1 315 ? -12.393 -16.001 -4.204 1.00 79.31 315 LYS A C 1
ATOM 2425 O O . LYS A 1 315 ? -13.453 -15.395 -4.088 1.00 79.31 315 LYS A O 1
ATOM 2430 N N . GLY A 1 316 ? -12.309 -17.206 -4.770 1.00 78.38 316 GLY A N 1
ATOM 2431 C CA . GLY A 1 316 ? -13.494 -17.883 -5.320 1.00 78.38 316 GLY A CA 1
ATOM 2432 C C . GLY A 1 316 ? -14.629 -18.014 -4.293 1.00 78.38 316 GLY A C 1
ATOM 2433 O O . GLY A 1 316 ? -15.794 -17.813 -4.611 1.00 78.38 316 GLY A O 1
ATOM 2434 N N . SER A 1 317 ? -14.298 -18.207 -3.010 1.00 76.94 317 SER A N 1
ATOM 2435 C CA . SER A 1 317 ? -15.282 -18.283 -1.918 1.00 76.94 317 SER A CA 1
ATOM 2436 C C . SER A 1 317 ? -16.022 -16.970 -1.621 1.00 76.94 317 SER A C 1
ATOM 2438 O O . SER A 1 317 ? -17.027 -16.986 -0.918 1.00 76.94 317 SER A O 1
ATOM 2440 N N . THR A 1 318 ? -15.520 -15.823 -2.083 1.00 82.25 318 THR A N 1
ATOM 2441 C CA . THR A 1 318 ? -16.138 -14.501 -1.882 1.00 82.25 318 THR A CA 1
ATOM 2442 C C . THR A 1 318 ? -16.675 -13.901 -3.177 1.00 82.25 318 THR A C 1
ATOM 2444 O O . THR A 1 318 ? -17.352 -12.878 -3.119 1.00 82.25 318 THR A O 1
ATOM 2447 N N . GLU A 1 319 ? -16.409 -14.519 -4.327 1.00 82.12 319 GLU A N 1
ATOM 2448 C CA . GLU A 1 319 ? -16.691 -13.983 -5.660 1.00 82.12 319 GLU A CA 1
ATOM 2449 C C . GLU A 1 319 ? -18.170 -13.622 -5.854 1.00 82.12 319 GLU A C 1
ATOM 2451 O O . GLU A 1 319 ? -18.485 -12.476 -6.190 1.00 82.12 319 GLU A O 1
ATOM 2456 N N . ALA A 1 320 ? -19.075 -14.545 -5.508 1.00 84.06 320 ALA A N 1
ATOM 2457 C CA . ALA A 1 320 ? -20.525 -14.368 -5.637 1.00 84.06 320 ALA A CA 1
ATOM 2458 C C . ALA A 1 320 ? -21.085 -13.185 -4.821 1.00 84.06 320 ALA A C 1
ATOM 2460 O O . ALA A 1 320 ? -22.091 -12.587 -5.193 1.00 84.06 320 ALA A O 1
ATOM 2461 N N . PHE A 1 321 ? -20.434 -12.817 -3.714 1.00 86.00 321 PHE A N 1
ATOM 2462 C CA . PHE A 1 321 ? -20.840 -11.685 -2.875 1.00 86.00 321 PHE A CA 1
ATOM 2463 C C . PHE A 1 321 ? -20.110 -10.391 -3.257 1.00 86.00 321 PHE A C 1
ATOM 2465 O O . PHE A 1 321 ? -20.701 -9.310 -3.299 1.00 86.00 321 PHE A O 1
ATOM 2472 N N . ARG A 1 322 ? -18.805 -10.494 -3.514 1.00 86.50 322 ARG A N 1
ATOM 2473 C CA . ARG A 1 322 ? -17.871 -9.369 -3.594 1.00 86.50 322 ARG A CA 1
ATOM 2474 C C . ARG A 1 322 ? -18.201 -8.412 -4.725 1.00 86.50 322 ARG A C 1
ATOM 2476 O O . ARG A 1 322 ? -18.307 -7.213 -4.477 1.00 86.50 322 ARG A O 1
ATOM 2483 N N . GLU A 1 323 ? -18.347 -8.913 -5.948 1.00 85.19 323 GLU A N 1
ATOM 2484 C CA . GLU A 1 323 ? -18.593 -8.053 -7.109 1.00 85.19 323 GLU A CA 1
ATOM 2485 C C . GLU A 1 323 ? -19.946 -7.326 -7.017 1.00 85.19 323 GLU A C 1
ATOM 2487 O O . GLU A 1 323 ? -19.964 -6.091 -7.106 1.00 85.19 323 GLU A O 1
ATOM 2492 N N . PRO A 1 324 ? -21.073 -8.007 -6.725 1.00 85.06 324 PRO A N 1
ATOM 2493 C CA . PRO A 1 324 ? -22.350 -7.327 -6.512 1.00 85.06 324 PRO A CA 1
ATOM 2494 C C . PRO A 1 324 ? -22.309 -6.297 -5.375 1.00 85.06 324 PRO A C 1
ATOM 2496 O O . PRO A 1 324 ? -22.806 -5.180 -5.544 1.00 85.06 324 PRO A O 1
ATOM 2499 N N . ALA A 1 325 ? -21.671 -6.623 -4.245 1.00 83.94 325 ALA A N 1
ATOM 2500 C CA . ALA A 1 325 ? -21.547 -5.706 -3.113 1.00 83.94 325 ALA A CA 1
ATOM 2501 C C . ALA A 1 325 ? -20.703 -4.465 -3.457 1.00 83.94 325 ALA A C 1
ATOM 2503 O O . ALA A 1 325 ? -21.065 -3.341 -3.098 1.00 83.94 325 ALA A O 1
ATOM 2504 N N . ARG A 1 326 ? -19.604 -4.632 -4.204 1.00 86.25 326 ARG A N 1
ATOM 2505 C CA . ARG A 1 326 ? -18.752 -3.521 -4.657 1.00 86.25 326 ARG A CA 1
ATOM 2506 C C . ARG A 1 326 ? -19.487 -2.564 -5.577 1.00 86.25 326 ARG A C 1
ATOM 2508 O O . ARG A 1 326 ? -19.335 -1.351 -5.422 1.00 86.25 326 ARG A O 1
ATOM 2515 N N . ARG A 1 327 ? -20.311 -3.075 -6.497 1.00 83.12 327 ARG A N 1
ATOM 2516 C CA . ARG A 1 327 ? -21.088 -2.242 -7.433 1.00 83.12 327 ARG A CA 1
ATOM 2517 C C . ARG A 1 327 ? -21.986 -1.232 -6.715 1.00 83.12 327 ARG A C 1
ATOM 2519 O O . ARG A 1 327 ? -22.210 -0.151 -7.258 1.00 83.12 327 ARG A O 1
ATOM 2526 N N . VAL A 1 328 ? -22.445 -1.515 -5.490 1.00 80.31 328 VAL A N 1
ATOM 2527 C CA . VAL A 1 328 ? -23.238 -0.566 -4.682 1.00 80.31 328 VAL A CA 1
ATOM 2528 C C . VAL A 1 328 ? -22.475 0.741 -4.471 1.00 80.31 328 VAL A C 1
ATOM 2530 O O . VAL A 1 328 ? -22.992 1.809 -4.809 1.00 80.31 328 VAL A O 1
ATOM 2533 N N . PHE A 1 329 ? -21.236 0.646 -3.981 1.00 83.31 329 PHE A N 1
ATOM 2534 C CA . PHE A 1 329 ? -20.430 1.784 -3.531 1.00 83.31 329 PHE A CA 1
ATOM 2535 C C . PHE A 1 329 ? -19.332 2.211 -4.512 1.00 83.31 329 PHE A C 1
ATOM 2537 O O . PHE A 1 329 ? -18.666 3.218 -4.282 1.00 83.31 329 PHE A O 1
ATOM 2544 N N . GLN A 1 330 ? -19.144 1.494 -5.621 1.00 84.69 330 GLN A N 1
ATOM 2545 C CA . GLN A 1 330 ? -18.108 1.802 -6.606 1.00 84.69 330 GLN A CA 1
ATOM 2546 C C . GLN A 1 330 ? -18.159 3.254 -7.125 1.00 84.69 330 GLN A C 1
ATOM 2548 O O . GLN A 1 330 ? -17.094 3.868 -7.179 1.00 84.69 330 GLN A O 1
ATOM 2553 N N . PRO A 1 331 ? -19.322 3.854 -7.470 1.00 83.69 331 PRO A N 1
ATOM 2554 C CA . PRO A 1 331 ? -19.356 5.252 -7.906 1.00 83.69 331 PRO A CA 1
ATOM 2555 C C . PRO A 1 331 ? -18.882 6.212 -6.814 1.00 83.69 331 PRO A C 1
ATOM 2557 O O . PRO A 1 331 ? -18.112 7.122 -7.096 1.00 83.69 331 PRO A O 1
ATOM 2560 N N . TRP A 1 332 ? -19.288 5.962 -5.565 1.00 84.31 332 TRP A N 1
ATOM 2561 C CA . TRP A 1 332 ? -18.882 6.756 -4.410 1.00 84.31 332 TRP A CA 1
ATOM 2562 C C . TRP A 1 332 ? -17.368 6.690 -4.190 1.00 84.31 332 TRP A C 1
ATOM 2564 O O . TRP A 1 332 ? -16.713 7.723 -4.139 1.00 84.31 332 TRP A O 1
ATOM 2574 N N . LEU A 1 333 ? -16.793 5.484 -4.158 1.00 87.50 333 LEU A N 1
ATOM 2575 C CA . LEU A 1 333 ? -15.353 5.296 -3.954 1.00 87.50 333 LEU A CA 1
ATOM 2576 C C . LEU A 1 333 ? -14.506 5.837 -5.115 1.00 87.50 333 LEU A C 1
ATOM 2578 O O . LEU A 1 333 ? -13.381 6.280 -4.885 1.00 87.50 333 LEU A O 1
ATOM 2582 N N . LYS A 1 334 ? -15.024 5.798 -6.352 1.00 85.75 334 LYS A N 1
ATOM 2583 C CA . LYS A 1 334 ? -14.386 6.427 -7.519 1.00 85.75 334 LYS A CA 1
ATOM 2584 C C . LYS A 1 334 ? -14.436 7.951 -7.422 1.00 85.75 334 LYS A C 1
ATOM 2586 O O . LYS A 1 334 ? -13.418 8.592 -7.662 1.00 85.75 334 LYS A O 1
ATOM 2591 N N . LEU A 1 335 ? -15.583 8.514 -7.036 1.00 85.06 335 LEU A N 1
ATOM 2592 C CA . LEU A 1 335 ? -15.773 9.956 -6.865 1.00 85.06 335 LEU A CA 1
ATOM 2593 C C . LEU A 1 335 ? -14.847 10.521 -5.784 1.00 85.06 335 LEU A C 1
ATOM 2595 O O . LEU A 1 335 ? -14.180 11.525 -6.007 1.00 85.06 335 LEU A O 1
ATOM 2599 N N . THR A 1 336 ? -14.765 9.856 -4.632 1.00 83.62 336 THR A N 1
ATOM 2600 C CA . THR A 1 336 ? -13.891 10.268 -3.525 1.00 83.62 336 THR A CA 1
ATOM 2601 C C . THR A 1 336 ? -12.433 9.852 -3.717 1.00 83.62 336 THR A C 1
ATOM 2603 O O . THR A 1 336 ? -11.592 10.178 -2.884 1.00 83.62 336 THR A O 1
ATOM 2606 N N . GLN A 1 337 ? -12.124 9.118 -4.793 1.00 83.75 337 GLN A N 1
ATOM 2607 C CA . GLN A 1 337 ? -10.801 8.562 -5.090 1.00 83.75 337 GLN A CA 1
ATOM 2608 C C . GLN A 1 337 ? -10.220 7.700 -3.954 1.00 83.75 337 GLN A C 1
ATOM 2610 O O . GLN A 1 337 ? -9.006 7.560 -3.809 1.00 83.75 337 GLN A O 1
ATOM 2615 N N . THR A 1 338 ? -11.082 7.069 -3.152 1.00 80.31 338 THR A N 1
ATOM 2616 C CA . THR A 1 338 ? -10.667 6.214 -2.026 1.00 80.31 338 THR A CA 1
ATOM 2617 C C . THR A 1 338 ? -10.520 4.738 -2.400 1.00 80.31 338 THR A C 1
ATOM 2619 O O . THR A 1 338 ? -10.431 3.878 -1.526 1.00 80.31 338 THR A O 1
ATOM 2622 N N . THR A 1 339 ? -10.483 4.406 -3.692 1.00 74.06 339 THR A N 1
ATOM 2623 C CA . THR A 1 339 ? -10.103 3.062 -4.143 1.00 74.06 339 THR A CA 1
ATOM 2624 C C . THR A 1 339 ? -8.592 2.891 -3.987 1.00 74.06 339 THR A C 1
ATOM 2626 O O . THR A 1 339 ? -7.821 3.371 -4.817 1.00 74.06 339 THR A O 1
ATOM 2629 N N . GLN A 1 340 ? -8.149 2.216 -2.928 1.00 63.38 340 GLN A N 1
ATOM 2630 C CA . GLN A 1 340 ? -6.734 1.893 -2.722 1.00 63.38 340 GLN A CA 1
ATOM 2631 C C . GLN A 1 340 ? -6.519 0.381 -2.661 1.00 63.38 340 GLN A C 1
ATOM 2633 O O . GLN A 1 340 ? -7.278 -0.339 -2.016 1.00 63.38 340 GLN A O 1
ATOM 2638 N N . SER A 1 341 ? -5.455 -0.091 -3.312 1.00 56.97 341 SER A N 1
ATOM 2639 C CA . SER A 1 341 ? -4.919 -1.440 -3.128 1.00 56.97 341 SER A CA 1
ATOM 2640 C C . SER A 1 341 ? -3.604 -1.344 -2.354 1.00 56.97 341 SER A C 1
ATOM 2642 O O . SER A 1 341 ? -2.615 -0.816 -2.869 1.00 56.97 341 SER A O 1
ATOM 2644 N N . TRP A 1 342 ? -3.585 -1.853 -1.126 1.00 52.97 342 TRP A N 1
ATOM 2645 C CA . TRP A 1 342 ? -2.369 -1.967 -0.326 1.00 52.97 342 TRP A CA 1
ATOM 2646 C C . TRP A 1 342 ? -1.737 -3.340 -0.573 1.00 52.97 342 TRP A C 1
ATOM 2648 O O . TRP A 1 342 ? -2.348 -4.368 -0.309 1.00 52.97 342 TRP A O 1
ATOM 2658 N N . GLY A 1 343 ? -0.526 -3.351 -1.134 1.00 53.94 343 GLY A N 1
ATOM 2659 C CA . GLY A 1 343 ? 0.233 -4.577 -1.419 1.00 53.94 343 GLY A CA 1
ATOM 2660 C C . GLY A 1 343 ? 1.751 -4.390 -1.368 1.00 53.94 343 GLY A C 1
ATOM 2661 O O . GLY A 1 343 ? 2.493 -5.246 -1.837 1.00 53.94 343 GLY A O 1
ATOM 2662 N N . MET A 1 344 ? 2.235 -3.267 -0.820 1.00 48.06 344 MET A N 1
ATOM 2663 C CA . MET A 1 344 ? 3.664 -2.919 -0.825 1.00 48.06 344 MET A CA 1
ATOM 2664 C C . MET A 1 344 ? 4.517 -3.895 0.012 1.00 48.06 344 MET A C 1
ATOM 2666 O O . MET A 1 344 ? 5.686 -4.098 -0.305 1.00 48.06 344 MET A O 1
ATOM 2670 N N . PHE A 1 345 ? 3.921 -4.546 1.019 1.00 54.81 345 PHE A N 1
ATOM 2671 C CA . PHE A 1 345 ? 4.563 -5.554 1.880 1.00 54.81 345 PHE A CA 1
ATOM 2672 C C . PHE A 1 345 ? 3.831 -6.897 1.841 1.00 54.81 345 PHE A C 1
ATOM 2674 O O . PHE A 1 345 ? 3.705 -7.584 2.857 1.00 54.81 345 PHE A O 1
ATOM 2681 N N . ALA A 1 346 ? 3.322 -7.262 0.660 1.00 58.12 346 ALA A N 1
ATOM 2682 C CA . ALA A 1 346 ? 2.733 -8.574 0.433 1.00 58.12 346 ALA A CA 1
ATOM 2683 C C . ALA A 1 346 ? 3.703 -9.695 0.872 1.00 58.12 346 ALA A C 1
ATOM 2685 O O . ALA A 1 346 ? 4.919 -9.538 0.724 1.00 58.12 346 ALA A O 1
ATOM 2686 N N . PRO A 1 347 ? 3.189 -10.826 1.396 1.00 60.03 347 PRO A N 1
ATOM 2687 C CA . PRO A 1 347 ? 4.018 -11.924 1.905 1.00 60.03 347 PRO A CA 1
ATOM 2688 C C . PRO A 1 347 ? 4.987 -12.495 0.856 1.00 60.03 347 PRO A C 1
ATOM 2690 O O . PRO A 1 347 ? 6.032 -13.017 1.229 1.00 60.03 347 PRO A O 1
ATOM 2693 N N . ASN A 1 348 ? 4.685 -12.309 -0.435 1.00 71.50 348 ASN A N 1
ATOM 2694 C CA . ASN A 1 348 ? 5.535 -12.688 -1.560 1.00 71.50 348 ASN A CA 1
ATOM 2695 C C . ASN A 1 348 ? 6.056 -11.429 -2.280 1.00 71.50 348 ASN A C 1
ATOM 2697 O O . ASN A 1 348 ? 5.433 -10.974 -3.244 1.00 71.50 348 ASN A O 1
ATOM 2701 N N . PRO A 1 349 ? 7.155 -10.811 -1.807 1.00 78.25 349 PRO A N 1
ATOM 2702 C CA . PRO A 1 349 ? 7.761 -9.681 -2.500 1.00 78.25 349 PRO A CA 1
ATOM 2703 C C . PRO A 1 349 ? 8.424 -10.136 -3.812 1.00 78.25 349 PRO A C 1
ATOM 2705 O O . PRO A 1 349 ? 8.805 -11.301 -3.931 1.00 78.25 349 PRO A O 1
ATOM 2708 N N . PRO A 1 350 ? 8.636 -9.231 -4.785 1.00 83.94 350 PRO A N 1
ATOM 2709 C CA . PRO A 1 350 ? 9.456 -9.538 -5.951 1.00 83.94 350 PRO A CA 1
ATOM 2710 C C . PRO A 1 350 ? 10.871 -9.958 -5.530 1.00 83.94 350 PRO A C 1
ATOM 2712 O O . PRO A 1 350 ? 11.525 -9.248 -4.768 1.00 83.94 350 PRO A O 1
ATOM 2715 N N . THR A 1 351 ? 11.342 -11.093 -6.041 1.00 90.31 351 THR A N 1
ATOM 2716 C CA . THR A 1 351 ? 12.674 -11.660 -5.749 1.00 90.31 351 THR A CA 1
ATOM 2717 C C . THR A 1 351 ? 13.668 -11.462 -6.893 1.00 90.31 351 THR A C 1
ATOM 2719 O O . THR A 1 351 ? 14.742 -12.056 -6.905 1.00 90.31 351 THR A O 1
ATOM 2722 N N . ALA A 1 352 ? 13.301 -10.667 -7.893 1.00 91.00 352 ALA A N 1
ATOM 2723 C CA . ALA A 1 352 ? 14.136 -10.351 -9.037 1.00 91.00 352 ALA A CA 1
ATOM 2724 C C . ALA A 1 352 ? 13.970 -8.880 -9.403 1.00 91.00 352 ALA A C 1
ATOM 2726 O O . ALA A 1 352 ? 12.868 -8.323 -9.334 1.00 91.00 352 ALA A O 1
ATOM 2727 N N . ASN A 1 353 ? 15.076 -8.281 -9.820 1.00 90.50 353 ASN A N 1
ATOM 2728 C CA . ASN A 1 353 ? 15.082 -6.998 -10.484 1.00 90.50 353 ASN A CA 1
ATOM 2729 C C . ASN A 1 353 ? 14.716 -7.205 -11.953 1.00 90.50 353 ASN A C 1
ATOM 2731 O O . ASN A 1 353 ? 15.204 -8.132 -12.591 1.00 90.50 353 ASN A O 1
ATOM 2735 N N . ALA A 1 354 ? 13.819 -6.369 -12.469 1.00 89.88 354 ALA A N 1
ATOM 2736 C CA . ALA A 1 354 ? 13.386 -6.403 -13.858 1.00 89.88 354 ALA A CA 1
ATOM 2737 C C . ALA A 1 354 ? 13.189 -4.976 -14.369 1.00 89.88 354 ALA A C 1
ATOM 2739 O O . ALA A 1 354 ? 12.564 -4.142 -13.705 1.00 89.88 354 ALA A O 1
ATOM 2740 N N . PHE A 1 355 ? 13.712 -4.724 -15.560 1.00 90.44 355 PHE A N 1
ATOM 2741 C CA . PHE A 1 355 ? 13.786 -3.434 -16.222 1.00 90.44 355 PHE A CA 1
ATOM 2742 C C . PHE A 1 355 ? 13.266 -3.557 -17.646 1.00 90.44 355 PHE A C 1
ATOM 2744 O O . PHE A 1 355 ? 13.304 -4.628 -18.254 1.00 90.44 355 PHE A O 1
ATOM 2751 N N . LEU A 1 356 ? 12.726 -2.446 -18.142 1.00 92.56 356 LEU A N 1
ATOM 2752 C CA . LEU A 1 356 ? 12.241 -2.348 -19.507 1.00 92.56 356 LEU A CA 1
ATOM 2753 C C . LEU A 1 356 ? 13.390 -1.855 -20.383 1.00 92.56 356 LEU A C 1
ATOM 2755 O O . LEU A 1 356 ? 13.826 -0.710 -20.236 1.00 92.56 356 LEU A O 1
ATOM 2759 N N . LYS A 1 357 ? 13.833 -2.716 -21.289 1.00 93.69 357 LYS A N 1
ATOM 2760 C CA . LYS A 1 357 ? 14.736 -2.395 -22.389 1.00 93.69 357 LYS A CA 1
ATOM 2761 C C . LYS A 1 357 ? 13.897 -2.288 -23.661 1.00 93.69 357 LYS A C 1
ATOM 2763 O O . LYS A 1 357 ? 13.040 -3.136 -23.904 1.00 93.69 357 LYS A O 1
ATOM 2768 N N . VAL A 1 358 ? 14.089 -1.226 -24.433 1.00 95.75 358 VAL A N 1
ATOM 2769 C CA . VAL A 1 358 ? 13.385 -1.013 -25.703 1.00 95.75 358 VAL A CA 1
ATOM 2770 C C . VAL A 1 358 ? 14.400 -1.118 -26.821 1.00 95.75 358 VAL A C 1
ATOM 2772 O O . VAL A 1 358 ? 15.354 -0.344 -26.859 1.00 95.75 358 VAL A O 1
ATOM 2775 N N . VAL A 1 359 ? 14.175 -2.068 -27.721 1.00 97.12 359 VAL A N 1
ATOM 2776 C CA . VAL A 1 359 ? 15.017 -2.282 -28.896 1.00 97.12 359 VAL A CA 1
ATOM 2777 C C . VAL A 1 359 ? 14.201 -1.962 -30.136 1.00 97.12 359 VAL A C 1
ATOM 2779 O O . VAL A 1 359 ? 13.102 -2.489 -30.304 1.00 97.12 359 VAL A O 1
ATOM 2782 N N . VAL A 1 360 ? 14.734 -1.101 -30.993 1.00 97.44 360 VAL A N 1
ATOM 2783 C CA . VAL A 1 360 ? 14.147 -0.780 -32.297 1.00 97.44 360 VAL A CA 1
ATOM 2784 C C . VAL A 1 360 ? 14.924 -1.525 -33.367 1.00 97.44 360 VAL A C 1
ATOM 2786 O O . VAL A 1 360 ? 16.144 -1.441 -33.401 1.00 97.44 360 VAL A O 1
ATOM 2789 N N . VAL A 1 361 ? 14.230 -2.256 -34.226 1.00 97.31 361 VAL A N 1
ATOM 2790 C CA . VAL A 1 361 ? 14.811 -2.889 -35.409 1.00 97.31 361 VAL A CA 1
ATOM 2791 C C . VAL A 1 361 ? 14.537 -1.969 -36.587 1.00 97.31 361 VAL A C 1
ATOM 2793 O O . VAL A 1 361 ? 13.375 -1.710 -36.907 1.00 97.31 361 VAL A O 1
ATOM 2796 N N . ASP A 1 362 ? 15.590 -1.426 -37.187 1.00 94.44 362 ASP A N 1
ATOM 2797 C CA . ASP A 1 362 ? 15.458 -0.531 -38.336 1.00 94.44 362 ASP A CA 1
ATOM 2798 C C . ASP A 1 362 ? 14.998 -1.297 -39.600 1.00 94.44 362 ASP A C 1
ATOM 2800 O O . ASP A 1 362 ? 14.926 -2.531 -39.585 1.00 94.44 362 ASP A O 1
ATOM 2804 N N . PRO A 1 363 ? 14.658 -0.608 -40.705 1.00 91.62 363 PRO A N 1
ATOM 2805 C CA . PRO A 1 363 ? 14.227 -1.275 -41.939 1.00 91.62 363 PRO A CA 1
ATOM 2806 C C . PRO A 1 363 ? 15.283 -2.181 -42.582 1.00 91.62 363 PRO A C 1
ATOM 2808 O O . PRO A 1 363 ? 14.942 -3.034 -43.397 1.00 91.62 363 PRO A O 1
ATOM 2811 N N . ARG A 1 364 ? 16.561 -2.012 -42.223 1.00 92.75 364 ARG A N 1
ATOM 2812 C CA . ARG A 1 364 ? 17.679 -2.837 -42.701 1.00 92.75 364 ARG A CA 1
ATOM 2813 C C . ARG A 1 364 ? 17.888 -4.081 -41.831 1.00 92.75 364 ARG A C 1
ATOM 2815 O O . ARG A 1 364 ? 18.678 -4.945 -42.197 1.00 92.75 364 ARG A O 1
ATOM 2822 N N . GLY A 1 365 ? 17.163 -4.193 -40.717 1.00 92.25 365 GLY A N 1
ATOM 2823 C CA . GLY A 1 365 ? 17.252 -5.301 -39.770 1.00 92.25 365 GLY A CA 1
ATOM 2824 C C . GLY A 1 365 ? 18.231 -5.066 -38.618 1.00 92.25 365 GLY A C 1
ATOM 2825 O O . GLY A 1 365 ? 18.377 -5.952 -37.772 1.00 92.25 365 GLY A O 1
ATOM 2826 N N . ASP A 1 366 ? 18.865 -3.892 -38.533 1.00 95.69 366 ASP A N 1
ATOM 2827 C CA . ASP A 1 366 ? 19.795 -3.574 -37.450 1.00 95.69 366 ASP A CA 1
ATOM 2828 C C . ASP A 1 366 ? 19.025 -3.291 -36.154 1.00 95.69 366 ASP A C 1
ATOM 2830 O O . ASP A 1 366 ? 18.063 -2.519 -36.129 1.00 95.69 366 ASP A O 1
ATOM 2834 N N . ALA A 1 367 ? 19.458 -3.905 -35.051 1.00 95.81 367 ALA A N 1
ATOM 2835 C CA . ALA A 1 367 ? 18.838 -3.742 -33.740 1.00 95.81 367 ALA A CA 1
ATOM 2836 C C . ALA A 1 367 ? 19.525 -2.638 -32.920 1.00 95.81 367 ALA A C 1
ATOM 2838 O O . ALA A 1 367 ? 20.703 -2.731 -32.579 1.00 95.81 367 ALA A O 1
ATOM 2839 N N . TRP A 1 368 ? 18.751 -1.629 -32.530 1.00 95.19 368 TRP A N 1
ATOM 2840 C CA . TRP A 1 368 ? 19.187 -0.459 -31.778 1.00 95.19 368 TRP A CA 1
ATOM 2841 C C . TRP A 1 368 ? 18.598 -0.479 -30.368 1.00 95.19 368 TRP A C 1
ATOM 2843 O O . TRP A 1 368 ? 17.391 -0.311 -30.183 1.00 95.19 368 TRP A O 1
ATOM 2853 N N . ASP A 1 369 ? 19.446 -0.664 -29.355 1.00 93.75 369 ASP A N 1
ATOM 2854 C CA . ASP A 1 369 ? 19.045 -0.494 -27.958 1.00 93.75 369 ASP A CA 1
ATOM 2855 C C . ASP A 1 369 ? 18.895 0.997 -27.636 1.00 93.75 369 ASP A C 1
ATOM 2857 O O . ASP A 1 369 ? 19.855 1.766 -27.702 1.00 93.75 369 ASP A O 1
ATOM 2861 N N . LEU A 1 370 ? 17.684 1.406 -27.258 1.00 92.25 370 LEU A N 1
ATOM 2862 C CA . LEU A 1 370 ? 17.391 2.784 -26.866 1.00 92.25 370 LEU A CA 1
ATOM 2863 C C . LEU A 1 370 ? 17.840 3.115 -25.434 1.00 92.25 370 LEU A C 1
ATOM 2865 O O . LEU A 1 370 ? 17.550 4.211 -24.946 1.00 92.25 370 LEU A O 1
ATOM 2869 N N . ARG A 1 371 ? 18.508 2.180 -24.743 1.00 89.19 371 ARG A N 1
ATOM 2870 C CA . ARG A 1 371 ? 19.132 2.363 -23.423 1.00 89.19 371 ARG A CA 1
ATOM 2871 C C . ARG A 1 371 ? 18.132 2.911 -22.403 1.00 89.19 371 ARG A C 1
ATOM 2873 O O . ARG A 1 371 ? 18.376 3.876 -21.679 1.00 89.19 371 ARG A O 1
ATOM 2880 N N . THR A 1 372 ? 16.929 2.333 -22.402 1.00 85.81 372 THR A N 1
ATOM 2881 C CA . THR A 1 372 ? 15.794 2.782 -21.577 1.00 85.81 372 THR A CA 1
ATOM 2882 C C . THR A 1 372 ? 15.790 2.210 -20.165 1.00 85.81 372 THR A C 1
ATOM 2884 O O . THR A 1 372 ? 14.958 2.618 -19.345 1.00 85.81 372 THR A O 1
ATOM 2887 N N . ASP A 1 373 ? 16.649 1.231 -19.901 1.00 84.12 373 ASP A N 1
ATOM 2888 C CA . ASP A 1 373 ? 16.755 0.561 -18.617 1.00 84.12 373 ASP A CA 1
ATOM 2889 C C . ASP A 1 373 ? 17.545 1.406 -17.601 1.00 84.12 373 ASP A C 1
ATOM 2891 O O . ASP A 1 373 ? 18.105 2.461 -17.912 1.00 84.12 373 ASP A O 1
ATOM 2895 N N . VAL A 1 374 ? 17.528 0.964 -16.340 1.00 79.19 374 VAL A N 1
ATOM 2896 C CA . VAL A 1 374 ? 18.118 1.720 -15.227 1.00 79.19 374 VAL A CA 1
ATOM 2897 C C . VAL A 1 374 ? 19.645 1.693 -15.234 1.00 79.19 374 VAL A C 1
ATOM 2899 O O . VAL A 1 374 ? 20.241 2.575 -14.629 1.00 79.19 374 VAL A O 1
ATOM 2902 N N . TYR A 1 375 ? 20.258 0.697 -15.878 1.00 81.06 375 TYR A N 1
ATOM 2903 C CA . TYR A 1 375 ? 21.700 0.465 -15.875 1.00 81.06 375 TYR A CA 1
ATOM 2904 C C . TYR A 1 375 ? 22.414 1.061 -17.079 1.00 81.06 375 TYR A C 1
ATOM 2906 O O . TYR A 1 375 ? 23.642 1.023 -17.132 1.00 81.06 375 TYR A O 1
ATOM 2914 N N . ALA A 1 376 ? 21.678 1.671 -18.007 1.00 83.31 376 ALA A N 1
ATOM 2915 C CA . ALA A 1 376 ? 22.271 2.590 -18.957 1.00 83.31 376 ALA A CA 1
ATOM 2916 C C . ALA A 1 376 ? 23.046 3.689 -18.193 1.00 83.31 376 ALA A C 1
ATOM 2918 O O . ALA A 1 376 ? 22.452 4.329 -17.319 1.00 83.31 376 ALA A O 1
ATOM 2919 N N . PRO A 1 377 ? 24.338 3.930 -18.502 1.00 80.00 377 PRO A N 1
ATOM 2920 C CA . PRO A 1 377 ? 25.164 4.959 -17.865 1.00 80.00 377 PRO A CA 1
ATOM 2921 C C . PRO A 1 377 ? 24.491 6.321 -17.627 1.00 80.00 377 PRO A C 1
ATOM 2923 O O . PRO A 1 377 ? 24.731 6.953 -16.603 1.00 80.00 377 PRO A O 1
ATOM 2926 N N . GLU A 1 378 ? 23.602 6.759 -18.520 1.00 80.69 378 GLU A N 1
ATOM 2927 C CA . GLU A 1 378 ? 22.886 8.036 -18.421 1.00 80.69 378 GLU A CA 1
ATOM 2928 C C . GLU A 1 378 ? 21.726 8.005 -17.405 1.00 80.69 378 GLU A C 1
ATOM 2930 O O . GLU A 1 378 ? 21.338 9.041 -16.869 1.00 80.69 378 GLU A O 1
ATOM 2935 N N . ASN A 1 379 ? 21.168 6.823 -17.118 1.00 77.94 379 ASN A N 1
ATOM 2936 C CA . ASN A 1 379 ? 19.999 6.622 -16.249 1.00 77.94 379 ASN A CA 1
ATOM 2937 C C . ASN A 1 379 ? 20.365 6.140 -14.829 1.00 77.94 379 ASN A C 1
ATOM 2939 O O . ASN A 1 379 ? 19.468 5.936 -13.992 1.00 77.94 379 ASN A O 1
ATOM 2943 N N . PHE A 1 380 ? 21.665 5.988 -14.550 1.00 72.88 380 PHE A N 1
ATOM 2944 C CA . PHE A 1 380 ? 22.213 5.397 -13.328 1.00 72.88 380 PHE A CA 1
ATOM 2945 C C . PHE A 1 380 ? 22.998 6.373 -12.415 1.00 72.88 380 PHE A C 1
ATOM 2947 O O . PHE A 1 380 ? 24.083 6.032 -11.942 1.00 72.88 380 PHE A O 1
ATOM 2954 N N . PRO A 1 381 ? 22.504 7.589 -12.096 1.00 69.06 381 PRO A N 1
ATOM 2955 C CA . PRO A 1 381 ? 23.190 8.437 -11.128 1.00 69.06 381 PRO A CA 1
ATOM 2956 C C . PRO A 1 381 ? 22.928 7.913 -9.708 1.00 69.06 381 PRO A C 1
ATOM 2958 O O . PRO A 1 381 ? 21.835 8.079 -9.160 1.00 69.06 381 PRO A O 1
ATOM 2961 N N . ILE A 1 382 ? 23.926 7.268 -9.102 1.00 73.06 382 ILE A N 1
ATOM 2962 C CA . ILE A 1 382 ? 23.938 6.966 -7.666 1.00 73.06 382 ILE A CA 1
ATOM 2963 C C . ILE A 1 382 ? 24.874 7.978 -6.985 1.00 73.06 382 ILE A C 1
ATOM 2965 O O . ILE A 1 382 ? 26.033 8.074 -7.382 1.00 73.06 382 ILE A O 1
ATOM 2969 N N . PRO A 1 383 ? 24.407 8.728 -5.967 1.00 75.81 383 PRO A N 1
ATOM 2970 C CA . PRO A 1 383 ? 23.130 8.566 -5.279 1.00 75.81 383 PRO A CA 1
ATOM 2971 C C . PRO A 1 383 ? 21.920 9.140 -6.027 1.00 75.81 383 PRO A C 1
ATOM 2973 O O . PRO A 1 383 ? 21.955 10.240 -6.578 1.00 75.81 383 PRO A O 1
ATOM 2976 N N . LEU A 1 384 ? 20.795 8.426 -5.950 1.00 74.69 384 LEU A N 1
ATOM 2977 C CA . LEU A 1 384 ? 19.542 8.846 -6.571 1.00 74.69 384 LEU A CA 1
ATOM 2978 C C . LEU A 1 384 ? 18.768 9.799 -5.647 1.00 74.69 384 LEU A C 1
ATOM 2980 O O . LEU A 1 384 ? 17.879 9.407 -4.881 1.00 74.69 384 LEU A O 1
ATOM 2984 N N . LEU A 1 385 ? 19.128 11.079 -5.692 1.00 74.50 385 LEU A N 1
ATOM 2985 C CA . LEU A 1 385 ? 18.470 12.109 -4.881 1.00 74.50 385 LEU A CA 1
ATOM 2986 C C . LEU A 1 385 ? 17.108 12.524 -5.463 1.00 74.50 385 LEU A C 1
ATOM 2988 O O . LEU A 1 385 ? 16.164 12.773 -4.706 1.00 74.50 385 LEU A O 1
ATOM 2992 N N . GLY A 1 386 ? 16.992 12.531 -6.793 1.00 70.88 386 GLY A N 1
ATOM 2993 C CA . GLY A 1 386 ? 15.760 12.824 -7.522 1.00 70.88 386 GLY A CA 1
ATOM 2994 C C . GLY A 1 386 ? 14.807 11.630 -7.632 1.00 70.88 386 GLY A C 1
ATOM 2995 O O . GLY A 1 386 ? 15.199 10.466 -7.516 1.00 70.88 386 GLY A O 1
ATOM 2996 N N . TYR A 1 387 ? 13.531 11.926 -7.871 1.00 73.50 387 TYR A N 1
ATOM 2997 C CA . TYR A 1 387 ? 12.528 10.926 -8.227 1.00 73.50 387 TYR A CA 1
ATOM 2998 C C . TYR A 1 387 ? 12.197 11.036 -9.713 1.00 73.50 387 TYR A C 1
ATOM 3000 O O . TYR A 1 387 ? 11.671 12.05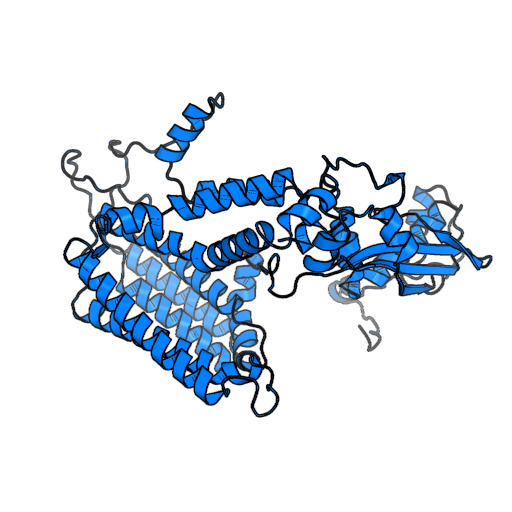8 -10.147 1.00 73.50 387 TYR A O 1
ATOM 3008 N N . ASP A 1 388 ? 12.440 9.962 -10.463 1.00 74.31 388 ASP A N 1
ATOM 3009 C CA . ASP A 1 388 ? 11.948 9.820 -11.831 1.00 74.31 388 ASP A CA 1
ATOM 3010 C C . ASP A 1 388 ? 10.784 8.818 -11.876 1.00 74.31 388 ASP A C 1
ATOM 3012 O O . ASP A 1 388 ? 10.909 7.633 -11.539 1.00 74.31 388 ASP A O 1
ATOM 3016 N N . ARG A 1 389 ? 9.624 9.300 -12.331 1.00 80.50 389 ARG A N 1
ATOM 3017 C CA . ARG A 1 389 ? 8.408 8.494 -12.475 1.00 80.50 389 ARG A CA 1
ATOM 3018 C C . ARG A 1 389 ? 8.537 7.438 -13.576 1.00 80.50 389 ARG A C 1
ATOM 3020 O O . ARG A 1 389 ? 7.814 6.438 -13.517 1.00 80.50 389 ARG A O 1
ATOM 3027 N N . ARG A 1 390 ? 9.463 7.606 -14.528 1.00 80.06 390 ARG A N 1
ATOM 3028 C CA . ARG A 1 390 ? 9.715 6.672 -15.634 1.00 80.06 390 ARG A CA 1
ATOM 3029 C C . ARG A 1 390 ? 9.962 5.252 -15.142 1.00 80.06 390 ARG A C 1
ATOM 3031 O O . ARG A 1 390 ? 9.394 4.318 -15.688 1.00 80.06 390 ARG A O 1
ATOM 3038 N N . ARG A 1 391 ? 10.684 5.072 -14.034 1.00 78.50 391 ARG A N 1
ATOM 3039 C CA . ARG A 1 391 ? 10.951 3.745 -13.443 1.00 78.50 391 ARG A CA 1
ATOM 3040 C C . ARG A 1 391 ? 9.670 3.013 -13.032 1.00 78.50 391 ARG A C 1
ATOM 3042 O O . ARG A 1 391 ? 9.510 1.819 -13.286 1.00 78.50 391 ARG A O 1
ATOM 3049 N N . LYS A 1 392 ? 8.719 3.741 -12.437 1.00 79.19 392 LYS A N 1
ATOM 3050 C CA . LYS A 1 392 ? 7.403 3.199 -12.064 1.00 79.19 392 LYS A CA 1
ATOM 3051 C C . LYS A 1 392 ? 6.555 2.891 -13.299 1.00 79.19 392 LYS A C 1
ATOM 3053 O O . LYS A 1 392 ? 5.832 1.898 -13.292 1.00 79.19 392 LYS A O 1
ATOM 3058 N N . ILE A 1 393 ? 6.650 3.723 -14.335 1.00 86.50 393 ILE A N 1
ATOM 3059 C CA . ILE A 1 393 ? 5.965 3.519 -15.618 1.00 86.50 393 ILE A CA 1
ATOM 3060 C C . ILE A 1 393 ? 6.518 2.275 -16.327 1.00 86.50 393 ILE A C 1
ATOM 3062 O O . ILE A 1 393 ? 5.738 1.384 -16.639 1.00 86.50 393 ILE A O 1
ATOM 3066 N N . ASN A 1 394 ? 7.840 2.145 -16.462 1.00 88.19 394 ASN A N 1
ATOM 3067 C CA . ASN A 1 394 ? 8.516 0.981 -17.047 1.00 88.19 394 ASN A CA 1
ATOM 3068 C C . ASN A 1 394 ? 8.092 -0.319 -16.359 1.00 88.19 394 ASN A C 1
ATOM 3070 O O . ASN A 1 394 ? 7.685 -1.275 -17.015 1.00 88.19 394 ASN A O 1
ATOM 3074 N N . ARG A 1 395 ? 8.092 -0.336 -15.020 1.00 84.25 395 ARG A N 1
ATOM 3075 C CA . ARG A 1 395 ? 7.596 -1.486 -14.258 1.00 84.25 395 ARG A CA 1
ATOM 3076 C C . ARG A 1 395 ? 6.127 -1.787 -14.559 1.00 84.25 395 ARG A C 1
ATOM 3078 O O . ARG A 1 395 ? 5.749 -2.952 -14.593 1.00 84.25 395 ARG A O 1
ATOM 3085 N N . ARG A 1 396 ? 5.286 -0.768 -14.736 1.00 87.94 396 ARG A N 1
ATOM 3086 C CA . ARG A 1 396 ? 3.867 -0.965 -15.045 1.00 87.94 396 ARG A CA 1
ATOM 3087 C C . ARG A 1 396 ? 3.670 -1.562 -16.435 1.00 87.94 396 ARG A C 1
ATOM 3089 O O . ARG A 1 396 ? 2.893 -2.493 -16.561 1.00 87.94 396 ARG A O 1
ATOM 3096 N N . ILE A 1 397 ? 4.421 -1.090 -17.427 1.00 92.50 397 ILE A N 1
ATOM 3097 C CA . ILE A 1 397 ? 4.407 -1.618 -18.800 1.00 92.50 397 ILE A CA 1
ATOM 3098 C C . ILE A 1 397 ? 4.797 -3.103 -18.814 1.00 92.50 397 ILE A C 1
ATOM 3100 O O . ILE A 1 397 ? 4.125 -3.912 -19.440 1.00 92.50 397 ILE A O 1
ATOM 3104 N N . LEU A 1 398 ? 5.820 -3.490 -18.045 1.00 90.38 398 LEU A N 1
ATOM 3105 C CA . LEU A 1 398 ? 6.245 -4.891 -17.941 1.00 90.38 398 LEU A CA 1
ATOM 3106 C C . LEU A 1 398 ? 5.219 -5.830 -17.288 1.00 90.38 398 LEU A C 1
ATOM 3108 O O . LEU A 1 398 ? 5.309 -7.034 -17.493 1.00 90.38 398 LEU A O 1
ATOM 3112 N N . ASN A 1 399 ? 4.313 -5.314 -16.452 1.00 86.31 399 ASN A N 1
ATOM 3113 C CA . ASN A 1 399 ? 3.361 -6.137 -15.692 1.00 86.31 399 ASN A CA 1
ATOM 3114 C C . ASN A 1 399 ? 1.907 -6.004 -16.178 1.00 86.31 399 ASN A C 1
ATOM 3116 O O . ASN A 1 399 ? 1.060 -6.770 -15.736 1.00 86.31 399 ASN A O 1
ATOM 3120 N N . GLU A 1 400 ? 1.594 -5.022 -17.025 1.00 90.06 400 GLU A N 1
ATOM 3121 C CA . GLU A 1 400 ? 0.252 -4.793 -17.568 1.00 90.06 400 GLU A CA 1
ATOM 3122 C C . GLU A 1 400 ? 0.318 -4.755 -19.103 1.00 90.06 400 GLU A C 1
ATOM 3124 O O . GLU A 1 400 ? 0.616 -3.713 -19.693 1.00 90.06 400 GLU A O 1
ATOM 3129 N N . GLU A 1 401 ? -0.005 -5.887 -19.737 1.00 91.94 401 GLU A N 1
ATOM 3130 C CA . GLU A 1 401 ? 0.066 -6.106 -21.195 1.00 91.94 401 GLU A CA 1
ATOM 3131 C C . GLU A 1 401 ? -0.676 -5.040 -22.003 1.00 91.94 401 GLU A C 1
ATOM 3133 O O . GLU A 1 401 ? -0.168 -4.547 -23.004 1.00 91.94 401 GLU A O 1
ATOM 3138 N N . ARG A 1 402 ? -1.815 -4.555 -21.497 1.00 92.25 402 ARG A N 1
ATOM 3139 C CA . ARG A 1 402 ? -2.616 -3.500 -22.142 1.00 92.25 402 ARG A CA 1
ATOM 3140 C C . ARG A 1 402 ? -1.860 -2.210 -22.482 1.00 92.25 402 ARG A C 1
ATOM 3142 O O . ARG A 1 402 ? -2.356 -1.430 -23.286 1.00 92.25 402 ARG A O 1
ATOM 3149 N N . TYR A 1 403 ? -0.730 -1.916 -21.831 1.00 94.12 403 T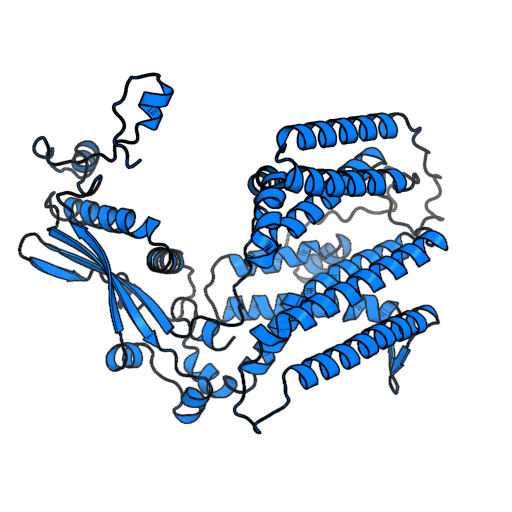YR A N 1
ATOM 3150 C CA . TYR A 1 403 ? 0.070 -0.722 -22.136 1.00 94.12 403 TYR A CA 1
ATOM 3151 C C . TYR A 1 403 ? 1.173 -0.982 -23.162 1.00 94.12 403 TYR A C 1
ATOM 3153 O O . TYR A 1 403 ? 1.699 -0.025 -23.727 1.00 94.12 403 TYR A O 1
ATOM 3161 N N . GLN A 1 404 ? 1.547 -2.241 -23.380 1.00 95.69 404 GLN A N 1
ATOM 3162 C CA . GLN A 1 404 ? 2.711 -2.614 -24.176 1.00 95.69 404 GLN A CA 1
ATOM 3163 C C . GLN A 1 404 ? 2.577 -2.197 -25.653 1.00 95.69 404 GLN A C 1
ATOM 3165 O O . GLN A 1 404 ? 3.485 -1.498 -26.115 1.00 95.69 404 GLN A O 1
ATOM 3170 N N . PRO A 1 405 ? 1.451 -2.453 -26.358 1.00 95.44 405 PRO A N 1
ATOM 3171 C CA . PRO A 1 405 ? 1.293 -2.016 -27.749 1.00 95.44 405 PRO A CA 1
ATOM 3172 C C . PRO A 1 405 ? 1.418 -0.499 -27.902 1.00 95.44 405 PRO A C 1
ATOM 3174 O O . PRO A 1 405 ? 2.163 0.001 -28.739 1.00 95.44 405 PRO A O 1
ATOM 3177 N N . TRP A 1 406 ? 0.763 0.270 -27.026 1.00 94.81 406 TRP A N 1
ATOM 3178 C CA . TRP A 1 406 ? 0.772 1.737 -27.085 1.00 94.81 406 TRP A CA 1
ATOM 3179 C C . TRP A 1 406 ? 2.157 2.342 -26.882 1.00 94.81 406 TRP A C 1
ATOM 3181 O O . TRP A 1 406 ? 2.506 3.335 -27.520 1.00 94.81 406 TRP A O 1
ATOM 3191 N N . VAL A 1 407 ? 2.953 1.751 -25.993 1.00 95.50 407 VAL A N 1
ATOM 3192 C CA . VAL A 1 407 ? 4.329 2.196 -25.765 1.00 95.50 407 VAL A CA 1
ATOM 3193 C C . VAL A 1 407 ? 5.216 1.825 -26.947 1.00 95.50 407 VAL A C 1
ATOM 3195 O O . VAL A 1 407 ? 6.006 2.661 -27.379 1.00 95.50 407 VAL A O 1
ATOM 3198 N N . ALA A 1 408 ? 5.068 0.623 -27.504 1.00 96.81 408 ALA A N 1
ATOM 3199 C CA . ALA A 1 408 ? 5.819 0.214 -28.685 1.00 96.81 408 ALA A CA 1
ATOM 3200 C C . ALA A 1 408 ? 5.513 1.124 -29.890 1.00 96.81 408 ALA A C 1
ATOM 3202 O O . ALA A 1 408 ? 6.434 1.691 -30.474 1.00 96.81 408 ALA A O 1
ATOM 3203 N N . ARG A 1 409 ? 4.231 1.403 -30.157 1.00 96.38 409 ARG A N 1
ATOM 3204 C CA . ARG A 1 409 ? 3.772 2.360 -31.185 1.00 96.38 409 ARG A CA 1
ATOM 3205 C C . ARG A 1 409 ? 4.301 3.771 -30.961 1.00 96.38 409 ARG A C 1
ATOM 3207 O O . ARG A 1 409 ? 4.611 4.480 -31.916 1.00 96.38 409 ARG A O 1
ATOM 3214 N N . TYR A 1 410 ? 4.404 4.218 -29.708 1.00 95.75 410 TYR A N 1
ATOM 3215 C CA . TYR A 1 410 ? 5.036 5.501 -29.397 1.00 95.75 410 TYR A CA 1
ATOM 3216 C C . TYR A 1 410 ? 6.504 5.520 -29.842 1.00 95.75 410 TYR A C 1
ATOM 3218 O O . TYR A 1 410 ? 6.937 6.499 -30.448 1.00 95.75 410 TYR A O 1
ATOM 3226 N N . TYR A 1 411 ? 7.252 4.444 -29.591 1.00 96.75 411 TYR A N 1
ATOM 3227 C CA . TYR A 1 411 ? 8.639 4.329 -30.036 1.00 96.75 411 TYR A CA 1
ATOM 3228 C C . TYR A 1 411 ? 8.769 4.186 -31.558 1.00 96.75 411 TYR A C 1
ATOM 3230 O O . TYR A 1 411 ? 9.685 4.788 -32.110 1.00 96.75 411 TYR A O 1
ATOM 3238 N N . CYS A 1 412 ? 7.833 3.513 -32.238 1.00 96.75 412 CYS A N 1
ATOM 3239 C CA . CYS A 1 412 ? 7.752 3.500 -33.704 1.00 96.75 412 CYS A CA 1
ATOM 3240 C C . CYS A 1 412 ? 7.670 4.931 -34.266 1.00 96.75 412 CYS A C 1
ATOM 3242 O O . CYS A 1 412 ? 8.501 5.343 -35.077 1.00 96.75 412 CYS A O 1
ATOM 3244 N N . ARG A 1 413 ? 6.716 5.730 -33.761 1.00 95.69 413 ARG A N 1
ATOM 3245 C CA . ARG A 1 413 ? 6.530 7.127 -34.185 1.00 95.69 413 ARG A CA 1
ATOM 3246 C C . ARG A 1 413 ? 7.731 7.988 -33.845 1.00 95.69 413 ARG A C 1
ATOM 3248 O O . ARG A 1 413 ? 8.191 8.756 -34.680 1.00 95.69 413 ARG A O 1
ATOM 3255 N N . ARG A 1 414 ? 8.236 7.877 -32.616 1.00 95.75 414 ARG A N 1
ATOM 3256 C CA . ARG A 1 414 ? 9.382 8.664 -32.162 1.00 95.75 414 ARG A CA 1
ATOM 3257 C C . ARG A 1 414 ? 10.616 8.400 -33.022 1.00 95.75 414 ARG A C 1
ATOM 3259 O O . ARG A 1 414 ? 11.266 9.357 -33.422 1.00 95.75 414 ARG A O 1
ATOM 3266 N N . TRP A 1 415 ? 10.894 7.134 -33.333 1.00 95.62 415 TRP A N 1
ATOM 3267 C CA . TRP A 1 415 ? 11.978 6.760 -34.236 1.00 95.62 415 TRP A CA 1
ATOM 3268 C C . TRP A 1 415 ? 11.806 7.412 -35.608 1.00 95.62 415 TRP A C 1
ATOM 3270 O O . TRP A 1 415 ? 12.721 8.082 -36.077 1.00 95.62 415 TRP A O 1
ATOM 3280 N N . ALA A 1 416 ? 10.614 7.296 -36.203 1.00 94.94 416 ALA A N 1
ATOM 3281 C CA . ALA A 1 416 ? 10.326 7.907 -37.495 1.00 94.94 416 ALA A CA 1
ATOM 3282 C C . ALA A 1 416 ? 10.548 9.423 -37.481 1.00 94.94 416 ALA A C 1
ATOM 3284 O O . ALA A 1 416 ? 11.166 9.965 -38.391 1.00 94.94 416 ALA A O 1
ATOM 3285 N N . LEU A 1 417 ? 10.112 10.118 -36.429 1.00 95.06 417 LEU A N 1
ATOM 3286 C CA . LEU A 1 417 ? 10.305 11.565 -36.304 1.00 95.06 417 LEU A CA 1
ATOM 3287 C C . LEU A 1 417 ? 11.783 11.963 -36.175 1.00 95.06 417 LEU A C 1
ATOM 3289 O O . LEU A 1 417 ? 12.192 12.972 -36.740 1.00 95.06 417 LEU A O 1
ATOM 3293 N N . GLU A 1 418 ? 12.589 11.177 -35.458 1.00 93.94 418 GLU A N 1
ATOM 3294 C CA . GLU A 1 418 ? 14.023 11.436 -35.261 1.00 93.94 418 GLU A CA 1
ATOM 3295 C C . GLU A 1 418 ? 14.880 11.031 -36.484 1.00 93.94 418 GLU A C 1
ATOM 3297 O O . GLU A 1 418 ? 16.019 11.479 -36.611 1.00 93.94 418 GLU A O 1
ATOM 3302 N N . ARG A 1 419 ? 14.341 10.214 -37.402 1.00 93.31 419 ARG A N 1
ATOM 3303 C CA . ARG A 1 419 ? 15.041 9.647 -38.574 1.00 93.31 419 ARG A CA 1
ATOM 3304 C C . ARG A 1 419 ? 14.440 10.082 -39.916 1.00 93.31 419 ARG A C 1
ATOM 3306 O O . ARG A 1 419 ? 14.402 9.314 -40.869 1.00 93.31 419 ARG A O 1
ATOM 3313 N N . GLY A 1 420 ? 13.947 11.317 -40.014 1.00 90.19 420 GLY A N 1
ATOM 3314 C CA . GLY A 1 420 ? 13.514 11.875 -41.305 1.00 90.19 420 GLY A CA 1
ATOM 3315 C C . GLY A 1 420 ? 12.219 11.271 -41.868 1.00 90.19 420 GLY A C 1
ATOM 3316 O O . GLY A 1 420 ? 11.945 11.383 -43.058 1.00 90.19 420 GLY A O 1
ATOM 3317 N N . GLY A 1 421 ? 11.404 10.644 -41.023 1.00 89.88 421 GLY A N 1
ATOM 3318 C CA . GLY A 1 421 ? 10.137 10.020 -41.389 1.00 89.88 421 GLY A CA 1
ATOM 3319 C C . GLY A 1 421 ? 10.219 8.525 -41.701 1.00 89.88 421 GLY A C 1
ATOM 3320 O O . GLY A 1 421 ? 9.185 7.963 -42.056 1.00 89.88 421 GLY A O 1
ATOM 3321 N N . GLU A 1 422 ? 11.391 7.898 -41.560 1.00 91.94 422 GLU A N 1
ATOM 3322 C CA . GLU A 1 422 ? 11.606 6.463 -41.782 1.00 91.94 422 GLU A CA 1
ATOM 3323 C C . GLU A 1 422 ? 11.063 5.628 -40.610 1.00 91.94 422 GLU A C 1
ATOM 3325 O O . GLU A 1 422 ? 11.583 5.664 -39.494 1.00 91.94 422 GLU A O 1
ATOM 3330 N N . VAL A 1 423 ? 9.990 4.874 -40.852 1.00 93.19 423 VAL A N 1
ATOM 3331 C CA . VAL A 1 423 ? 9.361 4.010 -39.842 1.00 93.19 423 VAL A CA 1
ATOM 3332 C C . VAL A 1 423 ? 10.227 2.759 -39.636 1.00 93.19 423 VAL A C 1
ATOM 3334 O O . VAL A 1 423 ? 10.655 2.170 -40.626 1.00 93.19 423 VAL A O 1
ATOM 3337 N N . PRO A 1 424 ? 10.509 2.331 -38.390 1.00 96.31 424 PRO A N 1
ATOM 3338 C CA . PRO A 1 424 ? 11.294 1.120 -38.159 1.00 96.31 424 PRO A CA 1
ATOM 3339 C C . PRO A 1 424 ? 10.510 -0.142 -38.549 1.00 96.31 424 PRO A C 1
ATOM 3341 O O . PRO A 1 424 ? 9.293 -0.100 -38.689 1.00 96.31 424 PRO A O 1
ATOM 3344 N N . HIS A 1 425 ? 11.184 -1.284 -38.691 1.00 95.69 425 HIS A N 1
ATOM 3345 C CA . HIS A 1 425 ? 10.512 -2.555 -38.973 1.00 95.69 425 HIS A CA 1
ATOM 3346 C C . HIS A 1 425 ? 9.722 -3.051 -37.749 1.00 95.69 425 HIS A C 1
ATOM 3348 O O . HIS A 1 425 ? 8.530 -3.345 -37.827 1.00 95.69 425 HIS A O 1
ATOM 3354 N N . GLU A 1 426 ? 10.377 -3.107 -36.586 1.00 97.06 426 GLU A N 1
ATOM 3355 C CA . GLU A 1 426 ? 9.801 -3.666 -35.359 1.00 97.06 426 GLU A CA 1
ATOM 3356 C C . GLU A 1 426 ? 10.294 -2.900 -34.127 1.00 97.06 426 GLU A C 1
ATOM 3358 O O . GLU A 1 426 ? 11.462 -2.520 -34.037 1.00 97.06 426 GLU A O 1
ATOM 3363 N N . VAL A 1 427 ? 9.431 -2.735 -33.126 1.00 97.81 427 VAL A N 1
ATOM 3364 C CA . VAL A 1 427 ? 9.832 -2.345 -31.769 1.00 97.81 427 VAL A CA 1
ATOM 3365 C C . VAL A 1 427 ? 9.620 -3.519 -30.824 1.00 97.81 427 VAL A C 1
ATOM 3367 O O . VAL A 1 427 ? 8.513 -4.042 -30.688 1.00 97.81 427 VAL A O 1
ATOM 3370 N N . ARG A 1 428 ? 10.683 -3.899 -30.112 1.00 97.69 428 ARG A N 1
ATOM 3371 C CA . ARG A 1 428 ? 10.675 -4.953 -29.095 1.00 97.69 428 ARG A CA 1
ATOM 3372 C C . ARG A 1 428 ? 10.728 -4.337 -27.710 1.00 97.69 428 ARG A C 1
ATOM 3374 O O . ARG A 1 428 ? 11.667 -3.617 -27.365 1.00 97.69 428 ARG A O 1
ATOM 3381 N N . LEU A 1 429 ? 9.738 -4.671 -26.890 1.00 97.31 429 LEU A N 1
ATOM 3382 C CA . LEU A 1 429 ? 9.781 -4.415 -25.458 1.00 97.31 429 LEU A CA 1
ATOM 3383 C C . LEU A 1 429 ? 10.359 -5.646 -24.779 1.00 97.31 429 LEU A C 1
ATOM 3385 O O . LEU A 1 429 ? 9.817 -6.746 -24.881 1.00 97.31 429 LEU A O 1
ATOM 3389 N N . ILE A 1 430 ? 11.466 -5.456 -24.080 1.00 95.88 430 ILE A N 1
ATOM 3390 C CA . ILE A 1 430 ? 12.246 -6.535 -23.501 1.00 95.88 430 ILE A CA 1
ATOM 3391 C C . ILE A 1 430 ? 12.265 -6.389 -21.987 1.00 95.88 430 ILE A C 1
ATOM 3393 O O . ILE A 1 430 ? 12.553 -5.324 -21.432 1.00 95.88 430 ILE A O 1
ATOM 3397 N N . ARG A 1 431 ? 11.975 -7.496 -21.309 1.00 94.31 431 ARG A N 1
ATOM 3398 C CA . ARG A 1 431 ? 12.186 -7.648 -19.881 1.00 94.31 431 ARG A CA 1
ATOM 3399 C C . ARG A 1 431 ? 13.592 -8.167 -19.642 1.00 94.31 431 ARG A C 1
ATOM 3401 O O . ARG A 1 431 ? 13.908 -9.316 -19.940 1.00 94.31 431 ARG A O 1
ATOM 3408 N N . TYR A 1 432 ? 14.402 -7.296 -19.065 1.00 92.00 432 TYR A N 1
ATOM 3409 C CA . TYR A 1 432 ? 15.807 -7.528 -18.775 1.00 92.00 432 TYR A CA 1
ATOM 3410 C C . TYR A 1 432 ? 16.049 -7.406 -17.271 1.00 92.00 432 TYR A C 1
ATOM 3412 O O . TYR A 1 432 ? 15.473 -6.525 -16.631 1.00 92.00 432 TYR A O 1
ATOM 3420 N N . GLY A 1 433 ? 16.839 -8.284 -16.659 1.00 93.44 433 GLY A N 1
ATOM 3421 C CA . GLY A 1 433 ? 17.002 -8.247 -15.207 1.00 93.44 433 GLY A CA 1
ATOM 3422 C C . GLY A 1 433 ? 17.799 -9.400 -14.625 1.00 93.44 433 GLY A C 1
ATOM 3423 O O . GLY A 1 433 ? 18.390 -10.173 -15.359 1.00 93.44 433 GLY A O 1
ATOM 3424 N N . TYR A 1 434 ? 17.815 -9.521 -13.299 1.00 94.44 434 TYR A N 1
ATOM 3425 C CA . TYR A 1 434 ? 18.524 -10.591 -12.592 1.00 94.44 434 TYR A CA 1
ATOM 3426 C C . TYR A 1 434 ? 17.829 -10.928 -11.266 1.00 94.44 434 TYR A C 1
ATOM 3428 O O . TYR A 1 434 ? 17.040 -10.144 -10.724 1.00 94.44 434 TYR A O 1
ATOM 3436 N N . LYS A 1 435 ? 18.098 -12.120 -10.727 1.00 94.69 435 LYS A N 1
ATOM 3437 C CA . LYS A 1 435 ? 17.533 -12.565 -9.445 1.00 94.69 435 LYS A CA 1
ATOM 3438 C C . LYS A 1 435 ? 18.287 -11.934 -8.270 1.00 94.69 435 LYS A C 1
ATOM 3440 O O . LYS A 1 435 ? 19.514 -11.971 -8.229 1.00 94.69 435 LYS A O 1
ATOM 3445 N N . ILE A 1 436 ? 17.549 -11.409 -7.293 1.00 93.81 436 ILE A N 1
ATOM 3446 C CA . ILE A 1 436 ? 18.129 -10.910 -6.041 1.00 93.81 436 ILE A CA 1
ATOM 3447 C C . ILE A 1 436 ? 18.558 -12.132 -5.214 1.00 93.81 436 ILE A C 1
ATOM 3449 O O . ILE A 1 436 ? 17.720 -13.019 -5.008 1.00 93.81 436 ILE A O 1
ATOM 3453 N N . PRO A 1 437 ? 19.817 -12.200 -4.741 1.00 93.88 437 PRO A N 1
ATOM 3454 C CA . PRO A 1 437 ? 20.273 -13.270 -3.859 1.00 93.88 437 PRO A CA 1
ATOM 3455 C C . PRO A 1 437 ? 19.357 -13.446 -2.647 1.00 93.88 437 PRO A C 1
ATOM 3457 O O . PRO A 1 437 ? 18.736 -12.493 -2.167 1.00 93.88 437 PRO A O 1
ATOM 3460 N N . ALA A 1 438 ? 19.260 -14.666 -2.126 1.00 93.44 438 ALA A N 1
ATOM 3461 C CA . ALA A 1 438 ? 18.540 -14.868 -0.872 1.00 93.44 438 ALA A CA 1
ATOM 3462 C C . ALA A 1 438 ? 19.310 -14.210 0.296 1.00 93.44 438 ALA A C 1
ATOM 3464 O O . ALA A 1 438 ? 20.538 -14.140 0.250 1.00 93.44 438 ALA A O 1
ATOM 3465 N N . PRO A 1 439 ? 18.645 -13.802 1.397 1.00 92.31 439 PRO A N 1
ATOM 3466 C CA . PRO A 1 439 ? 19.337 -13.208 2.544 1.00 92.31 439 PRO A CA 1
ATOM 3467 C C . PRO A 1 439 ? 20.488 -14.062 3.098 1.00 92.31 439 PRO A C 1
ATOM 3469 O O . PRO A 1 439 ? 21.512 -13.514 3.487 1.00 92.31 439 PRO A O 1
ATOM 3472 N N . ALA A 1 440 ? 20.327 -15.390 3.126 1.00 93.25 440 ALA A N 1
ATOM 3473 C CA . ALA A 1 440 ? 21.358 -16.314 3.605 1.00 93.25 440 ALA A CA 1
ATOM 3474 C C . ALA A 1 440 ? 22.544 -16.436 2.632 1.00 93.25 440 ALA A C 1
ATOM 3476 O O . ALA A 1 440 ? 23.687 -16.465 3.072 1.00 93.25 440 ALA A O 1
ATOM 3477 N N . GLU A 1 441 ? 22.272 -16.450 1.323 1.00 93.50 441 GLU A N 1
ATOM 3478 C CA . GLU A 1 441 ? 23.304 -16.447 0.277 1.00 93.50 441 GLU A CA 1
ATOM 3479 C C . GLU A 1 441 ? 24.138 -15.164 0.362 1.00 93.50 441 GLU A C 1
ATOM 3481 O O . GLU A 1 441 ? 25.363 -15.220 0.410 1.00 93.50 441 GLU A O 1
ATOM 3486 N N . LEU A 1 442 ? 23.474 -14.008 0.471 1.00 92.88 442 LEU A N 1
ATOM 3487 C CA . LEU A 1 442 ? 24.157 -12.720 0.552 1.00 92.88 442 LEU A CA 1
ATOM 3488 C C . LEU A 1 442 ? 24.988 -12.569 1.833 1.00 92.88 442 LEU A C 1
ATOM 3490 O O . LEU A 1 442 ? 26.065 -11.983 1.799 1.00 92.88 442 LEU A O 1
ATOM 3494 N N . ALA A 1 443 ? 24.504 -13.098 2.958 1.00 92.75 443 ALA A N 1
ATOM 3495 C CA . ALA A 1 443 ? 25.257 -13.091 4.210 1.00 92.75 443 ALA A CA 1
ATOM 3496 C C . ALA A 1 443 ? 26.536 -13.946 4.133 1.00 92.75 443 ALA A C 1
ATOM 3498 O O . ALA A 1 443 ? 27.515 -13.624 4.798 1.00 92.75 443 ALA A O 1
ATOM 3499 N N . ALA A 1 444 ? 26.532 -15.014 3.328 1.00 93.81 444 ALA A N 1
ATOM 3500 C CA . ALA A 1 444 ? 27.683 -15.897 3.154 1.00 93.81 444 ALA A CA 1
ATOM 3501 C C . ALA A 1 444 ? 28.707 -15.354 2.143 1.00 93.81 444 ALA A C 1
ATOM 3503 O O . ALA A 1 444 ? 29.906 -15.429 2.386 1.00 93.81 444 ALA A O 1
ATOM 3504 N N . VAL A 1 445 ? 28.238 -14.815 1.013 1.00 91.94 445 VAL A N 1
ATOM 3505 C CA . VAL A 1 445 ? 29.101 -14.364 -0.097 1.00 91.94 445 VAL A CA 1
ATOM 3506 C C . VAL A 1 445 ? 29.558 -12.910 0.074 1.00 91.94 445 VAL A C 1
ATOM 3508 O O . VAL A 1 445 ? 30.598 -12.520 -0.448 1.00 91.94 445 VAL A O 1
ATOM 3511 N N . GLY A 1 446 ? 28.814 -12.105 0.836 1.00 93.44 446 GLY A N 1
ATOM 3512 C CA . GLY A 1 446 ? 29.062 -10.675 0.988 1.00 93.44 446 GLY A CA 1
ATOM 3513 C C . GLY A 1 446 ? 28.312 -9.821 -0.044 1.00 93.44 446 GLY A C 1
ATOM 3514 O O . GLY A 1 446 ? 27.527 -10.336 -0.843 1.00 93.44 446 GLY A O 1
ATOM 3515 N N . PRO A 1 447 ? 28.485 -8.488 -0.002 1.00 94.12 447 PRO A N 1
ATOM 3516 C CA . PRO A 1 447 ? 27.800 -7.578 -0.916 1.00 94.12 447 PRO A CA 1
ATOM 3517 C C . PRO A 1 447 ? 28.193 -7.828 -2.375 1.00 94.12 447 PRO A C 1
ATOM 3519 O O . PRO A 1 447 ? 29.348 -8.118 -2.669 1.00 94.12 447 PRO A O 1
ATOM 3522 N N . TYR A 1 448 ? 27.241 -7.649 -3.291 1.00 91.69 448 TYR A N 1
ATOM 3523 C CA . TYR A 1 448 ? 27.481 -7.736 -4.732 1.00 91.69 448 TYR A CA 1
ATOM 3524 C C . TYR A 1 448 ? 27.370 -6.365 -5.398 1.00 91.69 448 TYR A C 1
ATOM 3526 O O . TYR A 1 448 ? 26.624 -5.499 -4.940 1.00 91.69 448 TYR A O 1
ATOM 3534 N N . ASP A 1 449 ? 28.074 -6.206 -6.517 1.00 90.56 449 ASP A N 1
ATOM 3535 C CA . ASP A 1 449 ? 27.840 -5.112 -7.454 1.00 90.56 449 ASP A CA 1
ATOM 3536 C C . ASP A 1 449 ? 26.682 -5.481 -8.406 1.00 90.56 449 ASP A C 1
ATOM 3538 O O . ASP A 1 449 ? 26.750 -6.516 -9.081 1.00 90.56 449 ASP A O 1
ATOM 3542 N N . PRO A 1 450 ? 25.598 -4.687 -8.469 1.00 89.19 450 PRO A N 1
ATOM 3543 C CA . PRO A 1 450 ? 24.441 -5.016 -9.295 1.00 89.19 450 PRO A CA 1
ATOM 3544 C C . PRO A 1 450 ? 24.724 -5.105 -10.793 1.00 89.19 450 PRO A C 1
ATOM 3546 O O . PRO A 1 450 ? 24.121 -5.943 -11.462 1.00 89.19 450 PRO A O 1
ATOM 3549 N N . MET A 1 451 ? 25.644 -4.290 -11.322 1.00 88.00 451 MET A N 1
ATOM 3550 C CA . MET A 1 451 ? 25.996 -4.323 -12.746 1.00 88.00 451 MET A CA 1
ATOM 3551 C C . MET A 1 451 ? 26.731 -5.616 -13.098 1.00 88.00 451 MET A C 1
ATOM 3553 O O . MET A 1 451 ? 26.381 -6.289 -14.067 1.00 88.00 451 MET A O 1
ATOM 3557 N N . THR A 1 452 ? 27.692 -6.006 -12.263 1.00 91.38 452 THR A N 1
ATOM 3558 C CA . THR A 1 452 ? 28.392 -7.290 -12.356 1.00 91.38 452 THR A CA 1
ATOM 3559 C C . THR A 1 452 ? 27.402 -8.452 -12.281 1.00 91.38 452 THR A C 1
ATOM 3561 O O . THR A 1 452 ? 27.398 -9.323 -13.146 1.00 91.38 452 THR A O 1
ATOM 3564 N N . ARG A 1 453 ? 26.475 -8.430 -11.314 1.00 91.19 453 ARG A N 1
ATOM 3565 C CA . ARG A 1 453 ? 25.464 -9.489 -11.162 1.00 91.19 453 ARG A CA 1
ATOM 3566 C C . ARG A 1 453 ? 24.515 -9.572 -12.359 1.00 91.19 453 ARG A C 1
ATOM 3568 O O . ARG A 1 453 ? 24.150 -10.673 -12.758 1.00 91.19 453 ARG A O 1
ATOM 3575 N N . LEU A 1 454 ? 24.111 -8.432 -12.916 1.00 91.06 454 LEU A N 1
ATOM 3576 C CA . LEU A 1 454 ? 23.269 -8.371 -14.107 1.00 91.06 454 LEU A CA 1
ATOM 3577 C C . LEU A 1 454 ? 23.986 -8.929 -15.338 1.00 91.06 454 LEU A C 1
ATOM 3579 O O . LEU A 1 454 ? 23.366 -9.645 -16.114 1.00 91.06 454 LEU A O 1
ATOM 3583 N N . ARG A 1 455 ? 25.280 -8.644 -15.502 1.00 91.75 455 ARG A N 1
ATOM 3584 C CA . ARG A 1 455 ? 26.088 -9.211 -16.587 1.00 91.75 455 ARG A CA 1
ATOM 3585 C C . ARG A 1 455 ? 26.230 -10.729 -16.451 1.00 91.75 455 ARG A C 1
ATOM 3587 O O . ARG A 1 455 ? 26.063 -11.441 -17.433 1.00 91.75 455 ARG A O 1
ATOM 3594 N N . ASP A 1 456 ? 26.511 -11.212 -15.244 1.00 93.81 456 ASP A N 1
ATOM 3595 C CA . ASP A 1 456 ? 26.895 -12.611 -15.024 1.00 93.81 456 ASP A CA 1
ATOM 3596 C C . ASP A 1 456 ? 25.678 -13.548 -14.845 1.00 93.81 456 ASP A C 1
ATOM 3598 O O . ASP A 1 456 ? 25.751 -14.738 -15.147 1.00 93.81 456 ASP A O 1
ATOM 3602 N N . HIS A 1 457 ? 24.543 -13.027 -14.361 1.00 93.62 457 HIS A N 1
ATOM 3603 C CA . HIS A 1 457 ? 23.324 -13.798 -14.057 1.00 93.62 457 HIS A CA 1
ATOM 3604 C C . HIS A 1 457 ? 22.047 -13.166 -14.630 1.00 93.62 457 HIS A C 1
ATOM 3606 O O . HIS A 1 457 ? 20.941 -13.394 -14.118 1.00 93.62 457 HIS A O 1
ATOM 3612 N N . GLY A 1 458 ? 22.200 -12.320 -15.644 1.00 93.44 458 GLY A N 1
ATOM 3613 C CA . GLY A 1 458 ? 21.095 -11.642 -16.299 1.00 93.44 458 GLY A CA 1
ATOM 3614 C C . GLY A 1 458 ? 20.169 -12.600 -17.040 1.00 93.44 458 GLY A C 1
ATOM 3615 O O . GLY A 1 458 ? 20.565 -13.670 -17.495 1.00 93.44 458 GLY A O 1
ATOM 3616 N N . PHE A 1 459 ? 18.918 -12.188 -17.191 1.00 94.25 459 PHE A N 1
ATOM 3617 C CA . PHE A 1 459 ? 17.957 -12.789 -18.102 1.00 94.25 459 PHE A CA 1
ATOM 3618 C C . PHE A 1 459 ? 17.376 -11.713 -19.014 1.00 94.25 459 PHE A C 1
ATOM 3620 O O . PHE A 1 459 ? 17.190 -10.564 -18.605 1.00 94.25 459 PHE A O 1
ATOM 3627 N N . GLU A 1 460 ? 17.031 -12.111 -20.235 1.00 94.19 460 GLU A N 1
ATOM 3628 C CA . GLU A 1 460 ? 16.423 -11.246 -21.239 1.00 94.19 460 GLU A CA 1
ATOM 3629 C C . GLU A 1 460 ? 15.311 -12.016 -21.963 1.00 94.19 460 GLU A C 1
ATOM 3631 O O . GLU A 1 460 ? 15.537 -13.117 -22.458 1.00 94.19 460 GLU A O 1
ATOM 3636 N N . HIS A 1 461 ? 14.094 -11.469 -22.001 1.00 93.44 461 HIS A N 1
ATOM 3637 C CA . HIS A 1 461 ? 13.003 -12.013 -22.817 1.00 93.44 461 HIS A CA 1
ATOM 3638 C C . HIS A 1 461 ? 12.109 -10.899 -23.361 1.00 93.44 461 HIS A C 1
ATOM 3640 O O . HIS A 1 461 ? 11.786 -9.942 -22.655 1.00 93.44 461 HIS A O 1
ATOM 3646 N N . ALA A 1 462 ? 11.694 -11.022 -24.621 1.00 93.75 462 ALA A N 1
ATOM 3647 C CA . ALA A 1 462 ? 10.728 -10.107 -25.218 1.00 93.75 462 ALA A CA 1
ATOM 3648 C C . ALA A 1 462 ? 9.357 -10.311 -24.559 1.00 93.75 462 ALA A C 1
ATOM 3650 O O . ALA A 1 462 ? 8.856 -11.432 -24.516 1.00 93.75 462 ALA A O 1
ATOM 3651 N N . VAL A 1 463 ? 8.770 -9.233 -24.042 1.00 95.38 463 VAL A N 1
ATOM 3652 C CA . VAL A 1 463 ? 7.399 -9.235 -23.506 1.00 95.38 463 VAL A CA 1
ATOM 3653 C C . VAL A 1 463 ? 6.385 -8.775 -24.542 1.00 95.38 463 VAL A C 1
ATOM 3655 O O . VAL A 1 463 ? 5.236 -9.180 -24.470 1.00 95.38 463 VAL A O 1
ATOM 3658 N N . HIS A 1 464 ? 6.810 -7.955 -25.508 1.00 96.62 464 HIS A N 1
ATOM 3659 C CA . HIS A 1 464 ? 5.959 -7.485 -26.598 1.00 96.62 464 HIS A CA 1
ATOM 3660 C C . HIS A 1 464 ? 6.782 -7.180 -27.843 1.00 96.62 464 HIS A C 1
ATOM 3662 O O . HIS A 1 464 ? 7.937 -6.750 -27.742 1.00 96.62 464 HIS A O 1
ATOM 3668 N N . ARG A 1 465 ? 6.164 -7.365 -29.005 1.00 96.81 465 ARG A N 1
ATOM 3669 C CA . ARG A 1 465 ? 6.711 -7.035 -30.320 1.00 96.81 465 ARG A CA 1
ATOM 3670 C C . ARG A 1 465 ? 5.630 -6.315 -31.108 1.00 96.81 465 ARG A C 1
ATOM 3672 O O . ARG A 1 465 ? 4.515 -6.814 -31.193 1.00 96.81 465 ARG A O 1
ATOM 3679 N N . GLU A 1 466 ? 5.963 -5.158 -31.658 1.00 96.94 466 GLU A N 1
ATOM 3680 C CA . GLU A 1 466 ? 5.060 -4.395 -32.515 1.00 96.94 466 GLU A CA 1
ATOM 3681 C C . GLU A 1 466 ? 5.722 -4.183 -33.874 1.00 96.94 466 GLU A C 1
ATOM 3683 O O . GLU A 1 466 ? 6.830 -3.645 -33.938 1.00 96.94 466 GLU A O 1
ATOM 3688 N N . PHE A 1 467 ? 5.038 -4.577 -34.945 1.00 96.50 467 PHE A N 1
ATOM 3689 C CA . PHE A 1 467 ? 5.451 -4.287 -36.315 1.00 96.50 467 PHE A CA 1
ATOM 3690 C C . PHE A 1 467 ? 4.934 -2.907 -36.697 1.00 96.50 467 PHE A C 1
ATOM 3692 O O . PHE A 1 467 ? 3.731 -2.663 -36.733 1.00 96.50 467 PHE A O 1
ATOM 3699 N N . CYS A 1 468 ? 5.849 -1.964 -36.903 1.00 94.81 468 CYS A N 1
ATOM 3700 C CA . CYS A 1 468 ? 5.489 -0.550 -36.895 1.00 94.81 468 CYS A CA 1
ATOM 3701 C C . CYS A 1 468 ? 4.811 -0.074 -38.177 1.00 94.81 468 CYS A C 1
ATOM 3703 O O . CYS A 1 468 ? 4.217 0.997 -38.149 1.00 94.81 468 CYS A O 1
ATOM 3705 N N . VAL A 1 469 ? 4.914 -0.818 -39.279 1.00 92.69 469 VAL A N 1
ATOM 3706 C CA . VAL A 1 469 ? 4.250 -0.480 -40.546 1.00 92.69 469 VAL A CA 1
ATOM 3707 C C . VAL A 1 469 ? 2.758 -0.788 -40.469 1.00 92.69 469 VAL A C 1
ATOM 3709 O O . VAL A 1 469 ? 1.964 0.060 -40.844 1.00 92.69 469 VAL A O 1
ATOM 3712 N N . ASP A 1 470 ? 2.381 -1.919 -39.875 1.00 90.81 470 ASP A N 1
ATOM 3713 C CA . ASP A 1 470 ? 0.982 -2.370 -39.825 1.00 90.81 470 ASP A CA 1
ATOM 3714 C C . ASP A 1 470 ? 0.248 -1.921 -38.551 1.00 90.81 470 ASP A C 1
ATOM 3716 O O . ASP A 1 470 ? -0.973 -2.028 -38.434 1.00 90.81 470 ASP A O 1
ATOM 3720 N N . ALA A 1 471 ? 0.986 -1.432 -37.551 1.00 91.69 471 ALA A N 1
ATOM 3721 C CA . ALA A 1 471 ? 0.412 -1.064 -36.268 1.00 91.69 471 ALA A CA 1
ATOM 3722 C C . ALA A 1 471 ? -0.485 0.182 -36.366 1.00 91.69 471 ALA A C 1
ATOM 3724 O O . ALA A 1 471 ? -0.039 1.218 -36.875 1.00 91.69 471 ALA A O 1
ATOM 3725 N N . PRO A 1 472 ? -1.694 0.168 -35.775 1.00 91.38 472 PRO A N 1
ATOM 3726 C CA . PRO A 1 472 ? -2.513 1.366 -35.684 1.00 91.38 472 PRO A CA 1
ATOM 3727 C C . PRO A 1 472 ? -1.838 2.388 -34.768 1.00 91.38 472 PRO A C 1
ATOM 3729 O O . PRO A 1 472 ? -1.352 2.065 -33.682 1.00 91.38 472 PRO A O 1
ATOM 3732 N N . GLU A 1 473 ? -1.793 3.638 -35.213 1.00 90.81 473 GLU A N 1
ATOM 3733 C CA . GLU A 1 473 ? -0.990 4.734 -34.673 1.00 90.81 473 GLU A CA 1
ATOM 3734 C C . GLU A 1 473 ? 0.514 4.424 -34.638 1.00 90.81 473 GLU A C 1
ATOM 3736 O O . GLU A 1 473 ? 1.246 5.096 -33.921 1.00 90.81 473 GLU A O 1
ATOM 3741 N N . GLY A 1 474 ? 1.026 3.416 -35.347 1.00 90.94 474 GLY A N 1
ATOM 3742 C CA . GLY A 1 474 ? 2.458 3.094 -35.380 1.00 90.94 474 GLY A CA 1
ATOM 3743 C C . GLY A 1 474 ? 3.296 4.149 -36.107 1.00 90.94 474 GLY A C 1
ATOM 3744 O O . GLY A 1 474 ? 4.452 4.386 -35.750 1.00 90.94 474 GLY A O 1
ATOM 3745 N N . GLN A 1 475 ? 2.686 4.842 -37.068 1.00 94.69 475 GLN A N 1
ATOM 3746 C CA . GLN A 1 475 ? 3.317 5.825 -37.945 1.00 94.69 475 GLN A CA 1
ATOM 3747 C C . GLN A 1 475 ? 2.908 7.247 -37.525 1.00 94.69 475 GLN A C 1
ATOM 3749 O O . GLN A 1 475 ? 1.843 7.444 -36.933 1.00 94.69 475 GLN A O 1
ATOM 3754 N N . PRO A 1 476 ? 3.754 8.266 -37.744 1.00 94.06 476 PRO A N 1
ATOM 3755 C CA . PRO A 1 476 ? 3.381 9.642 -37.440 1.00 94.06 476 PRO A CA 1
ATOM 3756 C C . PRO A 1 476 ? 2.346 10.152 -38.455 1.00 94.06 476 PRO A C 1
ATOM 3758 O O . PRO A 1 476 ? 2.550 10.005 -39.658 1.00 94.06 476 PRO A O 1
ATOM 3761 N N . SER A 1 477 ? 1.271 10.788 -37.976 1.00 93.19 477 SER A N 1
ATOM 3762 C CA . SER A 1 477 ? 0.285 11.461 -38.835 1.00 93.19 477 SER A CA 1
ATOM 3763 C C . SER A 1 477 ? 0.905 12.643 -39.584 1.00 93.19 477 SER A C 1
ATOM 3765 O O . SER A 1 477 ? 1.899 13.212 -39.127 1.00 93.19 477 SER A O 1
ATOM 3767 N N . ASP A 1 478 ? 0.297 13.075 -40.690 1.00 94.19 478 ASP A N 1
ATOM 3768 C CA . ASP A 1 478 ? 0.782 14.227 -41.467 1.00 94.19 478 ASP A CA 1
ATOM 3769 C C . ASP A 1 478 ? 0.863 15.511 -40.636 1.00 94.19 478 ASP A C 1
ATOM 3771 O O . ASP A 1 478 ? 1.817 16.277 -40.749 1.00 94.19 478 ASP A O 1
ATOM 3775 N N . GLU A 1 479 ? -0.083 15.705 -39.719 1.00 93.06 479 GLU A N 1
ATOM 3776 C CA . GLU A 1 479 ? -0.077 16.818 -38.768 1.00 93.06 479 GLU A CA 1
ATOM 3777 C C . GLU A 1 479 ? 1.148 16.777 -37.847 1.00 93.06 479 GLU A C 1
ATOM 3779 O O . GLU A 1 479 ? 1.759 17.808 -37.558 1.00 93.06 479 GLU A O 1
ATOM 3784 N N . LEU A 1 480 ? 1.515 15.585 -37.366 1.00 93.12 480 LEU A N 1
ATOM 3785 C CA . LEU A 1 480 ? 2.688 15.398 -36.520 1.00 93.12 480 LEU A CA 1
ATOM 3786 C C . LEU A 1 480 ? 3.974 15.546 -37.338 1.00 93.12 480 LEU A C 1
ATOM 3788 O O . LEU A 1 480 ? 4.899 16.208 -36.883 1.00 93.12 480 LEU A O 1
ATOM 3792 N N . ARG A 1 481 ? 4.018 15.004 -38.558 1.00 95.12 481 ARG A N 1
ATOM 3793 C CA . ARG A 1 481 ? 5.141 15.150 -39.496 1.00 95.12 481 ARG A CA 1
ATOM 3794 C C . ARG A 1 481 ? 5.408 16.622 -39.818 1.00 95.12 481 ARG A C 1
ATOM 3796 O O . ARG A 1 481 ? 6.543 17.070 -39.671 1.00 95.12 481 ARG A O 1
ATOM 3803 N N . ALA A 1 482 ? 4.364 17.396 -40.116 1.00 94.94 482 ALA A N 1
ATOM 3804 C CA . ALA A 1 482 ? 4.463 18.828 -40.390 1.00 94.94 482 ALA A CA 1
ATOM 3805 C C . ALA A 1 482 ? 5.064 19.617 -39.212 1.00 94.94 482 ALA A C 1
ATOM 3807 O O . ALA A 1 482 ? 5.921 20.475 -39.417 1.00 94.94 482 ALA A O 1
ATOM 3808 N N . ARG A 1 483 ? 4.694 19.290 -37.962 1.00 95.12 483 ARG A N 1
ATOM 3809 C CA . ARG A 1 483 ? 5.276 19.924 -36.756 1.00 95.12 483 ARG A CA 1
ATOM 3810 C C . ARG A 1 483 ? 6.775 19.668 -36.594 1.00 95.12 483 ARG A C 1
ATOM 3812 O O . ARG A 1 483 ? 7.449 20.458 -35.942 1.00 95.12 483 ARG A O 1
ATOM 3819 N N . TYR A 1 484 ? 7.274 18.572 -37.157 1.00 94.06 484 TYR A N 1
ATOM 3820 C CA . TYR A 1 484 ? 8.685 18.189 -37.135 1.00 94.06 484 TYR A CA 1
ATOM 3821 C C . TYR A 1 484 ? 9.413 18.548 -38.443 1.00 94.06 484 TYR A C 1
ATOM 3823 O O . TYR A 1 484 ? 10.558 18.147 -38.629 1.00 94.06 484 TYR A O 1
ATOM 3831 N N . GLY A 1 485 ? 8.776 19.307 -39.346 1.00 94.62 485 GLY A N 1
ATOM 3832 C CA . GLY A 1 485 ? 9.372 19.724 -40.620 1.00 94.62 485 GLY A CA 1
ATOM 3833 C C . GLY A 1 485 ? 9.529 18.594 -41.642 1.00 94.62 485 GLY A C 1
ATOM 3834 O O . GLY A 1 485 ? 10.346 18.706 -42.552 1.00 94.62 485 GLY A O 1
ATOM 3835 N N . LEU A 1 486 ? 8.776 17.502 -41.493 1.00 95.00 486 LEU A N 1
ATOM 3836 C CA . LEU A 1 486 ? 8.800 16.357 -42.402 1.00 95.00 486 LEU A CA 1
ATOM 3837 C C . LEU A 1 486 ? 7.721 16.498 -43.491 1.00 95.00 486 LEU A C 1
ATOM 3839 O O . LEU A 1 486 ? 6.634 17.006 -43.202 1.00 95.00 486 LEU A O 1
ATOM 3843 N N . PRO A 1 487 ? 7.974 16.012 -44.724 1.00 94.44 487 PRO A N 1
ATOM 3844 C CA . PRO A 1 487 ? 6.961 15.987 -45.777 1.00 94.44 487 PRO A CA 1
ATOM 3845 C C . PRO A 1 487 ? 5.794 15.063 -45.390 1.00 94.44 487 PRO A C 1
ATOM 3847 O O . PRO A 1 487 ? 6.010 14.129 -44.605 1.00 94.44 487 PRO A O 1
ATOM 3850 N N . PRO A 1 488 ? 4.584 15.273 -45.942 1.00 93.25 488 PRO A N 1
ATOM 3851 C CA . PRO A 1 488 ? 3.452 14.374 -45.719 1.00 93.25 488 PRO A CA 1
ATOM 3852 C C . PRO A 1 488 ? 3.817 12.934 -46.097 1.00 93.25 488 PRO A C 1
ATOM 3854 O O . PRO A 1 488 ? 4.640 12.698 -46.988 1.00 93.25 488 PRO A O 1
ATOM 3857 N N . ALA A 1 489 ? 3.267 11.969 -45.366 1.00 90.94 489 ALA A N 1
ATOM 3858 C CA . ALA A 1 489 ? 3.463 10.561 -45.665 1.00 90.94 489 ALA A CA 1
ATOM 3859 C C . ALA A 1 489 ? 2.732 10.188 -46.969 1.00 90.94 489 ALA A C 1
ATOM 3861 O O . ALA A 1 489 ? 1.728 10.813 -47.317 1.00 90.94 489 ALA A O 1
ATOM 3862 N N . PRO A 1 490 ? 3.197 9.160 -47.703 1.00 90.44 490 PRO A N 1
ATOM 3863 C CA . PRO A 1 490 ? 2.442 8.636 -48.832 1.00 90.44 490 PRO A CA 1
ATOM 3864 C C . PRO A 1 490 ? 1.031 8.199 -48.393 1.00 90.44 490 PRO A C 1
ATOM 3866 O O . PRO A 1 490 ? 0.880 7.659 -47.287 1.00 90.44 490 PRO A O 1
ATOM 3869 N N . PRO A 1 491 ? -0.001 8.387 -49.237 1.00 88.00 491 PRO A N 1
ATOM 3870 C CA . PRO A 1 491 ? -1.358 7.950 -48.924 1.00 88.00 491 PRO A CA 1
ATOM 3871 C C . PRO A 1 491 ? -1.400 6.475 -48.502 1.00 88.00 491 PRO A C 1
ATOM 3873 O O . PRO A 1 491 ? -0.749 5.636 -49.117 1.00 88.00 491 PRO A O 1
ATOM 3876 N N . GLY A 1 492 ? -2.151 6.166 -47.442 1.00 83.50 492 GLY A N 1
ATOM 3877 C CA . GLY A 1 492 ? -2.291 4.801 -46.917 1.00 83.50 492 GLY A CA 1
ATOM 3878 C C . GLY A 1 492 ? -1.162 4.322 -45.995 1.00 83.50 492 GLY A C 1
ATOM 3879 O O . GLY A 1 492 ? -1.259 3.220 -45.477 1.00 83.50 492 GLY A O 1
ATOM 3880 N N . THR A 1 493 ? -0.126 5.135 -45.747 1.00 87.50 493 THR A N 1
ATOM 3881 C CA . THR A 1 493 ? 0.988 4.765 -44.842 1.00 87.50 493 THR A CA 1
ATOM 3882 C C . THR A 1 493 ? 0.634 4.933 -43.361 1.00 87.50 493 THR A C 1
ATOM 3884 O O . THR A 1 493 ? 1.208 4.276 -42.500 1.00 87.50 493 THR A O 1
ATOM 3887 N N . TYR A 1 494 ? -0.262 5.867 -43.037 1.00 91.00 494 TYR A N 1
ATOM 3888 C CA . TYR A 1 494 ? -0.699 6.111 -41.665 1.00 91.00 494 TYR A CA 1
ATOM 3889 C C . TYR A 1 494 ? -1.982 5.332 -41.375 1.00 91.00 494 TYR A C 1
ATOM 3891 O O . TYR A 1 494 ? -2.995 5.538 -42.042 1.00 91.00 494 TYR A O 1
ATOM 3899 N N . HIS A 1 495 ? -1.941 4.488 -40.346 1.00 90.56 495 HIS A N 1
ATOM 3900 C CA . HIS A 1 495 ? -3.080 3.703 -39.882 1.00 90.56 495 HIS A CA 1
ATOM 3901 C C . HIS A 1 495 ? -3.664 4.341 -38.612 1.00 90.56 495 HIS A C 1
ATOM 3903 O O . HIS A 1 495 ? -3.125 4.117 -37.530 1.00 90.56 495 HIS A O 1
ATOM 3909 N N . PRO A 1 496 ? -4.727 5.162 -38.676 1.00 86.50 496 PRO A N 1
ATOM 3910 C CA . PRO A 1 496 ? -5.306 5.773 -37.480 1.00 86.50 496 PRO A CA 1
ATOM 3911 C C . PRO A 1 496 ? -5.963 4.720 -36.583 1.00 86.50 496 PRO A C 1
ATOM 3913 O O . PRO A 1 496 ? -6.585 3.775 -37.063 1.00 86.50 496 PRO A O 1
ATOM 3916 N N . ASN A 1 497 ? -5.907 4.911 -35.263 1.00 82.38 497 ASN A N 1
ATOM 3917 C CA . ASN A 1 497 ? -6.717 4.101 -34.356 1.00 82.38 497 ASN A CA 1
ATOM 3918 C C . ASN A 1 497 ? -8.138 4.679 -34.308 1.00 82.38 497 ASN A C 1
ATOM 3920 O O . ASN A 1 497 ? -8.452 5.499 -33.434 1.00 82.38 497 ASN A O 1
ATOM 3924 N N . ALA A 1 498 ? -8.978 4.256 -35.252 1.00 69.19 498 ALA A N 1
ATOM 3925 C CA . ALA A 1 498 ? -10.348 4.721 -35.424 1.00 69.19 498 ALA A CA 1
ATOM 3926 C C . ALA A 1 498 ? -11.227 4.354 -34.217 1.00 69.19 498 ALA A C 1
ATOM 3928 O O . ALA A 1 498 ? -11.900 3.339 -34.191 1.00 69.19 498 ALA A O 1
ATOM 3929 N N . LYS A 1 499 ? -11.249 5.204 -33.184 1.00 68.75 499 LYS A N 1
ATOM 3930 C CA . LYS A 1 499 ? -12.263 5.087 -32.131 1.00 68.75 499 LYS A CA 1
ATOM 3931 C C . LYS A 1 499 ? -13.536 5.740 -32.625 1.00 68.75 499 LYS A C 1
ATOM 3933 O O . LYS A 1 499 ? -13.656 6.965 -32.595 1.00 68.75 499 LYS A O 1
ATOM 3938 N N . HIS A 1 500 ? -14.529 4.929 -32.948 1.00 69.25 500 HIS A N 1
ATOM 3939 C CA . HIS A 1 500 ? -15.827 5.387 -33.445 1.00 69.25 500 HIS A CA 1
ATOM 3940 C C . HIS A 1 500 ? -16.671 6.142 -32.409 1.00 69.25 500 HIS A C 1
ATOM 3942 O O . HIS A 1 500 ? -17.782 6.561 -32.692 1.00 69.25 500 HIS A O 1
ATOM 3948 N N . ARG A 1 501 ? -16.149 6.402 -31.203 1.00 69.88 501 ARG A N 1
ATOM 3949 C CA . ARG A 1 501 ? -16.879 7.073 -30.114 1.00 69.88 501 ARG A CA 1
ATOM 3950 C C . ARG A 1 501 ? -17.412 8.455 -30.480 1.00 69.88 501 ARG A C 1
ATOM 3952 O O . ARG A 1 501 ? -18.465 8.824 -29.977 1.00 69.88 501 ARG A O 1
ATOM 3959 N N . LEU A 1 502 ? -16.687 9.227 -31.293 1.00 66.06 502 LEU A N 1
ATOM 3960 C CA . LEU A 1 502 ? -17.144 10.555 -31.715 1.00 66.06 502 LEU A CA 1
ATOM 3961 C C . LEU A 1 502 ? -18.240 10.456 -32.781 1.00 66.06 502 LEU A C 1
ATOM 3963 O O . LEU A 1 502 ? -19.230 11.170 -32.677 1.00 66.06 502 LEU A O 1
ATOM 3967 N N . ALA A 1 503 ? -18.073 9.553 -33.748 1.00 74.25 503 ALA A N 1
ATOM 3968 C CA . ALA A 1 503 ? -19.056 9.257 -34.788 1.00 74.25 503 ALA A CA 1
ATOM 3969 C C . ALA A 1 503 ? -20.355 8.699 -34.173 1.00 74.25 503 ALA A C 1
ATOM 3971 O O . ALA A 1 503 ? -21.426 9.266 -34.364 1.00 74.25 503 ALA A O 1
ATOM 3972 N N . LEU A 1 504 ? -20.240 7.715 -33.275 1.00 73.06 504 LEU A N 1
ATOM 3973 C CA . LEU A 1 504 ? -21.342 7.180 -32.468 1.00 73.06 504 LEU A CA 1
ATOM 3974 C C . LEU A 1 504 ? -22.009 8.256 -31.597 1.00 73.06 504 LEU A C 1
ATOM 3976 O O . LEU A 1 504 ? -23.227 8.268 -31.452 1.00 73.06 504 LEU A O 1
ATOM 3980 N N . TRP A 1 505 ? -21.239 9.186 -31.019 1.00 74.12 505 TRP A N 1
ATOM 3981 C CA . TRP A 1 505 ? -21.800 10.318 -30.267 1.00 74.12 505 TRP A CA 1
ATOM 3982 C C . TRP A 1 505 ? -22.554 11.310 -31.164 1.00 74.12 505 TRP A C 1
ATOM 3984 O O . TRP A 1 505 ? -23.501 11.948 -30.705 1.00 74.12 505 TRP A O 1
ATOM 3994 N N . ARG A 1 506 ? -22.154 11.431 -32.433 1.00 81.56 506 ARG A N 1
ATOM 3995 C CA . ARG A 1 506 ? -22.810 12.262 -33.452 1.00 81.56 506 ARG A CA 1
ATOM 3996 C C . ARG A 1 506 ? -23.963 11.555 -34.169 1.00 81.56 506 ARG A C 1
ATOM 3998 O O . ARG A 1 506 ? -24.678 12.218 -34.912 1.00 81.56 506 ARG A O 1
ATOM 4005 N N . GLY A 1 507 ? -24.173 10.261 -33.917 1.00 78.75 507 GLY A N 1
ATOM 4006 C CA . GLY A 1 507 ? -25.190 9.456 -34.596 1.00 78.75 507 GLY A CA 1
ATOM 4007 C C . GLY A 1 507 ? -24.840 9.133 -36.049 1.00 78.75 507 GLY A C 1
ATOM 4008 O O . GLY A 1 507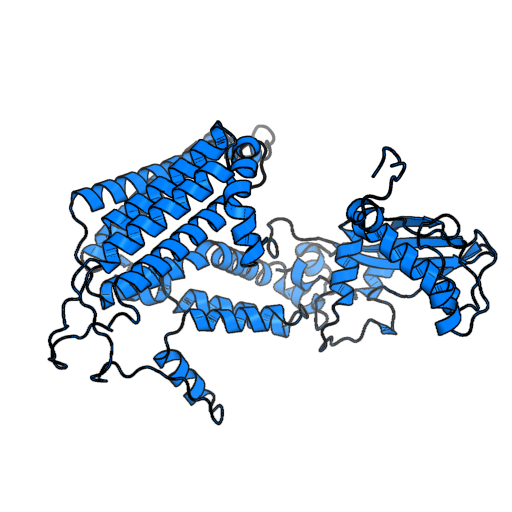 ? -25.740 8.933 -36.855 1.00 78.75 507 GLY A O 1
ATOM 4009 N N . GLU A 1 508 ? -23.553 9.138 -36.392 1.00 84.19 508 GLU A N 1
ATOM 4010 C CA . GLU A 1 508 ? -23.065 8.681 -37.692 1.00 84.19 508 GLU A CA 1
ATOM 4011 C C . GLU A 1 508 ? -23.088 7.143 -37.712 1.00 84.19 508 GLU A C 1
ATOM 4013 O O . GLU A 1 508 ? -22.654 6.511 -36.744 1.00 84.19 508 GLU A O 1
ATOM 4018 N N . ASP A 1 509 ? -23.606 6.547 -38.790 1.00 71.50 509 ASP A N 1
ATOM 4019 C CA . ASP A 1 509 ? -23.579 5.094 -38.980 1.00 71.50 509 ASP A CA 1
ATOM 4020 C C . ASP A 1 509 ? -22.133 4.636 -39.181 1.00 71.50 509 ASP A C 1
ATOM 4022 O O . ASP A 1 509 ? -21.415 5.138 -40.049 1.00 71.50 509 ASP A O 1
ATOM 4026 N N . VAL A 1 510 ? -21.703 3.680 -38.361 1.00 71.75 510 VAL A N 1
ATOM 4027 C CA . VAL A 1 510 ? -20.372 3.085 -38.441 1.00 71.75 510 VAL A CA 1
ATOM 4028 C C . VAL A 1 510 ? -20.513 1.566 -38.448 1.00 71.75 510 VAL A C 1
ATOM 4030 O O . VAL A 1 510 ? -21.123 1.008 -37.537 1.00 71.75 510 VAL A O 1
ATOM 4033 N N . GLU A 1 511 ? -19.925 0.901 -39.445 1.00 57.38 511 GLU A N 1
ATOM 4034 C CA . GLU A 1 511 ? -19.661 -0.539 -39.378 1.00 57.38 511 GLU A CA 1
ATOM 4035 C C . GLU A 1 511 ? -18.655 -0.807 -38.253 1.00 57.38 511 GLU A C 1
ATOM 4037 O O . GLU A 1 511 ? -17.532 -0.304 -38.272 1.00 57.38 511 GLU A O 1
ATOM 4042 N N . LEU A 1 512 ? -19.090 -1.549 -37.236 1.00 54.34 512 LEU A N 1
ATOM 4043 C CA . LEU A 1 512 ? -18.232 -2.012 -36.152 1.00 54.34 512 LEU A CA 1
ATOM 4044 C C . LEU A 1 512 ? -17.651 -3.369 -36.553 1.00 54.34 512 LEU A C 1
ATOM 4046 O O . LEU A 1 512 ? -18.416 -4.286 -36.847 1.00 54.34 512 LEU A O 1
ATOM 4050 N N . ASP A 1 513 ? -16.326 -3.503 -36.527 1.00 47.91 513 ASP A N 1
ATOM 4051 C CA . ASP A 1 513 ? -15.686 -4.821 -36.528 1.00 47.91 513 ASP A CA 1
ATOM 4052 C C . ASP A 1 513 ? -15.985 -5.523 -35.193 1.00 47.91 513 ASP A C 1
ATOM 4054 O O . ASP A 1 513 ? -15.933 -4.900 -34.130 1.00 47.91 513 ASP A O 1
ATOM 4058 N N . GLU A 1 514 ? -16.299 -6.821 -35.242 1.00 42.50 514 GLU A N 1
ATOM 4059 C CA . GLU A 1 514 ? -16.817 -7.614 -34.110 1.00 42.50 514 GLU A CA 1
ATOM 4060 C C . GLU A 1 514 ? -15.846 -7.761 -32.910 1.00 42.50 514 GLU A C 1
ATOM 4062 O O . GLU A 1 514 ? -16.233 -8.314 -31.878 1.00 42.50 514 GLU A O 1
ATOM 4067 N N . ASP A 1 515 ? -14.619 -7.234 -33.007 1.00 43.47 515 ASP A N 1
ATOM 4068 C CA . ASP A 1 515 ? -13.551 -7.360 -32.004 1.00 43.47 515 ASP A CA 1
ATOM 4069 C C . ASP A 1 515 ? -13.289 -6.087 -31.142 1.00 43.47 515 ASP A C 1
ATOM 4071 O O . ASP A 1 515 ? -12.403 -6.114 -30.277 1.00 43.47 515 ASP A O 1
ATOM 4075 N N . GLU A 1 516 ? -14.037 -4.980 -31.317 1.00 38.59 516 GLU A N 1
ATOM 4076 C CA . GLU A 1 516 ? -14.037 -3.791 -30.412 1.00 38.59 516 GLU A CA 1
ATOM 4077 C C . GLU A 1 516 ? -15.164 -3.806 -29.360 1.00 38.59 516 GLU A C 1
ATOM 4079 O O . GLU A 1 516 ? -14.914 -3.304 -28.228 1.00 38.59 516 GLU A O 1
#